Protein AF-A0AAD9QL65-F1 (afdb_monomer)

Structure (mmCIF, N/CA/C/O backbone):
data_AF-A0AAD9QL65-F1
#
_entry.id   AF-A0AAD9QL65-F1
#
loop_
_atom_site.group_PDB
_atom_site.id
_atom_site.type_symbol
_atom_site.label_atom_id
_atom_site.label_alt_id
_atom_site.label_comp_id
_atom_site.label_asym_id
_atom_site.label_entity_id
_atom_site.label_seq_id
_atom_site.pdbx_PDB_ins_code
_atom_site.Cartn_x
_atom_site.Cartn_y
_atom_site.Cartn_z
_atom_site.occupancy
_atom_site.B_iso_or_equiv
_atom_site.auth_seq_id
_atom_site.auth_comp_id
_atom_site.auth_asym_id
_atom_site.auth_atom_id
_atom_site.pdbx_PDB_model_num
ATOM 1 N N . MET A 1 1 ? 79.120 -5.787 -21.778 1.00 36.00 1 MET A N 1
ATOM 2 C CA . MET A 1 1 ? 78.365 -5.210 -20.644 1.00 36.00 1 MET A CA 1
ATOM 3 C C . MET A 1 1 ? 77.688 -3.944 -21.152 1.00 36.00 1 MET A C 1
ATOM 5 O O . MET A 1 1 ? 78.369 -2.944 -21.312 1.00 36.00 1 MET A O 1
ATOM 9 N N . GLY A 1 2 ? 76.411 -4.002 -21.540 1.00 39.84 2 GLY A N 1
ATOM 10 C CA . GLY A 1 2 ? 75.714 -2.816 -22.055 1.00 39.84 2 GLY A CA 1
ATOM 11 C C . GLY A 1 2 ? 74.539 -3.130 -22.977 1.00 39.84 2 GLY A C 1
ATOM 12 O O . GLY A 1 2 ? 74.662 -2.973 -24.182 1.00 39.84 2 GLY A O 1
ATOM 13 N N . THR A 1 3 ? 73.405 -3.542 -22.409 1.00 33.03 3 THR A N 1
ATOM 14 C CA . THR A 1 3 ? 72.101 -3.585 -23.095 1.00 33.03 3 THR A CA 1
ATOM 15 C C . THR A 1 3 ? 70.990 -3.432 -22.056 1.00 33.03 3 THR A C 1
ATOM 17 O O . THR A 1 3 ? 70.598 -4.417 -21.444 1.00 33.03 3 THR A O 1
ATOM 20 N N . HIS A 1 4 ? 70.508 -2.210 -21.814 1.00 36.25 4 HIS A N 1
ATOM 21 C CA . HIS A 1 4 ? 69.204 -1.951 -21.179 1.00 36.25 4 HIS A CA 1
ATOM 22 C C . HIS A 1 4 ? 68.812 -0.472 -21.355 1.00 36.25 4 HIS A C 1
ATOM 24 O O . HIS A 1 4 ? 68.866 0.323 -20.427 1.00 36.25 4 HIS A O 1
ATOM 30 N N . PHE A 1 5 ? 68.400 -0.093 -22.564 1.00 38.38 5 PHE A N 1
ATOM 31 C CA . PHE A 1 5 ? 67.608 1.118 -22.804 1.00 38.38 5 PHE A CA 1
ATOM 32 C C . PHE A 1 5 ? 66.644 0.811 -23.952 1.00 38.38 5 PHE A C 1
ATOM 34 O O . PHE A 1 5 ? 67.044 0.763 -25.108 1.00 38.38 5 PHE A O 1
ATOM 41 N N . GLY A 1 6 ? 65.385 0.509 -23.626 1.00 38.78 6 GLY A N 1
ATOM 42 C CA . GLY A 1 6 ? 64.371 0.183 -24.639 1.00 38.78 6 GLY A CA 1
ATOM 43 C C . GLY A 1 6 ? 62.953 -0.039 -24.108 1.00 38.78 6 GLY A C 1
ATOM 44 O O . GLY A 1 6 ? 61.994 0.212 -24.825 1.00 38.78 6 GLY A O 1
ATOM 45 N N . PHE A 1 7 ? 62.776 -0.418 -22.838 1.00 38.62 7 PHE A N 1
ATOM 46 C CA . PHE A 1 7 ? 61.448 -0.809 -22.334 1.00 38.62 7 PHE A CA 1
ATOM 47 C C . PHE A 1 7 ? 60.609 0.305 -21.681 1.00 38.62 7 PHE A C 1
ATOM 49 O O . PHE A 1 7 ? 59.416 0.111 -21.474 1.00 38.62 7 PHE A O 1
ATOM 56 N N . LYS A 1 8 ? 61.172 1.488 -21.392 1.00 40.28 8 LYS A N 1
ATOM 57 C CA . LYS A 1 8 ? 60.416 2.572 -20.726 1.00 40.28 8 LYS A CA 1
ATOM 58 C C . LYS A 1 8 ? 59.609 3.463 -21.680 1.00 40.28 8 LYS A C 1
ATOM 60 O O . LYS A 1 8 ? 58.555 3.953 -21.289 1.00 40.28 8 LYS A O 1
ATOM 65 N N . ASN A 1 9 ? 60.038 3.612 -22.934 1.00 38.16 9 ASN A N 1
ATOM 66 C CA . ASN A 1 9 ? 59.371 4.516 -23.881 1.00 38.16 9 ASN A CA 1
ATOM 67 C C . ASN A 1 9 ? 58.144 3.885 -24.552 1.00 38.16 9 ASN A C 1
ATOM 69 O O . ASN A 1 9 ? 57.215 4.600 -24.904 1.00 38.16 9 ASN A O 1
ATOM 73 N N . VAL A 1 10 ? 58.091 2.554 -24.671 1.00 50.00 10 VAL A N 1
ATOM 74 C CA . VAL A 1 10 ? 56.942 1.855 -25.276 1.00 50.00 10 VAL A CA 1
ATOM 75 C C . VAL A 1 10 ? 55.738 1.855 -24.332 1.00 50.00 10 VAL A C 1
ATOM 77 O O . VAL A 1 10 ? 54.615 2.064 -24.772 1.00 50.00 10 VAL A O 1
ATOM 80 N N . SER A 1 11 ? 55.964 1.700 -23.023 1.00 46.50 11 SER A N 1
ATOM 81 C CA . SER A 1 11 ? 54.888 1.734 -22.024 1.00 46.50 11 SER A CA 1
ATOM 82 C C . SER A 1 11 ? 54.281 3.130 -21.864 1.00 46.50 11 SER A C 1
ATOM 84 O O . SER A 1 11 ? 53.067 3.255 -21.746 1.00 46.50 11 SER A O 1
ATOM 86 N N . MET A 1 12 ? 55.108 4.179 -21.914 1.00 43.94 12 MET A N 1
ATOM 87 C CA . MET A 1 12 ? 54.632 5.563 -21.848 1.00 43.94 12 MET A CA 1
ATOM 88 C C . MET A 1 12 ? 53.912 5.977 -23.143 1.00 43.94 12 MET A C 1
ATOM 90 O O . MET A 1 12 ? 52.870 6.618 -23.071 1.00 43.94 12 MET A O 1
ATOM 94 N N . ALA A 1 13 ? 54.394 5.526 -24.308 1.00 46.41 13 ALA A N 1
ATOM 95 C CA . ALA A 1 13 ? 53.731 5.765 -25.591 1.00 46.41 13 ALA A CA 1
ATOM 96 C C . ALA A 1 13 ? 52.400 5.006 -25.736 1.00 46.41 13 ALA A C 1
ATOM 98 O O . ALA A 1 13 ? 51.484 5.528 -26.360 1.00 46.41 13 ALA A O 1
ATOM 99 N N . LEU A 1 14 ? 52.265 3.807 -25.151 1.00 50.28 14 LEU A N 1
ATOM 100 C CA . LEU A 1 14 ? 50.986 3.085 -25.069 1.00 50.28 14 LEU A CA 1
ATOM 101 C C . LEU A 1 14 ? 49.997 3.800 -24.141 1.00 50.28 14 LEU A C 1
ATOM 103 O O . LEU A 1 14 ? 48.843 3.981 -24.509 1.00 50.28 14 LEU A O 1
ATOM 107 N N . PHE A 1 15 ? 50.469 4.298 -22.994 1.00 46.88 15 PHE A N 1
ATOM 108 C CA . PHE A 1 15 ? 49.634 5.048 -22.056 1.00 46.88 15 PHE A CA 1
ATOM 109 C C . PHE A 1 15 ? 49.163 6.394 -22.633 1.00 46.88 15 PHE A C 1
ATOM 111 O O . PHE A 1 15 ? 48.027 6.802 -22.406 1.00 46.88 15 PHE A O 1
ATOM 118 N N . GLU A 1 16 ? 50.001 7.085 -23.413 1.00 49.22 16 GLU A N 1
ATOM 119 C CA . GLU A 1 16 ? 49.584 8.281 -24.157 1.00 49.22 16 GLU A CA 1
ATOM 120 C C . GLU A 1 16 ? 48.651 7.952 -25.326 1.00 49.22 16 GLU A C 1
ATOM 122 O O . GLU A 1 16 ? 47.723 8.718 -25.569 1.00 49.22 16 GLU A O 1
ATOM 127 N N . ARG A 1 17 ? 48.825 6.813 -26.012 1.00 50.78 17 ARG A N 1
ATOM 128 C CA . ARG A 1 17 ? 47.905 6.378 -27.076 1.00 50.78 17 ARG A CA 1
ATOM 129 C C . ARG A 1 17 ? 46.505 6.082 -26.542 1.00 50.78 17 ARG A C 1
ATOM 131 O O . ARG A 1 17 ? 45.551 6.598 -27.111 1.00 50.78 17 ARG A O 1
ATOM 138 N N . ASP A 1 18 ? 46.392 5.373 -25.419 1.00 48.47 18 ASP A N 1
ATOM 139 C CA . ASP A 1 18 ? 45.108 5.107 -24.748 1.00 48.47 18 ASP A CA 1
ATOM 140 C C . ASP A 1 18 ? 44.454 6.409 -24.247 1.00 48.47 18 ASP A C 1
ATOM 142 O O . ASP A 1 18 ? 43.234 6.604 -24.304 1.00 48.47 18 ASP A O 1
ATOM 146 N N . LYS A 1 19 ? 45.272 7.369 -23.800 1.00 46.19 19 LYS A N 1
ATOM 147 C CA . LYS A 1 19 ? 44.800 8.696 -23.387 1.00 46.19 19 LYS A CA 1
ATOM 148 C C . LYS A 1 19 ? 44.350 9.556 -24.576 1.00 46.19 19 LYS A C 1
ATOM 150 O O . LYS A 1 19 ? 43.428 10.348 -24.439 1.00 46.19 19 LYS A O 1
ATOM 155 N N . ILE A 1 20 ? 44.963 9.395 -25.747 1.00 49.53 20 ILE A N 1
ATOM 156 C CA . ILE A 1 20 ? 44.587 10.105 -26.977 1.00 49.53 20 ILE A CA 1
ATOM 157 C C . ILE A 1 20 ? 43.361 9.449 -27.640 1.00 49.53 20 ILE A C 1
ATOM 159 O O . ILE A 1 20 ? 42.484 10.171 -28.110 1.00 49.53 20 ILE A O 1
ATOM 163 N N . GLU A 1 21 ? 43.223 8.119 -27.610 1.00 46.97 21 GLU A N 1
ATOM 164 C CA . GLU A 1 21 ? 42.016 7.411 -28.072 1.00 46.97 21 GLU A CA 1
ATOM 165 C C . GLU A 1 21 ? 40.790 7.708 -27.191 1.00 46.97 21 GLU A C 1
ATOM 167 O O . GLU A 1 21 ? 39.694 7.917 -27.717 1.00 46.97 21 GLU A O 1
ATOM 172 N N . SER A 1 22 ? 40.969 7.843 -25.871 1.00 42.41 22 SER A N 1
ATOM 173 C CA . SER A 1 22 ? 39.889 8.258 -24.956 1.00 42.41 22 SER A CA 1
ATOM 174 C C . SER A 1 22 ? 39.458 9.722 -25.126 1.00 42.41 22 SER A C 1
ATOM 176 O O . SER A 1 22 ? 38.293 10.047 -24.897 1.00 42.41 22 SER A O 1
ATOM 178 N N . ILE A 1 23 ? 40.350 10.602 -25.597 1.00 45.38 23 ILE A N 1
ATOM 179 C CA . ILE A 1 23 ? 40.021 11.993 -25.960 1.00 45.38 23 ILE A CA 1
ATOM 180 C C . ILE A 1 23 ? 39.370 12.072 -27.353 1.00 45.38 23 ILE A C 1
ATOM 182 O O . ILE A 1 23 ? 38.506 12.919 -27.581 1.00 45.38 23 ILE A O 1
ATOM 186 N N . ALA A 1 24 ? 39.742 11.186 -28.283 1.00 46.88 24 ALA A N 1
ATOM 187 C CA . ALA A 1 24 ? 39.224 11.174 -29.652 1.00 46.88 24 ALA A CA 1
ATOM 188 C C . ALA A 1 24 ? 37.799 10.602 -29.771 1.00 46.88 24 ALA A C 1
ATOM 190 O O . ALA A 1 24 ? 37.113 10.895 -30.751 1.00 46.88 24 ALA A O 1
ATOM 191 N N . ASN A 1 25 ? 37.330 9.818 -28.789 1.00 42.62 25 ASN A N 1
ATOM 192 C CA . ASN A 1 25 ? 36.006 9.192 -28.837 1.00 42.62 25 ASN A CA 1
ATOM 193 C C . ASN A 1 25 ? 35.239 9.257 -27.491 1.00 42.62 25 ASN A C 1
ATOM 195 O O . ASN A 1 25 ? 34.921 8.226 -26.891 1.00 42.62 25 ASN A O 1
ATOM 199 N N . PRO A 1 26 ? 34.857 10.460 -27.013 1.00 40.47 26 PRO A N 1
ATOM 200 C CA . PRO A 1 26 ? 34.220 10.659 -25.702 1.00 40.47 26 PRO A CA 1
ATOM 201 C C . PRO A 1 26 ? 32.816 10.036 -25.568 1.00 40.47 26 PRO A C 1
ATOM 203 O O . PRO A 1 26 ? 32.236 10.044 -24.485 1.00 40.47 26 PRO A O 1
ATOM 206 N N . ARG A 1 27 ? 32.241 9.495 -26.653 1.00 37.41 27 ARG A N 1
ATOM 207 C CA . ARG A 1 27 ? 30.931 8.822 -26.628 1.00 37.41 27 ARG A CA 1
ATOM 208 C C . ARG A 1 27 ? 30.984 7.378 -26.123 1.00 37.41 27 ARG A C 1
ATOM 210 O O . ARG A 1 27 ? 29.980 6.934 -25.581 1.00 37.41 27 ARG A O 1
ATOM 217 N N . ASN A 1 28 ? 32.116 6.680 -26.253 1.00 37.84 28 ASN A N 1
ATOM 218 C CA . ASN A 1 28 ? 32.214 5.263 -25.870 1.00 37.84 28 ASN A CA 1
ATOM 219 C C . ASN A 1 28 ? 32.686 5.037 -24.426 1.00 37.84 28 ASN A C 1
ATOM 221 O O . ASN A 1 28 ? 32.409 3.981 -23.874 1.00 37.84 28 ASN A O 1
ATOM 225 N N . MET A 1 29 ? 33.349 6.014 -23.799 1.00 36.84 29 MET A N 1
ATOM 226 C CA . MET A 1 29 ? 33.824 5.888 -22.412 1.00 36.84 29 MET A CA 1
ATOM 227 C C . MET A 1 29 ? 32.677 6.042 -21.393 1.00 36.84 29 MET A C 1
ATOM 229 O O . MET A 1 29 ? 32.623 5.330 -20.398 1.00 36.84 29 MET A O 1
ATOM 233 N N . ASN A 1 30 ? 31.718 6.937 -21.666 1.00 46.16 30 ASN A N 1
ATOM 234 C CA . ASN A 1 30 ? 30.633 7.258 -20.730 1.00 46.16 30 ASN A CA 1
ATOM 235 C C . ASN A 1 30 ? 29.528 6.188 -20.666 1.00 46.16 30 ASN A C 1
ATOM 237 O O . ASN A 1 30 ? 28.825 6.107 -19.664 1.00 46.16 30 ASN A O 1
ATOM 241 N N . SER A 1 31 ? 29.320 5.390 -21.718 1.00 47.84 31 SER A N 1
ATOM 242 C CA . SER A 1 31 ? 28.279 4.351 -21.718 1.00 47.84 31 SER A CA 1
ATOM 243 C C . SER A 1 31 ? 28.735 3.072 -21.017 1.00 47.84 31 SER A C 1
ATOM 245 O O . SER A 1 31 ? 27.937 2.457 -20.312 1.00 47.84 31 SER A O 1
ATOM 247 N N . SER A 1 32 ? 30.009 2.687 -21.166 1.00 51.38 32 SER A N 1
ATOM 248 C CA . SER A 1 32 ? 30.548 1.479 -20.539 1.00 51.38 32 SER A CA 1
ATOM 249 C C . SER A 1 32 ? 30.708 1.616 -19.023 1.00 51.38 32 SER A C 1
ATOM 251 O O . SER A 1 32 ? 30.386 0.660 -18.319 1.00 51.38 32 SER A O 1
ATOM 253 N N . ASP A 1 33 ? 31.150 2.784 -18.534 1.00 58.53 33 ASP A N 1
ATOM 254 C CA . ASP A 1 33 ? 31.379 3.052 -17.100 1.00 58.53 33 ASP A CA 1
ATOM 255 C C . ASP A 1 33 ? 30.067 3.201 -16.306 1.00 58.53 33 ASP A C 1
ATOM 257 O O . ASP A 1 33 ? 29.942 2.704 -15.189 1.00 58.53 33 ASP A O 1
ATOM 261 N N . ASN A 1 34 ? 29.033 3.806 -16.900 1.00 62.47 34 ASN A N 1
ATOM 262 C CA . ASN A 1 34 ? 27.736 3.954 -16.229 1.00 62.47 34 ASN A CA 1
ATOM 263 C C . ASN A 1 34 ? 27.022 2.597 -16.034 1.00 62.47 34 ASN A C 1
ATOM 265 O O . ASN A 1 34 ? 26.367 2.361 -15.014 1.00 62.47 34 ASN A O 1
ATOM 269 N N . GLY A 1 35 ? 27.157 1.676 -16.995 1.00 66.25 35 GLY A N 1
ATOM 270 C CA . GLY A 1 35 ? 26.559 0.340 -16.908 1.00 66.25 35 GLY A CA 1
ATOM 271 C C . GLY A 1 35 ? 27.240 -0.567 -15.873 1.00 66.25 35 GLY A C 1
ATOM 272 O O . GLY A 1 35 ? 26.579 -1.364 -15.194 1.00 66.25 35 GLY A O 1
ATOM 273 N N . THR A 1 36 ? 28.558 -0.449 -15.695 1.00 75.31 36 THR A N 1
ATOM 274 C CA . THR A 1 36 ? 29.275 -1.177 -14.637 1.00 75.31 36 THR A CA 1
ATOM 275 C C . THR A 1 36 ? 28.903 -0.629 -13.257 1.00 75.31 36 THR A C 1
ATOM 277 O O . THR A 1 36 ? 28.606 -1.421 -12.359 1.00 75.31 36 THR A O 1
ATOM 280 N N . GLU A 1 37 ? 28.795 0.694 -13.097 1.00 79.81 37 GLU A N 1
ATOM 281 C CA . GLU A 1 37 ? 28.380 1.338 -11.842 1.00 79.81 37 GLU A CA 1
ATOM 282 C C . GLU A 1 37 ? 26.969 0.913 -11.394 1.00 79.81 37 GLU A C 1
ATOM 284 O O . GLU A 1 37 ? 26.767 0.531 -10.233 1.00 79.81 37 GLU A O 1
ATOM 289 N N . SER A 1 38 ? 25.990 0.897 -12.309 1.00 80.69 38 SER A N 1
ATOM 290 C CA . SER A 1 38 ? 24.616 0.464 -12.001 1.00 80.69 38 SER A CA 1
ATOM 291 C C . SER A 1 38 ? 24.556 -1.001 -11.554 1.00 80.69 38 SER A C 1
ATOM 293 O O . SER A 1 38 ? 23.859 -1.338 -10.591 1.00 80.69 38 SER A O 1
ATOM 295 N N . THR A 1 39 ? 25.354 -1.865 -12.184 1.00 87.06 39 THR A 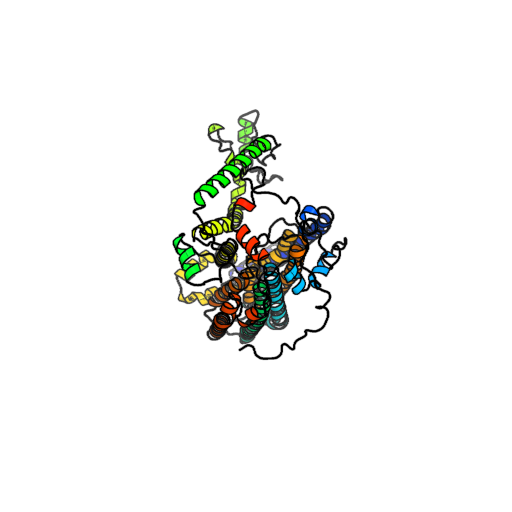N 1
ATOM 296 C CA . THR A 1 39 ? 25.456 -3.289 -11.835 1.00 87.06 39 THR A CA 1
ATOM 297 C C . THR A 1 39 ? 26.073 -3.483 -10.450 1.00 87.06 39 THR A C 1
ATOM 299 O O . THR A 1 39 ? 25.529 -4.222 -9.626 1.00 87.06 39 THR A O 1
ATOM 302 N N . HIS A 1 40 ? 27.173 -2.786 -10.152 1.00 85.75 40 HIS A N 1
ATOM 303 C CA . HIS A 1 40 ? 27.812 -2.833 -8.835 1.00 85.75 40 HIS A CA 1
ATOM 304 C C . HIS A 1 40 ? 26.899 -2.300 -7.727 1.00 85.75 40 HIS A C 1
ATOM 306 O O . HIS A 1 40 ? 26.832 -2.900 -6.651 1.00 85.75 40 HIS A O 1
ATOM 312 N N . THR A 1 41 ? 26.155 -1.226 -7.996 1.00 85.25 41 THR A N 1
ATOM 313 C CA . THR A 1 41 ? 25.171 -0.657 -7.064 1.00 85.25 41 THR A CA 1
ATOM 314 C C . THR A 1 41 ? 24.072 -1.663 -6.742 1.00 85.25 41 THR A C 1
ATOM 316 O O . THR A 1 41 ? 23.756 -1.894 -5.573 1.00 85.25 41 THR A O 1
ATOM 319 N N . PHE A 1 42 ? 23.529 -2.312 -7.773 1.00 88.19 42 PHE A N 1
ATOM 320 C CA . PHE A 1 42 ? 22.494 -3.328 -7.623 1.00 88.19 42 PHE A CA 1
ATOM 321 C C . PHE A 1 42 ? 22.981 -4.536 -6.809 1.00 88.19 42 PHE A C 1
ATOM 323 O O . PHE A 1 42 ? 22.340 -4.906 -5.824 1.00 88.19 42 PHE A O 1
ATOM 330 N N . ILE A 1 43 ? 24.134 -5.117 -7.163 1.00 90.44 43 ILE A N 1
ATOM 331 C CA . ILE A 1 43 ? 24.695 -6.286 -6.462 1.00 90.44 43 ILE A CA 1
ATOM 332 C C . ILE A 1 43 ? 25.012 -5.943 -5.003 1.00 90.44 43 ILE A C 1
ATOM 334 O O . ILE A 1 43 ? 24.654 -6.701 -4.100 1.00 90.44 43 ILE A O 1
ATOM 338 N N . SER A 1 44 ? 25.640 -4.790 -4.755 1.00 89.12 44 SER A N 1
ATOM 339 C CA . SER A 1 44 ? 25.972 -4.352 -3.394 1.00 89.12 44 SER A CA 1
ATOM 340 C C . SER A 1 44 ? 24.708 -4.168 -2.557 1.00 89.12 44 SER A C 1
ATOM 342 O O . SER A 1 44 ? 24.631 -4.661 -1.432 1.00 89.12 44 SER A O 1
ATOM 344 N N . SER A 1 45 ? 23.680 -3.530 -3.126 1.00 89.12 45 SER A N 1
ATOM 345 C CA . SER A 1 45 ? 22.388 -3.362 -2.461 1.00 89.12 45 SER A CA 1
ATOM 346 C C . SER A 1 45 ? 21.728 -4.713 -2.159 1.00 89.12 45 SER A C 1
ATOM 348 O O . SER A 1 45 ? 21.203 -4.898 -1.063 1.00 89.12 45 SER A O 1
ATOM 350 N N . LEU A 1 46 ? 21.796 -5.687 -3.073 1.00 91.50 46 LEU A N 1
ATOM 351 C CA . LEU A 1 46 ? 21.214 -7.018 -2.875 1.00 91.50 46 LEU A CA 1
ATOM 352 C C . LEU A 1 46 ? 21.877 -7.755 -1.710 1.00 91.50 46 LEU A C 1
ATOM 354 O O . LEU A 1 46 ? 21.182 -8.250 -0.824 1.00 91.50 46 LEU A O 1
ATOM 358 N N . VAL A 1 47 ? 23.211 -7.788 -1.681 1.00 95.38 47 VAL A N 1
ATOM 359 C CA . VAL A 1 47 ? 23.976 -8.466 -0.624 1.00 95.38 47 VAL A CA 1
ATOM 360 C C . VAL A 1 47 ? 23.726 -7.817 0.739 1.00 95.38 47 VAL A C 1
ATOM 362 O O . VAL A 1 47 ? 23.472 -8.520 1.721 1.00 95.38 47 VAL A O 1
ATOM 365 N N . ILE A 1 48 ? 23.746 -6.483 0.812 1.00 92.81 48 ILE A N 1
ATOM 366 C CA . ILE A 1 48 ? 23.513 -5.745 2.061 1.00 92.81 48 ILE A CA 1
ATOM 367 C C . ILE A 1 48 ? 22.074 -5.956 2.555 1.00 92.81 48 ILE A C 1
ATOM 369 O O . ILE A 1 48 ? 21.867 -6.286 3.721 1.00 92.81 48 ILE A O 1
ATOM 373 N N . ASN A 1 49 ? 21.073 -5.825 1.680 1.00 93.19 49 ASN A N 1
ATOM 374 C CA . ASN A 1 49 ? 19.668 -5.955 2.073 1.00 93.19 49 ASN A CA 1
ATOM 375 C C . ASN A 1 49 ? 19.320 -7.384 2.506 1.00 93.19 49 ASN A C 1
ATOM 377 O O . ASN A 1 49 ? 18.610 -7.570 3.495 1.00 93.19 49 ASN A O 1
ATOM 381 N N . LEU A 1 50 ? 19.831 -8.391 1.790 1.00 94.44 50 LEU A N 1
ATOM 382 C CA . LEU A 1 50 ? 19.585 -9.797 2.105 1.00 94.44 50 LEU A CA 1
ATOM 383 C C . LEU A 1 50 ? 20.265 -10.209 3.416 1.00 94.44 50 LEU A C 1
ATOM 385 O O . LEU A 1 50 ? 19.633 -10.853 4.253 1.00 94.44 50 LEU A O 1
ATOM 389 N N . SER A 1 51 ? 21.527 -9.814 3.623 1.00 95.50 51 SER A N 1
ATOM 390 C CA . SER A 1 51 ? 22.246 -10.113 4.869 1.00 95.50 51 SER A CA 1
ATOM 391 C C . SER A 1 51 ? 21.584 -9.456 6.082 1.00 95.50 51 SER A C 1
ATOM 393 O O . SER A 1 51 ? 21.369 -10.121 7.098 1.00 95.50 51 SER A O 1
ATOM 395 N N . LEU A 1 52 ? 21.175 -8.188 5.960 1.00 94.31 52 LEU A N 1
ATOM 396 C CA . LEU A 1 52 ? 20.472 -7.475 7.024 1.00 94.31 52 LEU A CA 1
ATOM 397 C C . LEU A 1 52 ? 19.100 -8.094 7.329 1.00 94.31 52 LEU A C 1
ATOM 399 O O . LEU A 1 52 ? 18.754 -8.279 8.494 1.00 94.31 52 LEU A O 1
ATOM 403 N N . SER A 1 53 ? 18.335 -8.463 6.298 1.00 94.25 53 SER A N 1
ATOM 404 C CA . SER A 1 53 ? 17.038 -9.126 6.467 1.00 94.25 53 SER A CA 1
ATOM 405 C C . SER A 1 53 ? 17.168 -10.486 7.148 1.00 94.25 53 SER A C 1
ATOM 407 O O . SER A 1 53 ? 16.407 -10.773 8.069 1.00 94.25 53 SER A O 1
ATOM 409 N N . LEU A 1 54 ? 18.168 -11.296 6.784 1.00 94.44 54 LEU A N 1
ATOM 410 C CA . LEU A 1 54 ? 18.407 -12.582 7.441 1.00 94.44 54 LEU A CA 1
ATOM 411 C C . LEU A 1 54 ? 18.739 -12.397 8.930 1.00 94.44 54 LEU A C 1
ATOM 413 O O . LEU A 1 54 ? 18.205 -13.113 9.779 1.00 94.44 54 LEU A O 1
ATOM 417 N N . LEU A 1 55 ? 19.567 -11.404 9.264 1.00 95.38 55 LEU A N 1
ATOM 418 C CA . LEU A 1 55 ? 19.886 -11.060 10.652 1.00 95.38 55 LEU A CA 1
ATOM 419 C C . LEU A 1 55 ? 18.638 -10.611 11.429 1.00 95.38 55 LEU A C 1
ATOM 421 O O . LEU A 1 55 ? 18.419 -11.037 12.560 1.00 95.38 55 LEU A O 1
ATOM 425 N N . MET A 1 56 ? 17.783 -9.790 10.825 1.00 94.44 56 MET A N 1
ATOM 426 C CA . MET A 1 56 ? 16.561 -9.305 11.470 1.00 94.44 56 MET A CA 1
ATOM 427 C C . MET A 1 56 ? 15.500 -10.400 11.636 1.00 94.44 56 MET A C 1
ATOM 429 O O . MET A 1 56 ? 14.889 -10.497 12.697 1.00 94.44 56 MET A O 1
ATOM 433 N N . ILE A 1 57 ? 15.299 -11.258 10.632 1.00 92.06 57 ILE A N 1
ATOM 434 C CA . ILE A 1 57 ? 14.352 -12.381 10.706 1.00 92.06 57 ILE A CA 1
ATOM 435 C C . ILE A 1 57 ? 14.825 -13.411 11.735 1.00 92.06 57 ILE A C 1
ATOM 437 O O . ILE A 1 57 ? 14.017 -13.910 12.516 1.00 92.06 57 ILE A O 1
ATOM 441 N N . THR A 1 58 ? 16.127 -13.704 11.794 1.00 91.94 58 THR A N 1
ATOM 442 C CA . THR A 1 58 ? 16.672 -14.599 12.828 1.00 91.94 58 THR A CA 1
ATOM 443 C C . THR A 1 58 ? 16.507 -14.004 14.225 1.00 91.94 58 THR A C 1
ATOM 445 O O . THR A 1 58 ? 16.061 -14.708 15.133 1.00 91.94 58 THR A O 1
ATOM 448 N N . LEU A 1 59 ? 16.762 -12.701 14.393 1.00 93.00 59 LEU A N 1
ATOM 449 C CA . LEU A 1 59 ? 16.488 -11.987 15.639 1.00 93.00 59 LEU A CA 1
ATOM 450 C C . LEU A 1 59 ? 15.001 -12.064 16.019 1.00 93.00 59 LEU A C 1
ATOM 452 O O . LEU A 1 59 ? 14.681 -12.399 17.159 1.00 93.00 59 LEU A O 1
ATOM 456 N N . PHE A 1 60 ? 14.091 -11.832 15.072 1.00 91.94 60 PHE A N 1
ATOM 457 C CA . PHE A 1 60 ? 12.648 -11.959 15.283 1.00 91.94 60 PHE A CA 1
ATOM 458 C C . PHE A 1 60 ? 12.267 -13.376 15.727 1.00 91.94 60 PHE A C 1
ATOM 460 O O . PHE A 1 60 ? 11.575 -13.534 16.732 1.00 91.94 60 PHE A O 1
ATOM 467 N N . SER A 1 61 ? 12.769 -14.414 15.052 1.00 88.94 61 SER A N 1
ATOM 468 C CA . SER A 1 61 ? 12.492 -15.807 15.416 1.00 88.94 61 SER A CA 1
ATOM 469 C C . SER A 1 61 ? 12.993 -16.172 16.822 1.00 88.94 61 SER A C 1
ATOM 471 O O . SER A 1 61 ? 12.388 -17.026 17.469 1.00 88.94 61 SER A O 1
ATOM 473 N N . ILE A 1 62 ? 14.043 -15.511 17.329 1.00 89.69 62 ILE A N 1
ATOM 474 C CA . ILE A 1 62 ? 14.543 -15.679 18.706 1.00 89.69 62 ILE A CA 1
ATOM 475 C C . ILE A 1 62 ? 13.706 -14.876 19.718 1.00 89.69 62 ILE A C 1
ATOM 477 O O . ILE A 1 62 ? 13.401 -15.376 20.805 1.00 89.69 62 ILE A O 1
ATOM 481 N N . LEU A 1 63 ? 13.339 -13.632 19.392 1.00 89.94 63 LEU A N 1
ATOM 482 C CA . LEU A 1 63 ? 12.620 -12.726 20.296 1.00 89.94 63 LEU A CA 1
ATOM 483 C C . LEU A 1 63 ? 11.135 -13.074 20.432 1.00 89.94 63 LEU A C 1
ATOM 485 O O . LEU A 1 63 ? 10.592 -12.998 21.534 1.00 89.94 63 LEU A O 1
ATOM 489 N N . ARG A 1 64 ? 10.489 -13.498 19.344 1.00 86.81 64 ARG A N 1
ATOM 490 C CA . ARG A 1 64 ? 9.064 -13.842 19.277 1.00 86.81 64 ARG A CA 1
ATOM 491 C C . ARG A 1 64 ? 8.602 -14.787 20.401 1.00 86.81 64 ARG A C 1
ATOM 493 O O . ARG A 1 64 ? 7.641 -14.437 21.087 1.00 86.81 64 ARG A O 1
ATOM 500 N N . PRO A 1 65 ? 9.237 -15.955 20.650 1.00 83.06 65 PRO A N 1
ATOM 501 C CA . PRO A 1 65 ? 8.815 -16.845 21.734 1.00 83.06 65 PRO A CA 1
ATOM 502 C C . PRO A 1 65 ? 9.132 -16.300 23.136 1.00 83.06 65 PRO A C 1
ATOM 504 O O . PRO A 1 65 ? 8.448 -16.677 24.088 1.00 83.06 65 PRO A O 1
ATOM 507 N N . ARG A 1 66 ? 10.140 -15.424 23.275 1.00 87.25 66 ARG A N 1
ATOM 508 C CA . ARG A 1 66 ? 10.580 -14.852 24.562 1.00 87.25 66 ARG A CA 1
ATOM 509 C C . ARG A 1 66 ? 9.723 -13.665 25.005 1.00 87.25 66 ARG A C 1
ATOM 511 O O . ARG A 1 66 ? 9.445 -13.522 26.189 1.00 87.25 66 ARG A O 1
ATOM 518 N N . LEU A 1 67 ? 9.282 -12.828 24.066 1.00 87.56 67 LEU A N 1
ATOM 519 C CA . LEU A 1 67 ? 8.586 -11.563 24.322 1.00 87.56 67 LEU A CA 1
ATOM 520 C C . LEU A 1 67 ? 7.125 -11.607 23.842 1.00 87.56 67 LEU A C 1
ATOM 522 O O . LEU A 1 67 ? 6.686 -10.769 23.051 1.00 87.56 67 LEU A O 1
ATOM 526 N N . LYS A 1 68 ? 6.339 -12.571 24.342 1.00 81.00 68 LYS A N 1
ATOM 527 C CA . LYS A 1 68 ? 4.929 -12.763 23.938 1.00 81.00 68 LYS A CA 1
ATOM 528 C C . LYS A 1 68 ? 4.055 -11.521 24.144 1.00 81.00 68 LYS A C 1
ATOM 530 O O . LYS A 1 68 ? 3.175 -11.264 23.335 1.00 81.00 68 LYS A O 1
ATOM 535 N N . ARG A 1 69 ? 4.337 -10.707 25.169 1.00 83.00 69 ARG A N 1
ATOM 536 C CA . ARG A 1 69 ? 3.614 -9.447 25.423 1.00 83.00 69 ARG A CA 1
ATOM 537 C C . ARG A 1 69 ? 3.728 -8.448 24.263 1.00 83.00 69 ARG A C 1
ATOM 539 O O . ARG A 1 69 ? 2.800 -7.684 24.036 1.00 83.00 69 ARG A O 1
ATOM 546 N N . ILE A 1 70 ? 4.844 -8.459 23.530 1.00 85.75 70 ILE A N 1
ATOM 547 C CA . ILE A 1 70 ? 5.091 -7.550 22.400 1.00 85.75 70 ILE A CA 1
ATOM 548 C C . ILE A 1 70 ? 4.652 -8.189 21.077 1.00 85.75 70 ILE A C 1
ATOM 550 O O . ILE A 1 70 ? 4.048 -7.515 20.247 1.00 85.75 70 ILE A O 1
ATOM 554 N N . TYR A 1 71 ? 4.933 -9.479 20.876 1.00 86.31 71 TYR A N 1
ATOM 555 C CA . TYR A 1 71 ? 4.728 -10.156 19.585 1.00 86.31 71 TYR A CA 1
ATOM 556 C C . TYR A 1 71 ? 3.433 -10.971 19.471 1.00 86.31 71 TYR A C 1
ATOM 558 O O . TYR A 1 71 ? 3.139 -11.483 18.393 1.00 86.31 71 TYR A O 1
ATOM 566 N N . ALA A 1 72 ? 2.677 -11.112 20.560 1.00 83.19 72 ALA A N 1
ATOM 567 C CA . ALA A 1 72 ? 1.381 -11.787 20.593 1.00 83.19 72 ALA A CA 1
ATOM 568 C C . ALA A 1 72 ? 0.375 -11.132 21.579 1.00 83.19 72 ALA A C 1
ATOM 570 O O . ALA A 1 72 ? -0.305 -11.854 22.313 1.00 83.19 72 ALA A O 1
ATOM 571 N N . PRO A 1 73 ? 0.253 -9.784 21.646 1.00 83.75 73 PRO A N 1
ATOM 572 C CA . PRO A 1 73 ? -0.653 -9.122 22.588 1.00 83.75 73 PRO A CA 1
ATOM 573 C C . PRO A 1 73 ? -2.116 -9.492 22.337 1.00 83.75 73 PRO A C 1
ATOM 575 O O . PRO A 1 73 ? -2.857 -9.710 23.289 1.00 83.75 73 PRO A O 1
ATOM 578 N N . ARG A 1 74 ? -2.522 -9.627 21.067 1.00 80.44 74 ARG A N 1
ATOM 579 C CA . ARG A 1 74 ? -3.890 -9.993 20.691 1.00 80.44 74 ARG A CA 1
ATOM 580 C C . ARG A 1 74 ? -4.260 -11.391 21.180 1.00 80.44 74 ARG A C 1
ATOM 582 O O . ARG A 1 74 ? -5.366 -11.591 21.659 1.00 80.44 74 ARG A O 1
ATOM 589 N N . GLN A 1 75 ? -3.324 -12.336 21.098 1.00 73.94 75 GLN A N 1
ATOM 590 C CA . GLN A 1 75 ? -3.540 -13.709 21.566 1.00 73.94 75 GLN A CA 1
ATOM 591 C C . GLN A 1 75 ? -3.692 -13.788 23.085 1.00 73.94 75 GLN A C 1
ATOM 593 O O . GLN A 1 75 ? -4.426 -14.636 23.575 1.00 73.94 75 GLN A O 1
ATOM 598 N N . ILE A 1 76 ? -2.995 -12.914 23.817 1.00 73.62 76 ILE A N 1
ATOM 599 C CA . ILE A 1 76 ? -3.104 -12.824 25.277 1.00 73.62 76 ILE A CA 1
ATOM 600 C C . ILE A 1 76 ? -4.417 -12.146 25.670 1.00 73.62 76 ILE A C 1
ATOM 602 O O . ILE A 1 76 ? -5.082 -12.607 26.582 1.00 73.62 76 ILE A O 1
ATOM 606 N N . LEU A 1 77 ? -4.782 -11.055 24.991 1.00 71.50 77 LEU A N 1
ATOM 607 C CA . LEU A 1 77 ? -5.963 -10.262 25.334 1.00 71.50 77 LEU A CA 1
ATOM 608 C C . LEU A 1 77 ? -7.273 -10.966 25.013 1.00 71.50 77 LEU A C 1
ATOM 610 O O . LEU A 1 77 ? -8.232 -10.792 25.752 1.00 71.50 77 LEU A O 1
ATOM 614 N N . LEU A 1 78 ? -7.333 -11.700 23.899 1.00 66.19 78 LEU A N 1
ATOM 615 C CA . LEU A 1 78 ? -8.596 -12.287 23.483 1.00 66.19 78 LEU A CA 1
ATOM 616 C C . LEU A 1 78 ? -8.886 -13.654 24.091 1.00 66.19 78 LEU A C 1
ATOM 618 O O . LEU A 1 78 ? -10.047 -14.001 23.999 1.00 66.19 78 LEU A O 1
ATOM 622 N N . GLU A 1 79 ? -7.924 -14.411 24.652 1.00 55.00 79 GLU A N 1
ATOM 623 C CA . GLU A 1 79 ? -8.037 -15.803 25.191 1.00 55.00 79 GLU A CA 1
ATOM 624 C C . GLU A 1 79 ? -8.944 -16.809 24.422 1.00 55.00 79 GLU A C 1
ATOM 626 O O . GLU A 1 79 ? -9.052 -17.979 24.786 1.00 55.00 79 GLU A O 1
ATOM 631 N N . MET A 1 80 ? -9.529 -16.411 23.294 1.00 44.69 80 MET A N 1
ATOM 632 C CA . MET A 1 80 ? -10.621 -17.076 22.613 1.00 44.69 80 MET A CA 1
ATOM 633 C C . MET A 1 80 ? -10.070 -17.881 21.447 1.00 44.69 80 MET A C 1
ATOM 635 O O . MET A 1 80 ? -9.480 -17.346 20.508 1.00 44.69 80 MET A O 1
ATOM 639 N N . ILE A 1 81 ? -10.266 -19.193 21.574 1.00 43.72 81 ILE A N 1
ATOM 640 C CA . ILE A 1 81 ? -10.544 -20.205 20.548 1.00 43.72 81 ILE A CA 1
ATOM 641 C C . ILE A 1 81 ? -10.278 -19.731 19.109 1.00 43.72 81 ILE A C 1
ATOM 643 O O . ILE A 1 81 ? -11.191 -19.545 18.311 1.00 43.72 81 ILE A O 1
ATOM 647 N N . PHE A 1 82 ? -9.006 -19.588 18.740 1.00 45.41 82 PHE A N 1
ATOM 648 C CA . PHE A 1 82 ? -8.620 -19.702 17.340 1.00 45.41 82 PHE A CA 1
ATOM 649 C C . PHE A 1 82 ? -8.355 -21.192 17.070 1.00 45.41 82 PHE A C 1
ATOM 651 O O . PHE A 1 82 ? -7.418 -21.745 17.655 1.00 45.41 82 PHE A O 1
ATOM 658 N N . PRO A 1 83 ? -9.145 -21.883 16.227 1.00 43.75 83 PRO A N 1
ATOM 659 C CA . PRO A 1 83 ? -8.885 -23.281 15.895 1.00 43.75 83 PRO A CA 1
ATOM 660 C C . PRO A 1 83 ? -7.704 -23.491 14.926 1.00 43.75 83 PRO A C 1
ATOM 662 O O . PRO A 1 83 ? -7.374 -24.641 14.646 1.00 43.75 83 PRO A O 1
ATOM 665 N N . LEU A 1 84 ? -6.984 -22.452 14.464 1.00 46.81 84 LEU A N 1
ATOM 666 C CA . LEU A 1 84 ? -5.598 -22.667 14.004 1.00 46.81 84 LEU A CA 1
ATOM 667 C C . LEU A 1 84 ? -4.684 -22.602 15.226 1.00 46.81 84 LEU A C 1
ATOM 669 O O . LEU A 1 84 ? -4.376 -21.527 15.738 1.00 46.81 84 LEU A O 1
ATOM 673 N N . GLY A 1 85 ? -4.299 -23.790 15.689 1.00 47.12 85 GLY A N 1
ATOM 674 C CA . GLY A 1 85 ? -3.624 -24.040 16.954 1.00 47.12 85 GLY A CA 1
ATOM 675 C C . GLY A 1 85 ? -2.475 -23.094 17.304 1.00 47.12 85 GLY A C 1
ATOM 676 O O . GLY A 1 85 ? -1.801 -22.535 16.439 1.00 47.12 85 GLY A O 1
ATOM 677 N N . LYS A 1 86 ? -2.251 -22.968 18.622 1.00 56.16 86 LYS A N 1
ATOM 678 C CA . LYS A 1 86 ? -1.078 -22.351 19.265 1.00 56.16 86 LYS A CA 1
ATOM 679 C C . LYS A 1 86 ? 0.117 -22.374 18.311 1.00 56.16 86 LYS A C 1
ATOM 681 O O . LYS A 1 86 ? 0.590 -23.463 17.982 1.00 56.16 86 LYS A O 1
ATOM 686 N N . LEU A 1 87 ? 0.564 -21.201 17.842 1.00 57.91 87 LEU A N 1
ATOM 687 C CA . LEU A 1 87 ? 1.595 -21.167 16.806 1.00 57.91 87 LEU A CA 1
ATOM 688 C C . LEU A 1 87 ? 2.790 -22.026 17.242 1.00 57.91 87 LEU A C 1
ATOM 690 O O . LEU A 1 87 ? 3.278 -21.835 18.363 1.00 57.91 87 LEU A O 1
ATOM 694 N N . PRO A 1 88 ? 3.289 -22.928 16.380 1.00 62.53 88 PRO A N 1
ATOM 695 C CA . PRO A 1 88 ? 4.339 -23.841 16.792 1.00 62.53 88 PRO A CA 1
ATOM 696 C C . PRO A 1 88 ? 5.594 -23.065 17.200 1.00 62.53 88 PRO A C 1
ATOM 698 O O . PRO A 1 88 ? 5.903 -21.998 16.655 1.00 62.53 88 PRO A O 1
ATOM 701 N N . HIS A 1 89 ? 6.335 -23.617 18.161 1.00 63.88 89 HIS A N 1
ATOM 702 C CA . HIS A 1 89 ? 7.557 -23.011 18.697 1.00 63.88 89 HIS A CA 1
ATOM 703 C C . HIS A 1 89 ? 8.745 -23.027 17.716 1.00 63.88 89 HIS A C 1
ATOM 705 O O . HIS A 1 89 ? 9.814 -22.521 18.047 1.00 63.88 89 HIS A O 1
ATOM 711 N N . SER A 1 90 ? 8.586 -23.592 16.516 1.00 75.44 90 SER A N 1
ATOM 712 C CA . SER A 1 90 ? 9.654 -23.676 15.516 1.00 75.44 90 SER A CA 1
ATOM 713 C C . SER A 1 90 ? 9.956 -22.316 14.867 1.00 75.44 90 SER A C 1
ATOM 715 O O . SER A 1 90 ? 9.063 -21.495 14.653 1.00 75.44 90 SER A O 1
ATOM 717 N N . PHE A 1 91 ? 11.221 -22.115 14.478 1.00 71.19 91 PHE A N 1
ATOM 718 C CA . PHE A 1 91 ? 11.770 -20.848 13.965 1.00 71.19 91 PHE A CA 1
ATOM 719 C C . PHE A 1 91 ? 10.972 -20.203 12.813 1.00 71.19 91 PHE A C 1
ATOM 721 O O . PHE A 1 91 ? 10.844 -18.978 12.782 1.00 71.19 91 PHE A O 1
ATOM 728 N N . PHE A 1 92 ? 10.405 -21.008 11.905 1.00 77.31 92 PHE A N 1
ATOM 729 C CA . PHE A 1 92 ? 9.637 -20.550 10.732 1.00 77.31 92 PHE A CA 1
ATOM 730 C C . PHE A 1 92 ? 8.191 -21.059 10.695 1.00 77.31 92 PHE A C 1
ATOM 732 O O . PHE A 1 92 ? 7.485 -20.883 9.705 1.00 77.31 92 PHE A O 1
ATOM 739 N N . ALA A 1 93 ? 7.708 -21.667 11.779 1.00 75.88 93 ALA A N 1
ATOM 740 C CA . ALA A 1 93 ? 6.363 -22.239 11.809 1.00 75.88 93 ALA A CA 1
ATOM 741 C C . ALA A 1 93 ? 5.237 -21.198 11.714 1.00 75.88 93 ALA A C 1
ATOM 743 O O . ALA A 1 93 ? 4.100 -21.555 11.434 1.00 75.88 93 ALA A O 1
ATOM 744 N N . TRP A 1 94 ? 5.541 -19.917 11.926 1.00 79.81 94 TRP A N 1
ATOM 745 C CA . TRP A 1 94 ? 4.581 -18.819 11.812 1.00 79.81 94 TRP A CA 1
ATOM 746 C C . TRP A 1 94 ? 4.163 -18.504 10.370 1.00 79.81 94 TRP A C 1
ATOM 748 O O . TRP A 1 94 ? 3.142 -17.855 10.172 1.00 79.81 94 TRP A O 1
ATOM 758 N N . ILE A 1 95 ? 4.912 -18.993 9.378 1.00 83.62 95 ILE A N 1
ATOM 759 C CA . ILE A 1 95 ? 4.627 -18.774 7.956 1.00 83.62 95 ILE A CA 1
ATOM 760 C C . ILE A 1 95 ? 3.455 -19.645 7.484 1.00 83.62 95 ILE A C 1
ATOM 762 O O . ILE A 1 95 ? 2.622 -19.192 6.707 1.00 83.62 95 ILE A O 1
ATOM 766 N N . ILE A 1 96 ? 3.364 -20.892 7.959 1.00 80.44 96 ILE A N 1
ATOM 767 C CA . ILE A 1 96 ? 2.372 -21.866 7.472 1.00 80.44 96 ILE A CA 1
ATOM 768 C C . ILE A 1 96 ? 0.928 -21.414 7.762 1.00 80.44 96 ILE A C 1
ATOM 770 O O . ILE A 1 96 ? 0.127 -21.411 6.826 1.00 80.44 96 ILE A O 1
ATOM 774 N N . PRO A 1 97 ? 0.574 -20.965 8.987 1.00 75.75 97 PRO A N 1
ATOM 775 C CA . PRO A 1 97 ? -0.772 -20.476 9.281 1.00 75.75 97 PRO A CA 1
ATOM 776 C C . PRO A 1 97 ? -1.225 -19.338 8.362 1.00 75.75 97 PRO A C 1
ATOM 778 O O . PRO A 1 97 ? -2.405 -19.257 8.039 1.00 75.75 97 PRO A O 1
ATOM 781 N N . ALA A 1 98 ? -0.295 -18.502 7.885 1.00 75.56 98 ALA A N 1
ATOM 782 C CA . ALA A 1 98 ? -0.626 -17.386 7.005 1.00 75.56 98 ALA A CA 1
ATOM 783 C C . ALA A 1 98 ? -1.183 -17.831 5.639 1.00 75.56 98 ALA A C 1
ATOM 785 O O . ALA A 1 98 ? -1.978 -17.112 5.035 1.00 75.56 98 ALA A O 1
ATOM 786 N N . PHE A 1 99 ? -0.785 -19.013 5.156 1.00 76.19 99 PHE A N 1
ATOM 787 C CA . PHE A 1 99 ? -1.289 -19.582 3.902 1.00 76.19 99 PHE A CA 1
ATOM 788 C C . PHE A 1 99 ? -2.566 -20.411 4.077 1.00 76.19 99 PHE A C 1
ATOM 790 O O . PHE A 1 99 ? -3.272 -20.631 3.098 1.00 76.19 99 PHE A O 1
ATOM 797 N N . VAL A 1 100 ? -2.856 -20.867 5.298 1.00 81.12 100 VAL A N 1
ATOM 798 C CA . VAL A 1 100 ? -4.027 -21.708 5.605 1.00 81.12 100 VAL A CA 1
ATOM 799 C C . VAL A 1 100 ? -5.247 -20.873 6.008 1.00 81.12 100 VAL A C 1
ATOM 801 O O . VAL A 1 100 ? -6.369 -21.351 5.893 1.00 81.12 100 VAL A O 1
ATOM 804 N N . ALA A 1 101 ? -5.050 -19.633 6.464 1.00 79.31 101 ALA A N 1
ATOM 805 C CA . ALA A 1 101 ? -6.135 -18.759 6.902 1.00 79.31 101 ALA A CA 1
ATOM 806 C C . ALA A 1 101 ? -7.138 -18.446 5.770 1.00 79.31 101 ALA A C 1
ATOM 808 O O . ALA A 1 101 ? -6.751 -17.948 4.705 1.00 79.31 101 ALA A O 1
ATOM 809 N N . ASN A 1 102 ? -8.427 -18.701 6.025 1.00 86.75 102 ASN A N 1
ATOM 810 C CA . ASN A 1 102 ? -9.504 -18.386 5.088 1.00 86.75 102 ASN A CA 1
ATOM 811 C C . ASN A 1 102 ? -9.940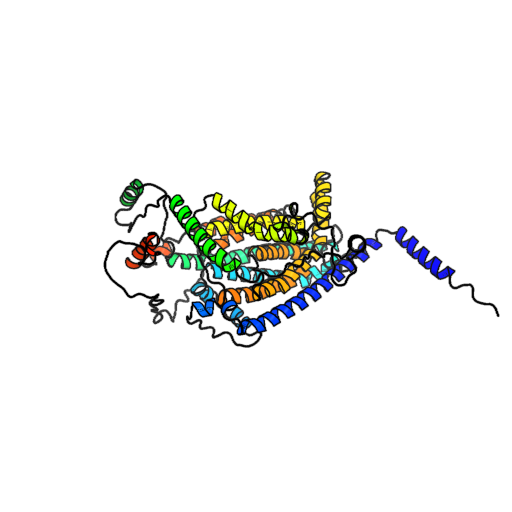 -16.923 5.205 1.00 86.75 102 ASN A C 1
ATOM 813 O O . ASN A 1 102 ? -9.798 -16.290 6.250 1.00 86.75 102 ASN A O 1
ATOM 817 N N . ASP A 1 103 ? -10.510 -16.393 4.122 1.00 90.44 103 ASP A N 1
ATOM 818 C CA . ASP A 1 103 ? -11.043 -15.027 4.101 1.00 90.44 103 ASP A CA 1
ATOM 819 C C . ASP A 1 103 ? -12.210 -14.854 5.087 1.00 90.44 103 ASP A C 1
ATOM 821 O O . ASP A 1 103 ? -12.281 -13.833 5.768 1.00 90.44 103 ASP A O 1
ATOM 825 N N . ASP A 1 104 ? -13.053 -15.875 5.251 1.00 89.81 104 ASP A N 1
ATOM 826 C CA . ASP A 1 104 ? -14.173 -15.847 6.200 1.00 89.81 104 ASP A CA 1
ATOM 827 C C . ASP A 1 104 ? -13.675 -15.777 7.653 1.00 89.81 104 ASP A C 1
ATOM 829 O O . ASP A 1 104 ? -14.170 -14.981 8.449 1.00 89.81 104 ASP A O 1
ATOM 833 N N . ASP A 1 105 ? -12.612 -16.514 7.988 1.00 85.88 105 ASP A N 1
ATOM 834 C CA . ASP A 1 105 ? -11.997 -16.451 9.319 1.00 85.88 105 ASP A CA 1
ATOM 835 C C . ASP A 1 105 ? -11.458 -15.036 9.598 1.00 85.88 105 ASP A C 1
ATOM 837 O O . ASP A 1 105 ? -11.664 -14.462 10.670 1.00 85.88 105 ASP A O 1
ATOM 841 N N . VAL A 1 106 ? -10.794 -14.424 8.612 1.00 88.50 106 VAL A N 1
ATOM 842 C CA . VAL A 1 106 ? -10.311 -13.041 8.736 1.00 88.50 106 VAL A CA 1
ATOM 843 C C . VAL A 1 106 ? -11.488 -12.073 8.904 1.00 88.50 106 VAL A C 1
ATOM 845 O O . VAL A 1 106 ? -11.409 -11.166 9.734 1.00 88.50 106 VAL A O 1
ATOM 848 N N . PHE A 1 107 ? -12.586 -12.275 8.175 1.00 89.00 107 PHE A N 1
ATOM 849 C CA . PHE A 1 107 ? -13.789 -11.453 8.273 1.00 89.00 107 PHE A CA 1
ATOM 850 C C . PHE A 1 107 ? -14.410 -11.484 9.674 1.00 89.00 107 PHE A C 1
ATOM 852 O O . PHE A 1 107 ? -14.605 -10.422 10.271 1.00 89.00 107 PHE A O 1
ATOM 859 N N . TYR A 1 108 ? -14.676 -12.676 10.216 1.00 84.00 108 TYR A N 1
ATOM 860 C CA . TYR A 1 108 ? -15.360 -12.822 11.502 1.00 84.00 108 TYR A CA 1
ATOM 861 C C . TYR A 1 108 ? -14.485 -12.391 12.683 1.00 84.00 108 TYR A C 1
ATOM 863 O O . TYR A 1 108 ? -14.971 -11.712 13.588 1.00 84.00 108 TYR A O 1
ATOM 871 N N . TYR A 1 109 ? -13.189 -12.723 12.671 1.00 80.12 109 TYR A N 1
ATOM 872 C CA . TYR A 1 109 ? -12.316 -12.462 13.818 1.00 80.12 109 TYR A CA 1
ATOM 873 C C . TYR A 1 109 ? -11.582 -11.124 13.742 1.00 80.12 109 TYR A C 1
ATOM 875 O O . TYR A 1 109 ? -11.439 -10.443 14.756 1.00 80.12 109 TYR A O 1
ATOM 883 N N . ALA A 1 110 ? -11.059 -10.730 12.579 1.00 83.06 110 ALA A N 1
ATOM 884 C CA . ALA A 1 110 ? -10.302 -9.483 12.424 1.00 83.06 110 ALA A CA 1
ATOM 885 C C . ALA A 1 110 ? -11.156 -8.306 11.934 1.00 83.06 110 ALA A C 1
ATOM 887 O O . ALA A 1 110 ? -10.757 -7.155 12.119 1.00 83.06 110 ALA A O 1
ATOM 888 N N . GLY A 1 111 ? -12.335 -8.581 11.377 1.00 86.62 111 GLY A N 1
ATOM 889 C CA . GLY A 1 111 ? -13.260 -7.579 10.866 1.00 86.62 111 GLY A CA 1
ATOM 890 C C . GLY A 1 111 ? -13.033 -7.242 9.392 1.00 86.62 111 GLY A C 1
ATOM 891 O O . GLY A 1 111 ? -12.017 -7.579 8.779 1.00 86.62 111 GLY A O 1
ATOM 892 N N . ILE A 1 112 ? -13.997 -6.517 8.818 1.00 87.81 112 ILE A N 1
ATOM 893 C CA . ILE A 1 112 ? -14.016 -6.174 7.390 1.00 87.81 112 ILE A CA 1
ATOM 894 C C . ILE A 1 112 ? -12.803 -5.346 6.945 1.00 87.81 112 ILE A C 1
ATOM 896 O O . ILE A 1 112 ? -12.333 -5.511 5.825 1.00 87.81 112 ILE A O 1
ATOM 900 N N . ASP A 1 113 ? -12.263 -4.475 7.798 1.00 89.44 113 ASP A N 1
ATOM 901 C CA . ASP A 1 113 ? -11.135 -3.618 7.417 1.00 89.44 113 ASP A CA 1
ATOM 902 C C . ASP A 1 113 ? -9.846 -4.426 7.232 1.00 89.44 113 ASP A C 1
ATOM 904 O O . ASP A 1 113 ? -9.116 -4.225 6.259 1.00 89.44 113 ASP A O 1
ATOM 908 N N . ALA A 1 114 ? -9.608 -5.396 8.120 1.00 89.62 114 ALA A N 1
ATOM 909 C CA . ALA A 1 114 ? -8.511 -6.346 7.994 1.00 89.62 114 ALA A CA 1
ATOM 910 C C . ALA A 1 114 ? -8.698 -7.246 6.765 1.00 89.62 114 ALA A C 1
ATOM 912 O O . ALA A 1 114 ? -7.750 -7.452 6.008 1.00 89.62 114 ALA A O 1
ATOM 913 N N . LEU A 1 115 ? -9.925 -7.720 6.517 1.00 92.12 115 LEU A N 1
ATOM 914 C CA . LEU A 1 115 ? -10.247 -8.488 5.315 1.00 92.12 115 LEU A CA 1
ATOM 915 C C . LEU A 1 115 ? -9.933 -7.692 4.044 1.00 92.12 115 LEU A C 1
ATOM 917 O O . LEU A 1 115 ? -9.217 -8.177 3.174 1.00 92.12 115 LEU A O 1
ATOM 921 N N . VAL A 1 116 ? -10.439 -6.462 3.934 1.00 92.44 116 VAL A N 1
ATOM 922 C CA . VAL A 1 116 ? -10.209 -5.586 2.777 1.00 92.44 116 VAL A CA 1
ATOM 923 C C . VAL A 1 116 ? -8.715 -5.381 2.538 1.00 92.44 116 VAL A C 1
ATOM 925 O O . VAL A 1 116 ? -8.258 -5.459 1.397 1.00 92.44 116 VAL A O 1
ATOM 928 N N . TYR A 1 117 ? -7.946 -5.178 3.606 1.00 91.12 117 TYR A N 1
ATOM 929 C CA . TYR A 1 117 ? -6.497 -5.058 3.529 1.00 91.12 117 TYR A CA 1
ATOM 930 C C . TYR A 1 117 ? -5.823 -6.340 3.005 1.00 91.12 117 TYR A C 1
ATOM 932 O O . TYR A 1 117 ? -5.021 -6.289 2.069 1.00 91.12 117 TYR A O 1
ATOM 940 N N . MET A 1 118 ? -6.185 -7.508 3.542 1.00 91.88 118 MET A N 1
ATOM 941 C CA . MET A 1 118 ? -5.632 -8.790 3.089 1.00 91.88 118 MET A CA 1
ATOM 942 C C . MET A 1 118 ? -6.023 -9.119 1.646 1.00 91.88 118 MET A C 1
ATOM 944 O O . MET A 1 118 ? -5.199 -9.624 0.880 1.00 91.88 118 MET A O 1
ATOM 948 N N . ARG A 1 119 ? -7.252 -8.788 1.236 1.00 92.94 119 ARG A N 1
ATOM 949 C CA . ARG A 1 119 ? -7.724 -8.973 -0.143 1.00 92.94 119 ARG A CA 1
ATOM 950 C C . ARG A 1 119 ? -7.029 -8.018 -1.113 1.00 92.94 119 ARG A C 1
ATOM 952 O O . ARG A 1 119 ? -6.672 -8.442 -2.209 1.00 92.94 119 ARG A O 1
ATOM 959 N N . PHE A 1 120 ? -6.722 -6.788 -0.693 1.00 92.44 120 PHE A N 1
ATOM 960 C CA . PHE A 1 120 ? -5.845 -5.890 -1.450 1.00 92.44 120 PHE A CA 1
ATOM 961 C C . PHE A 1 120 ? -4.462 -6.511 -1.689 1.00 92.44 120 PHE A C 1
ATOM 963 O O . PHE A 1 120 ? -4.008 -6.555 -2.831 1.00 92.44 120 PHE A O 1
ATOM 970 N N . LEU A 1 121 ? -3.818 -7.077 -0.661 1.00 92.75 121 LEU A N 1
ATOM 971 C CA . LEU A 1 121 ? -2.535 -7.767 -0.839 1.00 92.75 121 LEU A CA 1
ATOM 972 C C . LEU A 1 121 ? -2.655 -8.996 -1.760 1.0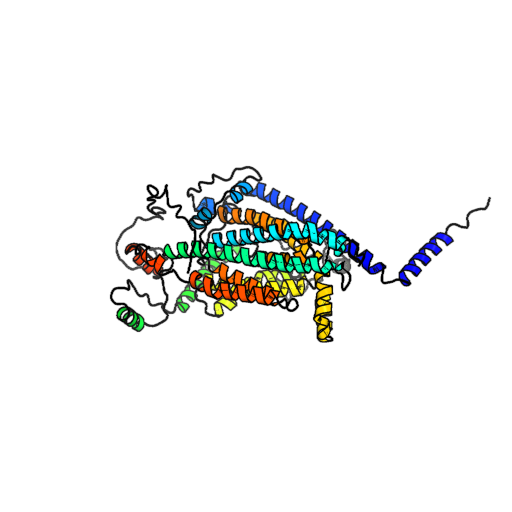0 92.75 121 LEU A C 1
ATOM 974 O O . LEU A 1 121 ? -1.808 -9.176 -2.636 1.00 92.75 121 LEU A O 1
ATOM 978 N N . LYS A 1 122 ? -3.725 -9.799 -1.642 1.00 93.25 122 LYS A N 1
ATOM 979 C CA . LYS A 1 122 ? -4.007 -10.917 -2.567 1.00 93.25 122 LYS A CA 1
ATOM 980 C C . LYS A 1 122 ? -4.174 -10.443 -4.013 1.00 93.25 122 LYS A C 1
ATOM 982 O O . LYS A 1 122 ? -3.653 -11.090 -4.920 1.00 93.25 122 LYS A O 1
ATOM 987 N N . LEU A 1 123 ? -4.857 -9.321 -4.248 1.00 93.75 123 LEU A N 1
ATOM 988 C CA . LEU A 1 123 ? -4.961 -8.715 -5.578 1.00 93.75 123 LEU A CA 1
ATOM 989 C C . LEU A 1 123 ? -3.580 -8.322 -6.113 1.00 93.75 123 LEU A C 1
ATOM 991 O O . LEU A 1 123 ? -3.247 -8.667 -7.246 1.00 93.75 123 LEU A O 1
ATOM 995 N N . CYS A 1 124 ? -2.757 -7.651 -5.306 1.00 93.31 124 CYS A N 1
ATOM 996 C CA . CYS A 1 124 ? -1.401 -7.273 -5.702 1.00 93.31 124 CYS A CA 1
ATOM 997 C C . CYS A 1 124 ? -0.541 -8.497 -6.052 1.00 93.31 124 CYS A C 1
ATOM 999 O O . CYS A 1 124 ? 0.190 -8.463 -7.042 1.00 93.31 124 CYS A O 1
ATOM 1001 N N . ILE A 1 125 ? -0.668 -9.599 -5.302 1.00 94.38 125 ILE A N 1
ATOM 1002 C CA . ILE A 1 125 ? -0.034 -10.887 -5.625 1.00 94.38 125 ILE A CA 1
ATOM 1003 C C . ILE A 1 125 ? -0.516 -11.395 -6.987 1.00 94.38 125 ILE A C 1
ATOM 1005 O O . ILE A 1 125 ? 0.318 -11.689 -7.840 1.00 94.38 125 ILE A O 1
ATOM 1009 N N . LYS A 1 126 ? -1.836 -11.459 -7.226 1.00 94.94 126 LYS A N 1
ATOM 1010 C CA . LYS A 1 126 ? -2.411 -11.915 -8.508 1.00 94.94 126 LYS A CA 1
ATOM 1011 C C . LYS A 1 126 ? -1.890 -11.088 -9.687 1.00 94.94 126 LYS A C 1
ATOM 1013 O O . LYS A 1 126 ? -1.469 -11.663 -10.686 1.00 94.94 126 LYS A O 1
ATOM 1018 N N . ILE A 1 127 ? -1.866 -9.759 -9.555 1.00 92.56 127 ILE A N 1
ATOM 1019 C CA . ILE A 1 127 ? -1.326 -8.850 -10.579 1.00 92.56 127 ILE A CA 1
ATOM 1020 C C . ILE A 1 127 ? 0.164 -9.130 -10.811 1.00 92.56 127 ILE A C 1
ATOM 1022 O O . ILE A 1 127 ? 0.595 -9.280 -11.952 1.00 92.56 127 ILE A O 1
ATOM 1026 N N . SER A 1 128 ? 0.950 -9.247 -9.740 1.00 93.50 128 SER A N 1
ATOM 1027 C CA . SER A 1 128 ? 2.405 -9.430 -9.822 1.00 93.50 128 SER A CA 1
ATOM 1028 C C . SER A 1 128 ? 2.793 -10.771 -10.451 1.00 93.50 128 SER A C 1
ATOM 1030 O O . SER A 1 128 ? 3.669 -10.820 -11.313 1.00 93.50 128 SER A O 1
ATOM 1032 N N . PHE A 1 129 ? 2.112 -11.857 -10.074 1.00 94.44 129 PHE A N 1
ATOM 1033 C CA . PHE A 1 129 ? 2.317 -13.178 -10.674 1.00 94.44 129 PHE A CA 1
ATOM 1034 C C . PHE A 1 129 ? 1.934 -13.223 -12.151 1.00 94.44 129 PHE A C 1
ATOM 1036 O O . PHE A 1 129 ? 2.490 -14.022 -12.897 1.00 94.44 129 PHE A O 1
ATOM 1043 N N . LEU A 1 130 ? 1.008 -12.367 -12.578 1.00 93.06 130 LEU A N 1
ATOM 1044 C CA . LEU A 1 130 ? 0.565 -12.309 -13.960 1.00 93.06 130 LEU A CA 1
ATOM 1045 C C . LEU A 1 130 ? 1.534 -11.540 -14.869 1.00 93.06 130 LEU A C 1
ATOM 1047 O O . LEU A 1 130 ? 1.801 -11.974 -15.988 1.00 93.06 130 LEU A O 1
ATOM 1051 N N . ILE A 1 131 ? 2.091 -10.423 -14.392 1.00 91.25 131 ILE A N 1
ATOM 1052 C CA . ILE A 1 131 ? 3.066 -9.623 -15.159 1.00 91.25 131 ILE A CA 1
ATOM 1053 C C . ILE A 1 131 ? 4.465 -10.263 -15.189 1.00 91.25 131 ILE A C 1
ATOM 1055 O O . ILE A 1 131 ? 5.226 -10.061 -16.134 1.00 91.25 131 ILE A O 1
ATOM 1059 N N . PHE A 1 132 ? 4.815 -11.052 -14.170 1.00 94.38 132 PHE A N 1
ATOM 1060 C CA . PHE A 1 132 ? 6.124 -11.695 -14.030 1.00 94.38 132 PHE A CA 1
ATOM 1061 C C . PHE A 1 132 ? 6.549 -12.580 -15.223 1.00 94.38 132 PHE A C 1
ATOM 1063 O O . PHE A 1 132 ? 7.625 -12.333 -15.777 1.00 94.38 132 PHE A O 1
ATOM 1070 N N . PRO A 1 133 ? 5.760 -13.580 -15.670 1.00 95.06 133 PRO A N 1
ATOM 1071 C CA . PRO A 1 133 ? 6.205 -14.517 -16.699 1.00 95.06 133 PRO A CA 1
ATOM 1072 C C . PRO A 1 133 ? 6.433 -13.838 -18.050 1.00 95.06 133 PRO A C 1
ATOM 1074 O O . PRO A 1 133 ? 7.443 -14.105 -18.693 1.00 95.06 133 PRO A O 1
ATOM 1077 N N . TYR A 1 134 ? 5.554 -12.925 -18.471 1.00 93.81 134 TYR A N 1
ATOM 1078 C CA . TYR A 1 134 ? 5.729 -12.210 -19.738 1.00 93.81 134 TYR A CA 1
ATOM 1079 C C . TYR A 1 134 ? 6.931 -11.252 -19.684 1.00 93.81 134 TYR A C 1
ATOM 1081 O O . TYR A 1 134 ? 7.714 -11.178 -20.634 1.00 93.81 134 TYR A O 1
ATOM 1089 N N . GLY A 1 135 ? 7.133 -10.570 -18.550 1.00 92.00 135 GLY A N 1
ATOM 1090 C CA . GLY A 1 135 ? 8.296 -9.711 -18.339 1.00 92.00 135 GLY A CA 1
ATOM 1091 C C . GLY A 1 135 ? 9.622 -10.464 -18.486 1.00 92.00 135 GLY A C 1
ATOM 1092 O O . GLY A 1 135 ? 10.501 -10.024 -19.225 1.00 92.00 135 GLY A O 1
ATOM 1093 N N . ILE A 1 136 ? 9.755 -11.618 -17.829 1.00 94.50 136 ILE A N 1
ATOM 1094 C CA . ILE A 1 136 ? 10.998 -12.403 -17.836 1.00 94.50 136 ILE A CA 1
ATOM 1095 C C . ILE A 1 136 ? 11.177 -13.227 -19.115 1.00 94.50 136 ILE A C 1
ATOM 1097 O O . ILE A 1 136 ? 12.293 -13.315 -19.615 1.00 94.50 136 ILE A O 1
ATOM 1101 N N . ALA A 1 137 ? 10.118 -13.828 -19.658 1.00 94.56 137 ALA A N 1
ATOM 1102 C CA . ALA A 1 137 ? 10.237 -14.725 -20.808 1.00 94.56 137 ALA A CA 1
ATOM 1103 C C . ALA A 1 137 ? 10.295 -13.986 -22.154 1.00 94.56 137 ALA A C 1
ATOM 1105 O O . ALA A 1 137 ? 10.947 -14.467 -23.076 1.00 94.56 137 ALA A O 1
ATOM 1106 N N . VAL A 1 138 ? 9.620 -12.836 -22.281 1.00 94.12 138 VAL A N 1
ATOM 1107 C CA . VAL A 1 138 ? 9.483 -12.120 -23.562 1.00 94.12 138 VAL A CA 1
ATOM 1108 C C . VAL A 1 138 ? 10.271 -10.815 -23.560 1.00 94.12 138 VAL A C 1
ATOM 1110 O O . VAL A 1 138 ? 11.142 -10.625 -24.407 1.00 94.12 138 VAL A O 1
ATOM 1113 N N . LEU A 1 139 ? 9.990 -9.913 -22.615 1.00 93.25 139 LEU A N 1
ATOM 1114 C CA . LEU A 1 139 ? 10.572 -8.566 -22.639 1.00 93.25 139 LEU A CA 1
ATOM 1115 C C . LEU A 1 139 ? 12.061 -8.561 -22.271 1.00 93.25 139 LEU A C 1
ATOM 1117 O O . LEU A 1 139 ? 12.839 -7.839 -22.890 1.00 93.25 139 LEU A O 1
ATOM 1121 N N . LEU A 1 140 ? 12.475 -9.375 -21.296 1.00 92.25 140 LEU A N 1
ATOM 1122 C CA . LEU A 1 140 ? 13.865 -9.402 -20.838 1.00 92.25 140 LEU A CA 1
ATOM 1123 C C . LEU A 1 140 ? 14.839 -9.875 -21.940 1.00 92.25 140 LEU A C 1
ATOM 1125 O O . LEU A 1 140 ? 15.785 -9.136 -22.219 1.00 92.25 140 LEU A O 1
ATOM 1129 N N . PRO A 1 141 ? 14.626 -11.015 -22.640 1.00 93.19 141 PRO A N 1
ATOM 1130 C CA . PRO A 1 141 ? 15.499 -11.409 -23.747 1.00 93.19 141 PRO A CA 1
ATOM 1131 C C . PRO A 1 141 ? 15.467 -10.396 -24.893 1.00 93.19 141 PRO A C 1
ATOM 1133 O O . PRO A 1 141 ? 16.507 -10.075 -25.464 1.00 93.19 141 PRO A O 1
ATOM 1136 N N . LEU A 1 142 ? 14.291 -9.847 -25.208 1.00 92.56 142 LEU A N 1
ATOM 1137 C CA . LEU A 1 142 ? 14.129 -8.859 -26.272 1.00 92.56 142 LEU A CA 1
ATOM 1138 C C . LEU A 1 142 ? 14.940 -7.578 -26.008 1.00 92.56 142 LEU A C 1
ATOM 1140 O O . LEU A 1 142 ? 15.567 -7.058 -26.935 1.00 92.56 142 LEU A O 1
ATOM 1144 N N . ASN A 1 143 ? 14.993 -7.124 -24.753 1.00 91.44 143 ASN A N 1
ATOM 1145 C CA . ASN A 1 143 ? 15.842 -6.010 -24.333 1.00 91.44 143 ASN A CA 1
ATOM 1146 C C . ASN A 1 143 ? 17.331 -6.366 -24.416 1.00 91.44 143 ASN A C 1
ATOM 1148 O O . ASN A 1 143 ? 18.108 -5.577 -24.949 1.00 91.44 143 ASN A O 1
ATOM 1152 N N . CYS A 1 144 ? 17.735 -7.564 -23.972 1.00 90.12 144 CYS A N 1
ATOM 1153 C CA . CYS A 1 144 ? 19.136 -8.005 -23.998 1.00 90.12 144 CYS A CA 1
ATOM 1154 C C . CYS A 1 144 ? 19.773 -7.939 -25.391 1.00 90.12 144 CYS A C 1
ATOM 1156 O O . CYS A 1 144 ? 20.9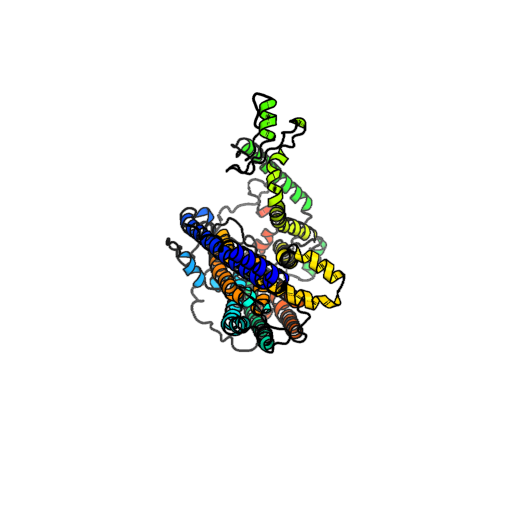43 -7.578 -25.513 1.00 90.12 144 CYS A O 1
ATOM 1158 N N . TYR A 1 145 ? 19.017 -8.295 -26.433 1.00 88.81 145 TYR A N 1
ATOM 1159 C CA . TYR A 1 145 ? 19.493 -8.291 -27.820 1.00 88.81 145 TYR A CA 1
ATOM 1160 C C . TYR A 1 145 ? 19.326 -6.934 -28.522 1.00 88.81 145 TYR A C 1
ATOM 1162 O O . TYR A 1 145 ? 19.450 -6.868 -29.747 1.00 88.81 145 TYR A O 1
ATOM 1170 N N . GLY A 1 146 ? 19.014 -5.866 -27.775 1.00 85.12 146 GLY A N 1
ATOM 1171 C CA . GLY A 1 146 ? 18.859 -4.486 -28.242 1.00 85.12 146 GLY A CA 1
ATOM 1172 C C . GLY A 1 146 ? 20.035 -3.948 -29.066 1.00 85.12 146 GLY A C 1
ATOM 1173 O O . GLY A 1 146 ? 21.153 -4.445 -28.992 1.00 85.12 146 GLY A O 1
ATOM 1174 N N . THR A 1 147 ? 19.764 -2.940 -29.895 1.00 82.19 147 THR A N 1
ATOM 1175 C CA . THR A 1 147 ? 20.734 -2.372 -30.850 1.00 82.19 147 THR A CA 1
ATOM 1176 C C . THR A 1 147 ? 21.574 -1.231 -30.271 1.00 82.19 147 THR A C 1
ATOM 1178 O O . THR A 1 147 ? 22.432 -0.717 -30.979 1.00 82.19 147 THR A O 1
ATOM 1181 N N . ALA A 1 148 ? 21.296 -0.780 -29.042 1.00 79.06 148 ALA A N 1
ATOM 1182 C CA . ALA A 1 148 ? 22.012 0.336 -28.416 1.00 79.06 148 ALA A CA 1
ATOM 1183 C C . ALA A 1 148 ? 23.316 -0.081 -27.706 1.00 79.06 148 ALA A C 1
ATOM 1185 O O . ALA A 1 148 ? 24.052 0.794 -27.260 1.00 79.06 148 ALA A O 1
ATOM 1186 N N . ASP A 1 149 ? 23.587 -1.391 -27.621 1.00 79.31 149 ASP A N 1
ATOM 1187 C CA . ASP A 1 149 ? 24.796 -2.007 -27.048 1.00 79.31 149 ASP A CA 1
ATOM 1188 C C . ASP A 1 149 ? 25.200 -1.444 -25.671 1.00 79.31 149 ASP A C 1
ATOM 1190 O O . ASP A 1 149 ? 26.367 -1.182 -25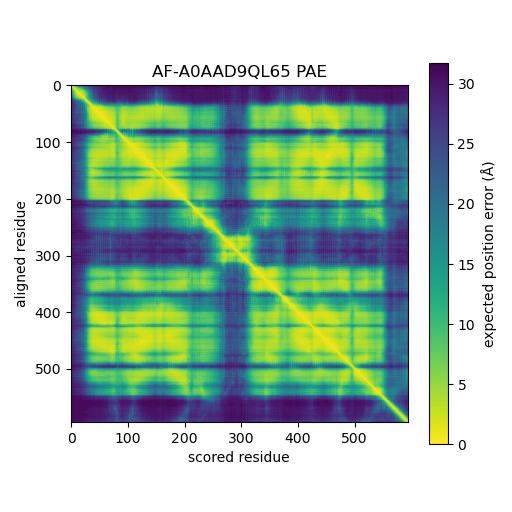.381 1.00 79.31 149 ASP A O 1
ATOM 1194 N N . LEU A 1 150 ? 24.202 -1.224 -24.809 1.00 82.31 150 LEU A N 1
ATOM 1195 C CA . LEU A 1 150 ? 24.427 -0.783 -23.434 1.00 82.31 150 LEU A CA 1
ATOM 1196 C C . LEU A 1 150 ? 25.011 -1.924 -22.588 1.00 82.31 150 LEU A C 1
ATOM 1198 O O . LEU A 1 150 ? 24.694 -3.101 -22.791 1.00 82.31 150 LEU A O 1
ATOM 1202 N N . SER A 1 151 ? 25.843 -1.577 -21.604 1.00 82.94 151 SER A N 1
ATOM 1203 C CA . SER A 1 151 ? 26.426 -2.521 -20.649 1.00 82.94 151 SER A CA 1
ATOM 1204 C C . SER A 1 151 ? 25.632 -2.573 -19.337 1.00 82.94 151 SER A C 1
ATOM 1206 O O . SER A 1 151 ? 24.850 -1.680 -19.009 1.00 82.94 151 SER A O 1
ATOM 1208 N N . GLY A 1 152 ? 25.826 -3.648 -18.568 1.00 83.25 152 GLY A N 1
ATOM 1209 C CA . GLY A 1 152 ? 25.280 -3.765 -17.216 1.00 83.25 152 GLY A CA 1
ATOM 1210 C C . GLY A 1 152 ? 23.758 -3.893 -17.129 1.00 83.25 152 GLY A C 1
ATOM 1211 O O . GLY A 1 152 ? 23.131 -4.545 -17.965 1.00 83.25 152 GLY A O 1
ATOM 1212 N N . LEU A 1 153 ? 23.168 -3.300 -16.085 1.00 83.75 153 LEU A N 1
ATOM 1213 C CA . LEU A 1 153 ? 21.733 -3.408 -15.794 1.00 83.75 153 LEU A CA 1
ATOM 1214 C C . LEU A 1 153 ? 20.867 -2.666 -16.825 1.00 83.75 153 LEU A C 1
ATOM 1216 O O . LEU A 1 153 ? 19.767 -3.120 -17.145 1.00 83.75 153 LEU A O 1
ATOM 1220 N N . ASP A 1 154 ? 21.389 -1.586 -17.408 1.00 82.50 154 ASP A N 1
ATOM 1221 C CA . ASP A 1 154 ? 20.678 -0.776 -18.403 1.00 82.50 154 ASP A CA 1
ATOM 1222 C C . ASP A 1 154 ? 20.381 -1.565 -19.688 1.00 82.50 154 ASP A C 1
ATOM 1224 O O . ASP A 1 154 ? 19.337 -1.355 -20.314 1.00 82.50 154 ASP A O 1
ATOM 1228 N N . LYS A 1 155 ? 21.221 -2.562 -20.014 1.00 87.31 155 LYS A N 1
ATOM 1229 C CA . LYS A 1 155 ? 21.020 -3.521 -21.116 1.00 87.31 155 LYS A CA 1
ATOM 1230 C C . LYS A 1 155 ? 19.691 -4.278 -21.028 1.00 87.31 155 LYS A C 1
ATOM 1232 O O . LYS A 1 155 ? 19.141 -4.695 -22.046 1.00 87.31 155 LYS A O 1
ATOM 1237 N N . LEU A 1 156 ? 19.184 -4.485 -19.813 1.00 88.56 156 LEU A N 1
ATOM 1238 C CA . LEU A 1 156 ? 17.972 -5.263 -19.542 1.00 88.56 156 LEU A CA 1
ATOM 1239 C C . LEU A 1 156 ? 16.690 -4.426 -19.629 1.00 88.56 156 LEU A C 1
ATOM 1241 O O . LEU A 1 156 ? 15.587 -4.959 -19.466 1.00 88.56 156 LEU A O 1
ATOM 1245 N N . SER A 1 157 ? 16.813 -3.124 -19.875 1.00 88.75 157 SER A N 1
ATOM 1246 C CA . SER A 1 157 ? 15.690 -2.197 -19.945 1.00 88.75 157 SER A CA 1
ATOM 1247 C C . SER A 1 157 ? 15.396 -1.755 -21.381 1.00 88.75 157 SER A C 1
ATOM 1249 O O . SER A 1 157 ? 16.182 -1.974 -22.304 1.00 88.75 157 SER A O 1
ATOM 1251 N N . ILE A 1 158 ? 14.257 -1.086 -21.562 1.00 87.00 158 ILE A N 1
ATOM 1252 C CA . ILE A 1 158 ? 13.834 -0.517 -22.846 1.00 87.00 158 ILE A CA 1
ATOM 1253 C C . ILE A 1 158 ? 14.843 0.502 -23.409 1.00 87.00 158 ILE A C 1
ATOM 1255 O O . ILE A 1 158 ? 14.820 0.771 -24.608 1.00 87.00 158 ILE A O 1
ATOM 1259 N N . SER A 1 159 ? 15.754 1.047 -22.584 1.00 84.06 159 SER A N 1
ATOM 1260 C CA . SER A 1 159 ? 16.807 1.964 -23.045 1.00 84.06 159 SER A CA 1
ATOM 1261 C C . SER A 1 159 ? 17.773 1.313 -24.037 1.00 84.06 159 SER A C 1
ATOM 1263 O O . SER A 1 159 ? 18.379 2.020 -24.839 1.00 84.06 159 SER A O 1
ATOM 1265 N N . ASN A 1 160 ? 17.881 -0.022 -24.034 1.00 87.94 160 ASN A N 1
ATOM 1266 C CA . ASN A 1 160 ? 18.742 -0.746 -24.964 1.00 87.94 160 ASN A CA 1
ATOM 1267 C C . ASN A 1 160 ? 18.134 -0.888 -26.381 1.00 87.94 160 ASN A C 1
ATOM 1269 O O . ASN A 1 160 ? 18.791 -1.365 -27.314 1.00 87.94 160 ASN A O 1
ATOM 1273 N N . LEU A 1 161 ? 16.869 -0.494 -26.574 1.00 86.88 161 LEU A N 1
ATOM 1274 C CA . LEU A 1 161 ? 16.194 -0.541 -27.871 1.00 86.88 161 LEU A CA 1
ATOM 1275 C C . LEU A 1 161 ? 16.408 0.763 -28.652 1.00 86.88 161 LEU A C 1
ATOM 1277 O O . LEU A 1 161 ? 16.143 1.859 -28.162 1.00 86.88 161 LEU A O 1
ATOM 1281 N N . GLY A 1 162 ? 16.850 0.645 -29.908 1.00 78.88 162 GLY A N 1
ATOM 1282 C CA . GLY A 1 162 ? 17.014 1.793 -30.800 1.00 78.88 162 GLY A CA 1
ATOM 1283 C C . GLY A 1 162 ? 15.690 2.487 -31.143 1.00 78.88 162 GLY A C 1
ATOM 1284 O O . GLY A 1 162 ? 14.621 1.870 -31.193 1.00 78.88 162 GLY A O 1
ATOM 1285 N N . GLN A 1 163 ? 15.765 3.787 -31.436 1.00 75.38 163 GLN A N 1
ATOM 1286 C CA . GLN A 1 163 ? 14.615 4.577 -31.874 1.00 75.38 163 GLN A CA 1
ATOM 1287 C C . GLN A 1 163 ? 14.024 3.975 -33.167 1.00 75.38 163 GLN A C 1
ATOM 1289 O O . GLN A 1 163 ? 14.754 3.755 -34.129 1.00 75.38 163 GLN A O 1
ATOM 1294 N N . ARG A 1 164 ? 12.703 3.720 -33.190 1.00 76.06 164 ARG A N 1
ATOM 1295 C CA . ARG A 1 164 ? 11.954 3.031 -34.274 1.00 76.06 164 ARG A CA 1
ATOM 1296 C C . ARG A 1 164 ? 12.204 1.521 -34.428 1.00 76.06 164 ARG A C 1
ATOM 1298 O O . ARG A 1 164 ? 11.884 0.963 -35.472 1.00 76.06 164 ARG A O 1
ATOM 1305 N N . SER A 1 165 ? 12.725 0.838 -33.410 1.00 84.31 165 SER A N 1
ATOM 1306 C CA . SER A 1 165 ? 12.824 -0.626 -33.444 1.00 84.31 165 SER A CA 1
ATOM 1307 C C . SER A 1 165 ? 11.441 -1.295 -33.461 1.00 84.31 165 SER A C 1
ATOM 1309 O O . SER A 1 165 ? 10.584 -0.974 -32.638 1.00 84.31 165 SER A O 1
ATOM 1311 N N . GLU A 1 166 ? 11.248 -2.292 -34.329 1.00 86.69 166 GLU A N 1
ATOM 1312 C CA . GLU A 1 166 ? 10.038 -3.135 -34.358 1.00 86.69 166 GLU A CA 1
ATOM 1313 C C . GLU A 1 166 ? 9.818 -3.888 -33.036 1.00 86.69 166 GLU A C 1
ATOM 1315 O O . GLU A 1 166 ? 8.699 -4.248 -32.682 1.00 86.69 166 GLU A O 1
ATOM 1320 N N . ARG A 1 167 ? 10.877 -4.059 -32.242 1.00 87.31 167 ARG A N 1
ATOM 1321 C CA . ARG A 1 167 ? 10.835 -4.734 -30.941 1.00 87.31 167 ARG A CA 1
ATOM 1322 C C . ARG A 1 167 ? 10.017 -3.974 -29.892 1.00 87.31 167 ARG A C 1
ATOM 1324 O O . ARG A 1 167 ? 9.521 -4.582 -28.947 1.00 87.31 167 ARG A O 1
ATOM 1331 N N . LEU A 1 168 ? 9.798 -2.669 -30.085 1.00 87.06 168 LEU A N 1
ATOM 1332 C CA . LEU A 1 168 ? 8.936 -1.855 -29.220 1.00 87.06 168 LEU A CA 1
ATOM 1333 C C . LEU A 1 168 ? 7.470 -2.324 -29.242 1.00 87.06 168 LEU A C 1
ATOM 1335 O O . LEU A 1 168 ? 6.750 -2.108 -28.266 1.00 87.06 168 LEU A O 1
ATOM 1339 N N . TRP A 1 169 ? 7.037 -3.029 -30.297 1.00 88.94 169 TRP A N 1
ATOM 1340 C CA . TRP A 1 169 ? 5.698 -3.622 -30.358 1.00 88.94 169 TRP A CA 1
ATOM 1341 C C . TRP A 1 169 ? 5.451 -4.636 -29.237 1.00 88.94 169 TRP A C 1
ATOM 1343 O O . TRP A 1 169 ? 4.341 -4.690 -28.715 1.00 88.94 169 TRP A O 1
ATOM 1353 N N . ALA A 1 170 ? 6.471 -5.378 -28.793 1.00 90.75 170 ALA A N 1
ATOM 1354 C CA . ALA A 1 170 ? 6.321 -6.326 -27.688 1.00 90.75 170 ALA A CA 1
ATOM 1355 C C . ALA A 1 170 ? 5.996 -5.627 -26.355 1.00 90.75 170 ALA A C 1
ATOM 1357 O O . ALA A 1 170 ? 5.183 -6.131 -25.579 1.00 90.75 170 ALA A O 1
ATOM 1358 N N . HIS A 1 171 ? 6.579 -4.448 -26.108 1.00 89.62 171 HIS A N 1
ATOM 1359 C CA . HIS A 1 171 ? 6.277 -3.616 -24.936 1.00 89.62 171 HIS A CA 1
ATOM 1360 C C . HIS A 1 171 ? 4.884 -2.993 -25.031 1.00 89.62 171 HIS A C 1
ATOM 1362 O O . HIS A 1 171 ? 4.160 -2.936 -24.038 1.00 89.62 171 HIS A O 1
ATOM 1368 N N . LEU A 1 172 ? 4.490 -2.567 -26.235 1.00 87.12 172 LEU A N 1
ATOM 1369 C CA . LEU A 1 172 ? 3.155 -2.040 -26.493 1.00 87.12 172 LEU A CA 1
ATOM 1370 C C . LEU A 1 172 ? 2.078 -3.103 -26.229 1.00 87.12 172 LEU A C 1
ATOM 1372 O O . LEU A 1 172 ? 1.122 -2.833 -25.506 1.00 87.12 172 LEU A O 1
ATOM 1376 N N . VAL A 1 173 ? 2.256 -4.319 -26.755 1.00 89.81 173 VAL A N 1
ATOM 1377 C CA . VAL A 1 173 ? 1.353 -5.454 -26.502 1.00 89.81 173 VAL A CA 1
ATOM 1378 C C . VAL A 1 173 ? 1.297 -5.780 -25.009 1.00 89.81 173 VAL A C 1
ATOM 1380 O O . VAL A 1 173 ? 0.204 -5.960 -24.475 1.00 89.81 173 VAL A O 1
ATOM 1383 N N . ALA A 1 174 ? 2.440 -5.771 -24.313 1.00 89.25 174 ALA A N 1
ATOM 1384 C CA . ALA A 1 174 ? 2.494 -5.970 -22.863 1.00 89.25 174 ALA A CA 1
ATOM 1385 C C . ALA A 1 174 ? 1.614 -4.963 -22.116 1.00 89.25 174 ALA A C 1
ATOM 1387 O O . ALA A 1 174 ? 0.791 -5.353 -21.294 1.00 89.25 174 ALA A O 1
ATOM 1388 N N . ALA A 1 175 ? 1.751 -3.672 -22.437 1.00 87.06 175 ALA A N 1
ATOM 1389 C CA . ALA A 1 175 ? 0.989 -2.611 -21.791 1.00 87.06 175 ALA A CA 1
ATOM 1390 C C . ALA A 1 175 ? -0.527 -2.811 -21.967 1.00 87.06 175 ALA A C 1
ATOM 1392 O O . ALA A 1 175 ? -1.284 -2.648 -21.008 1.00 87.06 175 ALA A O 1
ATOM 1393 N N . TRP A 1 176 ? -0.973 -3.232 -23.155 1.00 86.62 176 TRP A N 1
ATOM 1394 C CA . TRP A 1 176 ? -2.382 -3.534 -23.417 1.00 86.62 176 TRP A CA 1
ATOM 1395 C C . TRP A 1 176 ? -2.879 -4.754 -22.644 1.00 86.62 176 TRP A C 1
ATOM 1397 O O . TRP A 1 176 ? -3.881 -4.669 -21.933 1.00 86.62 176 TRP A O 1
ATOM 1407 N N . VAL A 1 177 ? -2.164 -5.874 -22.756 1.00 89.75 177 VAL A N 1
ATOM 1408 C CA . VAL A 1 177 ? -2.538 -7.143 -22.121 1.00 89.75 177 VAL A CA 1
ATOM 1409 C C . VAL A 1 177 ? -2.567 -6.996 -20.600 1.00 89.75 177 VAL A C 1
ATOM 1411 O O . VAL A 1 177 ? -3.556 -7.366 -19.971 1.00 89.75 177 VAL A O 1
ATOM 1414 N N . TYR A 1 178 ? -1.537 -6.387 -20.005 1.00 89.31 178 TYR A N 1
ATOM 1415 C CA . TYR A 1 178 ? -1.491 -6.135 -18.565 1.00 89.31 178 TYR A CA 1
ATOM 1416 C C . TYR A 1 178 ? -2.659 -5.265 -18.110 1.00 89.31 178 TYR A C 1
ATOM 1418 O O . TYR A 1 178 ? -3.330 -5.616 -17.145 1.00 89.31 178 TYR A O 1
ATOM 1426 N N . THR A 1 179 ? -2.949 -4.168 -18.812 1.00 87.56 179 THR A N 1
ATOM 1427 C CA . THR A 1 179 ? -4.042 -3.263 -18.428 1.00 87.56 179 THR A CA 1
ATOM 1428 C C . THR A 1 179 ? -5.400 -3.959 -18.461 1.00 87.56 179 THR A C 1
ATOM 1430 O O . THR A 1 179 ? -6.145 -3.869 -17.489 1.00 87.56 179 THR A O 1
ATOM 1433 N N . LEU A 1 180 ? -5.715 -4.693 -19.534 1.00 88.25 180 LEU A N 1
ATOM 1434 C CA . LEU A 1 180 ? -6.994 -5.403 -19.650 1.00 88.25 180 LEU A CA 1
ATOM 1435 C C . LEU A 1 180 ? -7.163 -6.453 -18.550 1.00 88.25 180 LEU A C 1
ATOM 1437 O O . LEU A 1 180 ? -8.227 -6.550 -17.937 1.00 88.25 180 LEU A O 1
ATOM 1441 N N . ILE A 1 181 ? -6.102 -7.204 -18.259 1.00 90.31 181 ILE A N 1
ATOM 1442 C CA . ILE A 1 181 ? -6.147 -8.228 -17.220 1.00 90.31 181 ILE A CA 1
ATOM 1443 C C . ILE A 1 181 ? -6.244 -7.604 -15.824 1.00 90.31 181 ILE A C 1
ATOM 1445 O O . ILE A 1 181 ? -7.009 -8.092 -14.994 1.00 90.31 181 ILE A O 1
ATOM 1449 N N . ILE A 1 182 ? -5.532 -6.507 -15.556 1.00 89.69 182 ILE A N 1
ATOM 1450 C CA . ILE A 1 182 ? -5.645 -5.775 -14.288 1.00 89.69 182 ILE A CA 1
ATOM 1451 C C . ILE A 1 182 ? -7.074 -5.252 -14.103 1.00 89.69 182 ILE A C 1
ATOM 1453 O O . ILE A 1 182 ? -7.642 -5.436 -13.028 1.00 89.69 182 ILE A O 1
ATOM 1457 N N . CYS A 1 183 ? -7.689 -4.667 -15.137 1.00 89.75 183 CYS A N 1
ATOM 1458 C CA . CYS A 1 183 ? -9.094 -4.250 -15.095 1.00 89.75 183 CYS A CA 1
ATOM 1459 C C . CYS A 1 183 ? -10.031 -5.428 -14.787 1.00 89.75 183 CYS A C 1
ATOM 1461 O O . CYS A 1 183 ? -10.910 -5.308 -13.935 1.00 89.75 183 CYS A O 1
ATOM 1463 N N . TYR A 1 184 ? -9.817 -6.588 -15.413 1.00 92.25 184 TYR A N 1
ATOM 1464 C CA . TYR A 1 184 ? -10.605 -7.790 -15.137 1.00 92.25 184 TYR A CA 1
ATOM 1465 C C . TYR A 1 184 ? -10.436 -8.295 -13.693 1.00 92.25 184 TYR A C 1
ATOM 1467 O O . TYR A 1 184 ? -11.425 -8.569 -13.012 1.00 92.25 184 TYR A O 1
ATOM 1475 N N . LEU A 1 185 ? -9.203 -8.365 -13.183 1.00 93.31 185 LEU A N 1
ATOM 1476 C CA . LEU A 1 185 ? -8.936 -8.752 -11.794 1.00 93.31 185 LEU A CA 1
ATOM 1477 C C . LEU A 1 185 ? -9.561 -7.762 -10.803 1.00 93.31 185 LEU A C 1
ATOM 1479 O O . LEU A 1 185 ? -10.166 -8.186 -9.821 1.00 93.31 185 LEU A O 1
ATOM 1483 N N . LEU A 1 186 ? -9.476 -6.457 -11.078 1.00 91.69 186 LEU A N 1
ATOM 1484 C CA . LEU A 1 186 ? -10.125 -5.420 -10.275 1.00 91.69 186 LEU A CA 1
ATOM 1485 C C . LEU A 1 186 ? -11.647 -5.586 -10.254 1.00 91.69 186 LEU A C 1
ATOM 1487 O O . LEU A 1 186 ? -12.250 -5.451 -9.193 1.00 91.69 186 LEU A O 1
ATOM 1491 N N . TYR A 1 187 ? -12.265 -5.902 -11.394 1.00 93.06 187 TYR A N 1
ATOM 1492 C CA . TYR A 1 187 ? -13.701 -6.177 -11.475 1.00 93.06 187 TYR A CA 1
ATOM 1493 C C . TYR A 1 187 ? -14.109 -7.365 -10.596 1.00 93.06 187 TYR A C 1
ATOM 1495 O O . TYR A 1 187 ? -15.055 -7.256 -9.814 1.00 93.06 187 TYR A O 1
ATOM 1503 N N . LEU A 1 188 ? -13.370 -8.478 -10.669 1.00 93.69 188 LEU A N 1
ATOM 1504 C CA . LEU A 1 188 ? -13.630 -9.647 -9.824 1.00 93.69 188 LEU A CA 1
ATOM 1505 C C . LEU A 1 188 ? -13.504 -9.311 -8.335 1.00 93.69 188 LEU A C 1
ATOM 1507 O O . LEU A 1 188 ? -14.361 -9.693 -7.539 1.00 93.69 188 LEU A O 1
ATOM 1511 N N . GLU A 1 189 ? -12.468 -8.563 -7.955 1.00 93.56 189 GLU A N 1
ATOM 1512 C CA . GLU A 1 189 ? -12.277 -8.158 -6.563 1.00 93.56 189 GLU A CA 1
ATOM 1513 C C . GLU A 1 189 ? -13.381 -7.226 -6.062 1.00 93.56 189 GLU A C 1
ATOM 1515 O O . GLU A 1 189 ? -13.825 -7.379 -4.924 1.00 93.56 189 GLU A O 1
ATOM 1520 N N . TRP A 1 190 ? -13.880 -6.323 -6.914 1.00 92.69 190 TRP A N 1
ATOM 1521 C CA . TRP A 1 190 ? -15.028 -5.470 -6.606 1.00 92.69 190 TRP A CA 1
ATOM 1522 C C . TRP A 1 190 ? -16.299 -6.273 -6.329 1.00 92.69 190 TRP A C 1
ATOM 1524 O O . TRP A 1 190 ? -16.984 -5.980 -5.349 1.00 92.69 190 TRP A O 1
ATOM 1534 N N . LYS A 1 191 ? -16.596 -7.308 -7.127 1.00 92.69 191 LYS A N 1
ATOM 1535 C CA . LYS A 1 191 ? -17.755 -8.185 -6.875 1.00 92.69 191 LYS A CA 1
ATOM 1536 C C . LYS A 1 191 ? -17.668 -8.847 -5.502 1.00 92.69 191 LYS A C 1
ATOM 1538 O O . LYS A 1 191 ? -18.628 -8.810 -4.739 1.00 92.69 191 LYS A O 1
ATOM 1543 N N . ILE A 1 192 ? -16.508 -9.412 -5.173 1.00 93.12 192 ILE A N 1
ATOM 1544 C CA . ILE A 1 192 ? -16.328 -10.113 -3.898 1.00 93.12 192 ILE A CA 1
ATOM 1545 C C . ILE A 1 192 ? -16.302 -9.117 -2.725 1.00 93.12 192 ILE A C 1
ATOM 1547 O O . ILE A 1 192 ? -16.839 -9.402 -1.660 1.00 93.12 192 ILE A O 1
ATOM 1551 N N . TYR A 1 193 ? -15.727 -7.923 -2.907 1.00 94.00 193 TYR A N 1
ATOM 1552 C CA . TYR A 1 193 ? -15.770 -6.860 -1.899 1.00 94.00 193 TYR A CA 1
ATOM 1553 C C . TYR A 1 193 ? -17.209 -6.456 -1.565 1.00 94.00 193 TYR A C 1
ATOM 1555 O O . TYR A 1 193 ? -17.544 -6.355 -0.387 1.00 94.00 193 TYR A O 1
ATOM 1563 N N . ILE A 1 194 ? -18.065 -6.267 -2.578 1.00 91.50 194 ILE A N 1
ATOM 1564 C CA . ILE A 1 194 ? -19.476 -5.939 -2.351 1.00 91.50 194 ILE A CA 1
ATOM 1565 C C . ILE A 1 194 ? -20.178 -7.031 -1.554 1.00 91.50 194 ILE A C 1
ATOM 1567 O O . ILE A 1 194 ? -20.919 -6.697 -0.639 1.00 91.50 194 ILE A O 1
ATOM 1571 N N . MET A 1 195 ? -19.929 -8.305 -1.854 1.00 91.31 195 MET A N 1
ATOM 1572 C CA . MET A 1 195 ? -20.541 -9.425 -1.134 1.00 91.31 195 MET A CA 1
ATOM 1573 C C . MET A 1 195 ? -20.263 -9.345 0.377 1.00 91.31 195 MET A C 1
ATOM 1575 O O . MET A 1 195 ? -21.201 -9.242 1.164 1.00 91.31 195 MET A O 1
ATOM 1579 N N . TYR A 1 196 ? -18.989 -9.267 0.780 1.00 92.06 196 TYR A N 1
ATOM 1580 C CA . TYR A 1 196 ? -18.621 -9.123 2.197 1.00 92.06 196 TYR A CA 1
ATOM 1581 C C . TYR A 1 196 ? -19.095 -7.799 2.808 1.00 92.06 196 TYR A C 1
ATOM 1583 O O . TYR A 1 196 ? -19.394 -7.720 3.998 1.00 92.06 196 TYR A O 1
ATOM 1591 N N . ARG A 1 197 ? -19.161 -6.730 2.009 1.00 90.88 197 ARG A N 1
ATOM 1592 C CA . ARG A 1 197 ? -19.650 -5.425 2.461 1.00 90.88 197 ARG A CA 1
ATOM 1593 C C . ARG A 1 197 ? -21.150 -5.450 2.748 1.00 90.88 197 ARG A C 1
ATOM 1595 O O . ARG A 1 197 ? -21.560 -4.874 3.750 1.00 90.88 197 ARG A O 1
ATOM 1602 N N . GLN A 1 198 ? -21.943 -6.106 1.904 1.00 88.69 198 GLN A N 1
ATOM 1603 C CA . GLN A 1 198 ? -23.379 -6.287 2.113 1.00 88.69 198 GLN A CA 1
ATOM 1604 C C . GLN A 1 198 ? -23.642 -7.171 3.336 1.00 88.69 198 GLN A C 1
ATOM 1606 O O . GLN A 1 198 ? -24.472 -6.798 4.155 1.00 88.69 198 GLN A O 1
ATOM 1611 N N . GLU A 1 199 ? -22.874 -8.248 3.531 1.00 86.81 199 GLU A N 1
ATOM 1612 C CA . GLU A 1 199 ? -22.951 -9.080 4.745 1.00 86.81 199 GLU A CA 1
ATOM 1613 C C . GLU A 1 199 ? -22.577 -8.296 6.016 1.00 86.81 199 GLU A C 1
ATOM 1615 O O . GLU A 1 199 ? -23.241 -8.368 7.048 1.00 86.81 199 GLU A O 1
ATOM 1620 N N . TYR A 1 200 ? -21.528 -7.473 5.951 1.00 86.81 200 TYR A N 1
ATOM 1621 C CA . TYR A 1 200 ? -21.170 -6.600 7.067 1.00 86.81 200 TYR A CA 1
ATOM 1622 C C . TYR A 1 200 ? -22.281 -5.593 7.395 1.00 86.81 200 TYR A C 1
ATOM 1624 O O . TYR A 1 200 ? -22.535 -5.322 8.569 1.00 86.81 200 TYR A O 1
ATOM 1632 N N . LEU A 1 201 ? -22.923 -5.022 6.370 1.00 83.00 201 LEU A N 1
ATOM 1633 C CA . LEU A 1 201 ? -24.027 -4.080 6.538 1.00 83.00 201 LEU A CA 1
ATOM 1634 C C . LEU A 1 201 ? -25.286 -4.764 7.083 1.00 83.00 201 LEU A C 1
ATOM 1636 O O . LEU A 1 201 ? -25.928 -4.194 7.961 1.00 83.00 201 LEU A O 1
ATOM 1640 N N . SER A 1 202 ? -25.601 -5.985 6.637 1.00 80.69 202 SER A N 1
ATOM 1641 C CA . SER A 1 202 ? -26.755 -6.746 7.130 1.00 80.69 202 SER A CA 1
ATOM 1642 C C . SER A 1 202 ? -26.615 -7.139 8.599 1.00 80.69 202 SER A C 1
ATOM 1644 O O . SER A 1 202 ? -27.607 -7.224 9.308 1.00 80.69 202 SER A O 1
ATOM 1646 N N . ASN A 1 203 ? -25.384 -7.302 9.093 1.00 74.44 203 ASN A N 1
ATOM 1647 C CA . ASN A 1 203 ? -25.116 -7.581 10.509 1.00 74.44 203 ASN A CA 1
ATOM 1648 C C . ASN A 1 203 ? -25.363 -6.369 11.439 1.00 74.44 203 ASN A C 1
ATOM 1650 O O . ASN A 1 203 ? -25.081 -6.437 12.635 1.00 74.44 203 ASN A O 1
ATOM 1654 N N . GLY A 1 204 ? -25.868 -5.247 10.915 1.00 58.91 204 GLY A N 1
ATOM 1655 C CA . GLY A 1 204 ? -26.622 -4.266 11.696 1.00 58.91 204 GLY A CA 1
ATOM 1656 C C . GLY A 1 204 ? -25.834 -3.353 12.635 1.00 58.91 204 GLY A C 1
ATOM 1657 O O . GLY A 1 204 ? -26.423 -2.665 13.469 1.00 58.91 204 GLY A O 1
ATOM 1658 N N . LYS A 1 205 ? -24.506 -3.280 12.499 1.00 55.75 205 LYS A N 1
ATOM 1659 C CA . LYS A 1 205 ? -23.668 -2.405 13.343 1.00 55.75 205 LYS A CA 1
ATOM 1660 C C . LYS A 1 205 ? -23.823 -0.903 13.042 1.00 55.75 205 LYS A C 1
ATOM 1662 O O . LYS A 1 205 ? -23.364 -0.095 13.839 1.00 55.75 205 LYS A O 1
ATOM 1667 N N . ASN A 1 206 ? -24.488 -0.536 11.939 1.00 51.34 206 ASN A N 1
ATOM 1668 C CA . ASN A 1 206 ? -24.596 0.838 11.430 1.00 51.34 206 ASN A CA 1
ATOM 1669 C C . ASN A 1 206 ? -26.054 1.271 11.151 1.00 51.34 206 ASN A C 1
ATOM 1671 O O . ASN A 1 206 ? -26.333 1.828 10.095 1.00 51.34 206 ASN A O 1
ATOM 1675 N N . HIS A 1 207 ? -26.991 1.039 12.073 1.00 47.41 207 HIS A N 1
ATOM 1676 C CA . HIS A 1 207 ? -28.364 1.579 11.970 1.00 47.41 207 HIS A CA 1
ATOM 1677 C C . HIS A 1 207 ? -28.493 3.035 12.460 1.00 47.41 207 HIS A C 1
ATOM 1679 O O . HIS A 1 207 ? -29.585 3.520 12.729 1.00 47.41 207 HIS A O 1
ATOM 1685 N N . GLN A 1 208 ? -27.373 3.732 12.643 1.00 52.62 208 GLN A N 1
ATOM 1686 C CA . GLN A 1 208 ? -27.330 5.001 13.362 1.00 52.62 208 GLN A CA 1
ATOM 1687 C C . GLN A 1 208 ? -27.098 6.146 12.382 1.00 52.62 208 GLN A C 1
ATOM 1689 O O . GLN A 1 208 ? -26.098 6.167 11.662 1.00 52.62 208 GLN A O 1
ATOM 1694 N N . TYR A 1 209 ? -28.008 7.116 12.392 1.00 51.53 209 TYR A N 1
ATOM 1695 C CA . TYR A 1 209 ? -27.891 8.354 11.634 1.00 51.53 209 TYR A CA 1
ATOM 1696 C C . TYR A 1 209 ? -27.772 9.516 12.616 1.00 51.53 209 TYR A C 1
ATOM 1698 O O . TYR A 1 209 ? -28.630 9.706 13.474 1.00 51.53 209 TYR A O 1
ATOM 1706 N N . ALA A 1 210 ? -26.684 10.279 12.512 1.00 43.25 210 ALA A N 1
ATOM 1707 C CA . ALA A 1 210 ? -26.497 11.488 13.301 1.00 43.25 210 ALA A CA 1
ATOM 1708 C C . ALA A 1 210 ? -27.034 12.683 12.509 1.00 43.25 210 ALA A C 1
ATOM 1710 O O . ALA A 1 210 ? -26.516 13.010 11.440 1.00 43.25 210 ALA A O 1
ATOM 1711 N N . PHE A 1 211 ? -28.061 13.335 13.043 1.00 47.94 211 PHE A N 1
ATOM 1712 C CA . PHE A 1 211 ? -28.596 14.581 12.505 1.00 47.94 211 PHE A CA 1
ATOM 1713 C C . PHE A 1 211 ? -28.074 15.759 13.337 1.00 47.94 211 PHE A C 1
ATOM 1715 O O . PHE A 1 211 ? -27.949 15.661 14.556 1.00 47.94 211 PHE A O 1
ATOM 1722 N N . GLN A 1 212 ? -27.763 16.880 12.687 1.00 43.50 212 GLN A N 1
ATOM 1723 C CA . GLN A 1 212 ? -27.333 18.110 13.356 1.00 43.50 212 GLN A CA 1
ATOM 1724 C C . GLN A 1 212 ? -28.481 19.129 13.374 1.00 43.50 212 GLN A C 1
ATOM 1726 O O . GLN A 1 212 ? -28.674 19.795 12.362 1.00 43.50 212 GLN A O 1
ATOM 1731 N N . ASN A 1 213 ? -29.224 19.240 14.488 1.00 44.78 213 ASN A N 1
ATOM 1732 C CA . ASN A 1 213 ? -29.749 20.493 15.075 1.00 44.78 213 ASN A CA 1
ATOM 1733 C C . ASN A 1 213 ? -30.741 20.271 16.240 1.00 44.78 213 ASN A C 1
ATOM 1735 O O . ASN A 1 213 ? -31.210 19.166 16.460 1.00 44.78 213 ASN A O 1
ATOM 1739 N N . GLU A 1 214 ? -31.012 21.371 16.956 1.00 57.28 214 GLU A N 1
ATOM 1740 C CA . GLU A 1 214 ? -32.015 21.693 17.999 1.00 57.28 214 GLU A CA 1
ATOM 1741 C C . GLU A 1 214 ? -33.137 20.699 18.395 1.00 57.28 214 GLU A C 1
ATOM 1743 O O . GLU A 1 214 ? -33.653 19.924 17.599 1.00 57.28 214 GLU A O 1
ATOM 1748 N N . GLN A 1 215 ? -33.643 20.854 19.630 1.00 58.09 215 GLN A N 1
ATOM 1749 C CA . GLN A 1 215 ? -34.804 20.142 20.203 1.00 58.09 215 GLN A CA 1
ATOM 1750 C C . GLN A 1 215 ? -36.067 20.125 19.320 1.00 58.09 215 GLN A C 1
ATOM 1752 O O . GLN A 1 215 ? -36.806 19.143 19.354 1.00 58.09 215 GLN A O 1
ATOM 1757 N N . SER A 1 216 ? -36.283 21.148 18.486 1.00 60.47 216 SER A N 1
ATOM 1758 C CA . SER A 1 216 ? -37.369 21.207 17.491 1.00 60.47 216 SER A CA 1
ATOM 1759 C C . SER A 1 216 ? -37.295 20.080 16.446 1.00 60.47 216 SER A C 1
ATOM 1761 O O . SER A 1 216 ? -38.298 19.715 15.836 1.00 60.47 216 SER A O 1
ATOM 1763 N N . MET A 1 217 ? -36.103 19.517 16.230 1.00 66.00 217 MET A N 1
ATOM 1764 C CA . MET A 1 217 ? -35.861 18.436 15.281 1.00 66.00 217 MET A CA 1
ATOM 1765 C C . MET A 1 217 ? -36.314 17.079 15.822 1.00 66.00 217 MET A C 1
ATOM 1767 O O . MET A 1 217 ? -36.728 16.239 15.033 1.00 66.00 217 MET A O 1
ATOM 1771 N N . LYS A 1 218 ? -36.293 16.871 17.148 1.00 70.56 218 LYS A N 1
ATOM 1772 C CA . LYS A 1 218 ? -36.817 15.643 17.764 1.00 70.56 218 LYS A CA 1
ATOM 1773 C C . LYS A 1 218 ? -38.311 15.509 17.487 1.00 70.56 218 LYS A C 1
ATOM 1775 O O . LYS A 1 218 ? -38.715 14.520 16.889 1.00 70.56 218 LYS A O 1
ATOM 1780 N N . SER A 1 219 ? -39.083 16.552 17.799 1.00 72.31 219 SER A N 1
ATOM 1781 C CA . SER A 1 219 ? -40.515 16.597 17.481 1.00 72.31 219 SER A CA 1
ATOM 1782 C C . SER A 1 219 ? -40.772 16.477 15.979 1.00 72.31 219 SER A C 1
ATOM 1784 O O . SER A 1 219 ? -41.642 15.727 15.567 1.00 72.31 219 SER A O 1
ATOM 1786 N N . TYR A 1 220 ? -39.971 17.143 15.140 1.00 79.19 220 TYR A N 1
ATOM 1787 C CA . TYR A 1 220 ? -40.122 17.064 13.684 1.00 79.19 220 TYR A CA 1
ATOM 1788 C C . TYR A 1 220 ? -39.847 15.662 13.112 1.00 79.19 220 TYR A C 1
ATOM 1790 O O . TYR A 1 220 ? -40.532 15.223 12.192 1.00 79.19 220 TYR A O 1
ATOM 1798 N N . ILE A 1 221 ? -38.841 14.956 13.635 1.00 79.12 221 ILE A N 1
ATOM 1799 C CA . ILE A 1 221 ? -38.494 13.595 13.214 1.00 79.12 221 ILE A CA 1
ATOM 1800 C C . ILE A 1 221 ? -39.551 12.601 13.717 1.00 79.12 221 ILE A C 1
ATOM 1802 O O . ILE A 1 221 ? -39.989 11.753 12.941 1.00 79.12 221 ILE A O 1
ATOM 1806 N N . GLU A 1 222 ? -40.018 12.751 14.959 1.00 81.38 222 GLU A N 1
ATOM 1807 C CA . GLU A 1 222 ? -41.138 11.977 15.517 1.00 81.38 222 GLU A CA 1
ATOM 1808 C C . GLU A 1 222 ? -42.440 12.185 14.719 1.00 81.38 222 GLU A C 1
ATOM 1810 O O . GLU A 1 222 ? -43.156 11.216 14.463 1.00 81.38 222 GLU A O 1
ATOM 1815 N N . ASP A 1 223 ? -42.702 13.409 14.243 1.00 84.50 223 ASP A N 1
ATOM 1816 C CA . ASP A 1 223 ? -43.837 13.733 13.367 1.00 84.50 223 ASP A CA 1
ATOM 1817 C C . ASP A 1 223 ? -43.690 13.126 11.955 1.00 84.50 223 ASP A C 1
ATOM 1819 O O . ASP A 1 223 ? -44.676 12.691 11.356 1.00 84.50 223 ASP A O 1
ATOM 1823 N N . LEU A 1 224 ? -42.470 13.095 11.402 1.00 84.50 224 LEU A N 1
ATOM 1824 C CA . LEU A 1 224 ? -42.173 12.512 10.084 1.00 84.50 224 LEU A CA 1
ATOM 1825 C C . LEU A 1 224 ? -42.280 10.981 10.069 1.00 84.50 224 LEU A C 1
ATOM 1827 O O . LEU A 1 224 ? -42.696 10.414 9.056 1.00 84.50 224 LEU A O 1
ATOM 1831 N N . PHE A 1 225 ? -41.892 10.317 11.162 1.00 83.75 225 PHE A N 1
ATOM 1832 C CA . PHE A 1 225 ? -41.826 8.856 11.269 1.00 83.75 225 PHE A CA 1
ATOM 1833 C C . PHE A 1 225 ? -42.529 8.346 12.543 1.00 83.75 225 PHE A C 1
ATOM 1835 O O . PHE A 1 225 ? -41.879 7.845 13.468 1.00 83.75 225 PHE A O 1
ATOM 1842 N N . PRO A 1 226 ? -43.869 8.436 12.610 1.00 82.69 226 PRO A N 1
ATOM 1843 C CA . PRO A 1 226 ? -44.615 8.077 13.810 1.00 82.69 226 PRO A CA 1
ATOM 1844 C C . PRO A 1 226 ? -44.426 6.596 14.171 1.00 82.69 226 PRO A C 1
ATOM 1846 O O . PRO A 1 226 ? -44.612 5.713 13.332 1.00 82.69 226 PRO A O 1
ATOM 1849 N N . ASN A 1 227 ? -44.093 6.326 15.439 1.00 74.81 227 ASN A N 1
ATOM 1850 C CA . ASN A 1 227 ? -43.856 4.990 16.017 1.00 74.81 227 ASN A CA 1
ATOM 1851 C C . ASN A 1 227 ? -42.709 4.173 15.383 1.00 74.81 227 ASN A C 1
ATOM 1853 O O . ASN A 1 227 ? -42.640 2.966 15.606 1.00 74.81 227 ASN A O 1
ATOM 1857 N N . GLN A 1 228 ? -41.821 4.794 14.600 1.00 75.56 228 GLN A N 1
ATOM 1858 C CA . GLN A 1 228 ? -40.660 4.117 13.994 1.00 75.56 228 GLN A CA 1
ATOM 1859 C C . GLN A 1 228 ? -39.328 4.471 14.672 1.00 75.56 228 GLN A C 1
ATOM 1861 O O . GLN A 1 228 ? -38.297 3.882 14.355 1.00 75.56 228 GLN A O 1
ATOM 1866 N N . ILE A 1 229 ? -39.331 5.446 15.583 1.00 70.06 229 ILE A N 1
ATOM 1867 C CA . ILE A 1 229 ? -38.132 5.977 16.231 1.00 70.06 229 ILE A CA 1
ATOM 1868 C C . ILE A 1 229 ? -38.113 5.536 17.689 1.00 70.06 229 ILE A C 1
ATOM 1870 O O . ILE A 1 229 ? -39.043 5.832 18.433 1.00 70.06 229 ILE A O 1
ATOM 1874 N N . GLU A 1 230 ? -37.036 4.861 18.084 1.00 66.75 230 GLU A N 1
ATOM 1875 C CA . GLU A 1 230 ? -36.824 4.426 19.468 1.00 66.75 230 GLU A CA 1
ATOM 1876 C C . GLU A 1 230 ? -36.378 5.592 20.364 1.00 66.75 230 GLU A C 1
ATOM 1878 O O . GLU A 1 230 ? -36.935 5.813 21.436 1.00 66.75 230 GLU A O 1
ATOM 1883 N N . ASP A 1 231 ? -35.373 6.360 19.926 1.00 64.44 231 ASP A N 1
ATOM 1884 C CA . ASP A 1 231 ? -34.898 7.546 20.640 1.00 64.44 231 ASP A CA 1
ATOM 1885 C C . ASP A 1 231 ? -34.195 8.532 19.693 1.00 64.44 231 ASP A C 1
ATOM 1887 O O . ASP A 1 231 ? -33.616 8.152 18.672 1.00 64.44 231 ASP A O 1
ATOM 1891 N N . VAL A 1 232 ? -34.214 9.813 20.065 1.00 66.81 232 VAL A N 1
ATOM 1892 C CA . VAL A 1 232 ? -33.487 10.897 19.394 1.00 66.81 232 VAL A CA 1
ATOM 1893 C C . VAL A 1 232 ? -32.616 11.599 20.426 1.00 66.81 232 VAL A C 1
ATOM 1895 O O . VAL A 1 232 ? -33.120 12.263 21.338 1.00 66.81 232 VAL A O 1
ATOM 1898 N N . ILE A 1 233 ? -31.301 11.483 20.243 1.00 66.44 233 ILE A N 1
ATOM 1899 C CA . ILE A 1 233 ? -30.293 12.083 21.118 1.00 66.44 233 ILE A CA 1
ATOM 1900 C C . ILE A 1 233 ? -29.809 13.388 20.489 1.00 66.44 233 ILE A C 1
ATOM 1902 O O . ILE A 1 233 ? -29.192 13.391 19.423 1.00 66.44 233 ILE A O 1
ATOM 1906 N N . VAL A 1 234 ? -30.078 14.503 21.166 1.00 66.00 234 VAL A N 1
ATOM 1907 C CA . VAL A 1 234 ? -29.592 15.826 20.759 1.00 66.00 234 VAL A CA 1
ATOM 1908 C C . VAL A 1 234 ? -28.158 15.997 21.260 1.00 66.00 234 VAL A C 1
ATOM 1910 O O . VAL A 1 234 ? -27.885 15.849 22.449 1.00 66.00 234 VAL A O 1
ATOM 1913 N N . ILE A 1 235 ? -27.233 16.289 20.344 1.00 64.00 235 ILE A N 1
ATOM 1914 C CA . ILE A 1 235 ? -25.813 16.480 20.662 1.00 64.00 235 ILE A CA 1
ATOM 1915 C C . ILE A 1 235 ? -25.587 17.938 21.081 1.00 64.00 235 ILE A C 1
ATOM 1917 O O . ILE A 1 235 ? -25.834 18.856 20.302 1.00 64.00 235 ILE A O 1
ATOM 1921 N N . GLU A 1 236 ? -25.095 18.145 22.301 1.00 65.06 236 GLU A N 1
ATOM 1922 C CA . GLU A 1 236 ? -24.704 19.464 22.817 1.00 65.06 236 GLU A CA 1
ATOM 1923 C C . GLU A 1 236 ? -23.291 19.875 22.356 1.00 65.06 236 GLU A C 1
ATOM 1925 O O . GLU A 1 236 ? -22.492 19.034 21.938 1.00 65.06 236 GLU A O 1
ATOM 1930 N N . ASP A 1 237 ? -22.940 21.165 22.465 1.00 64.25 237 ASP A N 1
ATOM 1931 C CA . ASP A 1 237 ? -21.558 21.610 22.235 1.00 64.25 237 ASP A CA 1
ATOM 1932 C C . ASP A 1 237 ? -20.621 21.064 23.327 1.00 64.25 237 ASP A C 1
ATOM 1934 O O . ASP A 1 237 ? -20.635 21.475 24.490 1.00 64.25 237 ASP A O 1
ATOM 1938 N N . LEU A 1 238 ? -19.759 20.131 22.926 1.00 66.25 238 LEU A N 1
ATOM 1939 C CA . LEU A 1 238 ? -18.813 19.445 23.802 1.00 66.25 238 LEU A CA 1
ATOM 1940 C C . LEU A 1 238 ? -17.475 20.192 23.955 1.00 66.25 238 LEU A C 1
ATOM 1942 O O . LEU A 1 238 ? -16.591 19.716 24.671 1.00 66.25 238 LEU A O 1
ATOM 1946 N N . SER A 1 239 ? -17.303 21.362 23.332 1.00 69.38 239 SER A N 1
ATOM 1947 C CA . SER A 1 239 ? -16.028 22.094 23.287 1.00 69.38 239 SER A CA 1
ATOM 1948 C C . SER A 1 239 ? -15.465 22.459 24.669 1.00 69.38 239 SER A C 1
ATOM 1950 O O . SER A 1 239 ? -14.252 22.426 24.897 1.00 69.38 239 SER A O 1
ATOM 1952 N N . ILE A 1 240 ? -16.330 22.807 25.626 1.00 71.06 240 ILE A N 1
ATOM 1953 C CA . ILE A 1 240 ? -15.936 23.131 27.008 1.00 71.06 240 ILE A CA 1
ATOM 1954 C C . ILE A 1 240 ? -15.450 21.872 27.725 1.00 71.06 240 ILE A C 1
ATOM 1956 O O . ILE A 1 240 ? -14.401 21.878 28.367 1.00 71.06 240 ILE A O 1
ATOM 1960 N N . TRP A 1 241 ? -16.190 20.778 27.580 1.00 64.19 241 TRP A N 1
ATOM 1961 C CA . TRP A 1 241 ? -15.867 19.507 28.211 1.00 64.19 241 TRP A CA 1
ATOM 1962 C C . TRP A 1 241 ? -14.571 18.905 27.694 1.00 64.19 241 TRP A C 1
ATOM 1964 O O . TRP A 1 241 ? -13.773 18.413 28.486 1.00 64.19 241 TRP A O 1
ATOM 1974 N N . GLN A 1 242 ? -14.338 18.984 26.387 1.00 63.59 242 GLN A N 1
ATOM 1975 C CA . GLN A 1 242 ? -13.103 18.499 25.793 1.00 63.59 242 GLN A CA 1
ATOM 1976 C C . GLN A 1 242 ? -11.889 19.273 26.323 1.00 63.59 242 GLN A C 1
ATOM 1978 O O . GLN A 1 242 ? -10.900 18.656 26.704 1.00 63.59 242 GLN A O 1
ATOM 1983 N N . ARG A 1 243 ? -12.000 20.602 26.481 1.00 70.88 243 ARG A N 1
ATOM 1984 C CA . ARG A 1 243 ? -10.958 21.417 27.131 1.00 70.88 243 ARG A CA 1
ATOM 1985 C C . ARG A 1 243 ? -10.712 21.019 28.586 1.00 70.88 243 ARG A C 1
ATOM 1987 O O . ARG A 1 243 ? -9.572 21.065 29.039 1.00 70.88 243 ARG A O 1
ATOM 1994 N N . LEU A 1 244 ? -11.758 20.657 29.330 1.00 70.12 244 LEU A N 1
ATOM 1995 C CA . LEU A 1 244 ? -11.621 20.210 30.719 1.00 70.12 244 LEU A CA 1
ATOM 1996 C C . LEU A 1 244 ? -10.944 18.838 30.821 1.00 70.12 244 LEU A C 1
ATOM 1998 O O . LEU A 1 244 ? -10.107 18.666 31.701 1.00 70.12 244 LEU A O 1
ATOM 2002 N N . ILE A 1 245 ? -11.253 17.904 29.917 1.00 68.81 245 ILE A N 1
ATOM 2003 C CA . ILE A 1 245 ? -10.594 16.589 29.844 1.00 68.81 245 ILE A CA 1
ATOM 2004 C C . ILE A 1 245 ? -9.129 16.754 29.443 1.00 68.81 245 ILE A C 1
ATOM 2006 O O . ILE A 1 245 ? -8.251 16.259 30.134 1.00 68.81 245 ILE A O 1
ATOM 2010 N N . GLU A 1 246 ? -8.841 17.532 28.397 1.00 69.25 246 GLU A N 1
ATOM 2011 C CA . GLU A 1 246 ? -7.460 17.817 27.987 1.00 69.25 246 GLU A CA 1
ATOM 2012 C C . GLU A 1 246 ? -6.660 18.463 29.125 1.00 69.25 246 GLU A C 1
ATOM 2014 O O . GLU A 1 246 ? -5.496 18.129 29.343 1.00 69.25 246 GLU A O 1
ATOM 2019 N N . LYS A 1 247 ? -7.295 19.354 29.898 1.00 73.31 247 LYS A N 1
ATOM 2020 C CA . LYS A 1 247 ? -6.685 19.941 31.090 1.00 73.31 247 LYS A CA 1
ATOM 2021 C C . LYS A 1 247 ? -6.455 18.897 32.186 1.00 73.31 247 LYS A C 1
ATOM 2023 O O . LYS A 1 247 ? -5.380 18.902 32.775 1.00 73.31 247 LYS A O 1
ATOM 2028 N N . HIS A 1 248 ? -7.418 18.019 32.454 1.00 77.12 248 HIS A N 1
ATOM 2029 C CA . HIS A 1 248 ? -7.277 16.929 33.421 1.00 77.12 248 HIS A CA 1
ATOM 2030 C C . HIS A 1 248 ? -6.114 15.997 33.055 1.00 77.12 248 HIS A C 1
ATOM 2032 O O . HIS A 1 248 ? -5.193 15.830 33.850 1.00 77.12 248 HIS A O 1
ATOM 2038 N N . ASP A 1 249 ? -6.091 15.499 31.820 1.00 64.62 249 ASP A N 1
ATOM 2039 C CA . ASP A 1 249 ? -5.045 14.603 31.322 1.00 64.62 249 ASP A CA 1
ATOM 2040 C C . ASP A 1 249 ? -3.670 15.294 31.340 1.00 64.62 249 ASP A C 1
ATOM 2042 O O . ASP A 1 249 ? -2.654 14.678 31.659 1.00 64.62 249 ASP A O 1
ATOM 2046 N N . SER A 1 250 ? -3.620 16.606 31.059 1.00 68.69 250 SER A N 1
ATOM 2047 C CA . SER A 1 250 ? -2.379 17.386 31.159 1.00 68.69 250 SER A CA 1
ATOM 2048 C C . SER A 1 250 ? -1.858 17.525 32.594 1.00 68.69 250 SER A C 1
ATOM 2050 O O . SER A 1 250 ? -0.644 17.579 32.786 1.00 68.69 250 SER A O 1
ATOM 2052 N N . LEU A 1 251 ? -2.749 17.549 33.593 1.00 67.56 251 LEU A N 1
ATOM 2053 C CA . LEU A 1 251 ? -2.388 17.608 35.012 1.00 67.56 251 LEU A CA 1
ATOM 2054 C C . LEU A 1 251 ? -1.902 16.242 35.524 1.00 67.56 251 LEU A C 1
ATOM 2056 O O . LEU A 1 251 ? -0.917 16.196 36.258 1.00 67.56 251 LEU A O 1
ATOM 2060 N N . GLU A 1 252 ? -2.521 15.137 35.093 1.00 62.91 252 GLU A N 1
ATOM 2061 C CA . GLU A 1 252 ? -2.028 13.777 35.379 1.00 62.91 252 GLU A CA 1
ATOM 2062 C C . GLU A 1 252 ? -0.638 13.538 34.770 1.00 62.91 252 GLU A C 1
ATOM 2064 O O . GLU A 1 252 ? 0.265 13.029 35.441 1.00 62.91 252 GLU A O 1
ATOM 2069 N N . LEU A 1 253 ? -0.429 13.982 33.524 1.00 59.16 253 LEU A N 1
ATOM 2070 C CA . LEU A 1 253 ? 0.883 13.956 32.870 1.00 59.16 253 LEU A CA 1
ATOM 2071 C C . LEU A 1 253 ? 1.919 14.799 33.625 1.00 59.16 253 LEU A C 1
ATOM 2073 O O . LEU A 1 253 ? 3.082 14.411 33.695 1.00 59.16 253 LEU A O 1
ATOM 2077 N N . GLN A 1 254 ? 1.515 15.927 34.215 1.00 59.50 254 GLN A N 1
ATOM 2078 C CA . GLN A 1 254 ? 2.386 16.762 35.049 1.00 59.50 254 GLN A CA 1
ATOM 2079 C C . GLN A 1 254 ? 2.826 16.030 36.324 1.00 59.50 254 GLN A C 1
ATOM 2081 O O . GLN A 1 254 ? 4.000 16.062 36.681 1.00 59.50 254 GLN A O 1
ATOM 2086 N N . GLN A 1 255 ? 1.909 15.296 36.956 1.00 60.03 255 GLN A N 1
ATOM 2087 C CA . GLN A 1 255 ? 2.199 14.465 38.124 1.00 60.03 255 GLN A CA 1
ATOM 2088 C C . GLN A 1 255 ? 3.151 13.302 37.794 1.00 60.03 255 GLN A C 1
ATOM 2090 O O . GLN A 1 255 ? 4.001 12.944 38.607 1.00 60.03 255 GLN A O 1
ATOM 2095 N N . GLN A 1 256 ? 3.050 12.727 36.590 1.00 55.59 256 GLN A N 1
ATOM 2096 C CA . GLN A 1 256 ? 4.002 11.728 36.088 1.00 55.59 256 GLN A CA 1
ATOM 2097 C C . GLN A 1 256 ? 5.359 12.333 35.707 1.00 55.59 256 GLN A C 1
ATOM 2099 O O . GLN A 1 256 ? 6.390 11.703 35.944 1.00 55.59 256 GLN A O 1
ATOM 2104 N N . LEU A 1 257 ? 5.384 13.558 35.173 1.00 51.41 257 LEU A N 1
ATOM 2105 C CA . LEU A 1 257 ? 6.618 14.270 34.838 1.00 51.41 257 LEU A CA 1
ATOM 2106 C C . LEU A 1 257 ? 7.480 14.518 36.088 1.00 51.41 257 LEU A C 1
ATOM 2108 O O . LEU A 1 257 ? 8.689 14.300 36.039 1.00 51.41 257 LEU A O 1
ATOM 2112 N N . ASP A 1 258 ? 6.865 14.877 37.219 1.00 58.31 258 ASP A N 1
ATOM 2113 C CA . ASP A 1 258 ? 7.556 15.040 38.510 1.00 58.31 258 ASP A CA 1
ATOM 2114 C C . ASP A 1 258 ? 8.181 13.724 39.026 1.00 58.31 258 ASP A C 1
ATOM 2116 O O . ASP A 1 258 ? 9.196 13.734 39.728 1.00 58.31 258 ASP A O 1
ATOM 2120 N N . VAL A 1 259 ? 7.623 12.570 38.642 1.00 60.25 259 VAL A N 1
ATOM 2121 C CA . VAL A 1 259 ? 8.173 11.239 38.954 1.00 60.25 259 VAL A CA 1
ATOM 2122 C C . VAL A 1 259 ? 9.311 10.862 37.997 1.00 60.25 259 VAL A C 1
ATOM 2124 O O . VAL A 1 259 ? 10.318 10.303 38.435 1.00 60.25 259 VAL A O 1
ATOM 2127 N N . ASP A 1 260 ? 9.197 11.191 36.708 1.00 54.72 260 ASP A N 1
ATOM 2128 C CA . ASP A 1 260 ? 10.214 10.888 35.691 1.00 54.72 260 ASP A CA 1
ATOM 2129 C C . ASP A 1 260 ? 11.464 11.785 35.783 1.00 54.72 260 ASP A C 1
ATOM 2131 O O . ASP A 1 260 ? 12.553 11.335 35.422 1.00 54.72 260 ASP A O 1
ATOM 2135 N N . ILE A 1 261 ? 11.359 13.002 36.338 1.00 55.22 261 ILE A N 1
ATOM 2136 C CA . ILE A 1 261 ? 12.515 13.866 36.668 1.00 55.22 261 ILE A CA 1
ATOM 2137 C C . ILE A 1 261 ? 13.494 13.169 37.638 1.00 55.22 261 ILE A C 1
ATOM 2139 O O . ILE A 1 261 ? 14.685 13.471 37.635 1.00 55.22 261 ILE A O 1
ATOM 2143 N N . ASN A 1 262 ? 13.028 12.192 38.425 1.00 55.47 262 ASN A N 1
ATOM 2144 C CA . ASN A 1 262 ? 13.853 11.432 39.369 1.00 55.47 262 ASN A CA 1
ATOM 2145 C C . ASN A 1 262 ? 14.480 10.149 38.780 1.00 55.47 262 ASN A C 1
ATOM 2147 O O . ASN A 1 262 ? 15.106 9.384 39.517 1.00 55.47 262 ASN A O 1
ATOM 2151 N N . ARG A 1 263 ? 14.324 9.874 37.476 1.00 55.56 263 ARG A N 1
ATOM 2152 C CA . ARG A 1 263 ? 14.957 8.720 36.809 1.00 55.56 263 ARG A CA 1
ATOM 2153 C C . ARG A 1 263 ? 16.313 9.089 36.203 1.00 55.56 263 ARG A C 1
ATOM 2155 O O . ARG A 1 263 ? 16.496 10.181 35.679 1.00 55.56 263 ARG A O 1
ATOM 2162 N N . GLU A 1 264 ? 17.260 8.148 36.219 1.00 48.66 264 GLU A N 1
ATOM 2163 C CA . GLU A 1 264 ? 18.571 8.318 35.577 1.00 48.66 264 GLU A CA 1
ATOM 2164 C C . GLU A 1 264 ? 18.418 8.585 34.068 1.00 48.66 264 GLU A C 1
ATOM 2166 O O . GLU A 1 264 ? 17.928 7.747 33.307 1.00 48.66 264 GLU A O 1
ATOM 2171 N N . HIS A 1 265 ? 18.832 9.772 33.623 1.00 59.94 265 HIS A N 1
ATOM 2172 C CA . HIS A 1 265 ? 18.809 10.156 32.213 1.00 59.94 265 HIS A CA 1
ATOM 2173 C C . HIS A 1 265 ? 19.966 9.508 31.434 1.00 59.94 265 HIS A C 1
ATOM 2175 O O . HIS A 1 265 ? 21.093 9.427 31.923 1.00 59.94 265 HIS A O 1
ATOM 2181 N N . LEU A 1 266 ? 19.712 9.098 30.183 1.00 54.56 266 LEU A N 1
ATOM 2182 C CA . LEU A 1 266 ? 20.767 8.604 29.292 1.00 54.56 266 LEU A CA 1
ATOM 2183 C C . LEU A 1 266 ? 21.798 9.711 28.992 1.00 54.56 266 LEU A C 1
ATOM 2185 O O . LEU A 1 266 ? 21.403 10.833 28.658 1.00 54.56 266 LEU A O 1
ATOM 2189 N N . PRO A 1 267 ? 23.110 9.411 29.041 1.00 63.62 267 PRO A N 1
ATOM 2190 C CA . PRO A 1 267 ? 24.138 10.385 28.706 1.00 63.62 267 PRO A CA 1
ATOM 2191 C C . PRO A 1 267 ? 24.060 10.744 27.218 1.00 63.62 267 PRO A C 1
ATOM 2193 O O . PRO A 1 267 ? 24.045 9.874 26.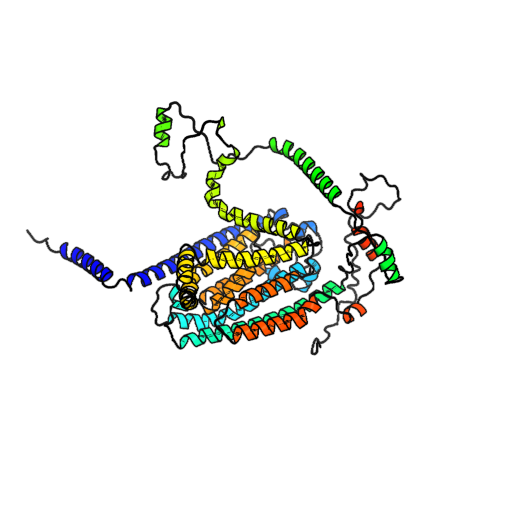345 1.00 63.62 267 PRO A O 1
ATOM 2196 N N . LEU A 1 268 ? 24.023 12.042 26.919 1.00 64.56 268 LEU A N 1
ATOM 2197 C CA . LEU A 1 268 ? 24.124 12.527 25.545 1.00 64.56 268 LEU A CA 1
ATOM 2198 C C . LEU A 1 268 ? 25.529 12.219 24.989 1.00 64.56 268 LEU A C 1
ATOM 2200 O O . LEU A 1 268 ? 26.512 12.353 25.721 1.00 64.56 268 LEU A O 1
ATOM 2204 N N . PRO A 1 269 ? 25.673 11.878 23.694 1.00 60.53 269 PRO A N 1
ATOM 2205 C CA . PRO A 1 269 ? 26.966 11.614 23.052 1.00 60.53 269 PRO A CA 1
ATOM 2206 C C . PRO A 1 269 ? 27.741 12.912 22.740 1.00 60.53 269 PRO A C 1
ATOM 2208 O O . PRO A 1 269 ? 28.357 13.055 21.687 1.00 60.53 269 PRO A O 1
ATOM 2211 N N . CYS A 1 270 ? 27.680 13.894 23.636 1.00 70.88 270 CYS A N 1
ATOM 2212 C CA . CYS A 1 270 ? 28.397 15.159 23.562 1.00 70.88 270 CYS A CA 1
ATOM 2213 C C . CYS A 1 270 ? 28.918 15.510 24.956 1.00 70.88 270 CYS A C 1
ATOM 2215 O O . CYS A 1 270 ? 28.211 15.338 25.948 1.00 70.88 270 CYS A O 1
ATOM 2217 N N . ALA A 1 271 ? 30.145 16.018 25.035 1.00 76.44 271 ALA A N 1
ATOM 2218 C CA . ALA A 1 271 ? 30.777 16.350 26.304 1.00 76.44 271 ALA A CA 1
ATOM 2219 C C . ALA A 1 271 ? 31.534 17.673 26.207 1.00 76.44 271 ALA A C 1
ATOM 2221 O O . ALA A 1 271 ? 32.146 17.981 25.183 1.00 76.44 271 ALA A O 1
ATOM 2222 N N . PHE A 1 272 ? 31.530 18.428 27.304 1.00 82.50 272 PHE A N 1
ATOM 2223 C CA . PHE A 1 272 ? 32.441 19.549 27.487 1.00 82.50 272 PHE A CA 1
ATOM 2224 C C . PHE A 1 272 ? 33.755 19.028 28.060 1.00 82.50 272 PHE A C 1
ATOM 2226 O O . PHE A 1 272 ? 33.778 18.408 29.122 1.00 82.50 272 PHE A O 1
ATOM 2233 N N . VAL A 1 273 ? 34.853 19.284 27.354 1.00 80.12 273 VAL A N 1
ATOM 2234 C CA . VAL A 1 273 ? 36.197 18.907 27.799 1.00 80.12 273 VAL A CA 1
ATOM 2235 C C . VAL A 1 273 ? 36.910 20.159 28.290 1.00 80.12 273 VAL A C 1
ATOM 2237 O O . VAL A 1 273 ? 37.120 21.102 27.529 1.00 80.12 273 VAL A O 1
ATOM 2240 N N . ILE A 1 274 ? 37.281 20.170 29.569 1.00 83.12 274 ILE A N 1
ATOM 2241 C CA . ILE A 1 274 ? 37.995 21.284 30.198 1.00 83.12 274 ILE A CA 1
ATOM 2242 C C . ILE A 1 274 ? 39.483 20.934 30.257 1.00 83.12 274 ILE A C 1
ATOM 2244 O O . ILE A 1 274 ? 39.882 19.939 30.863 1.00 83.12 274 ILE A O 1
ATOM 2248 N N . PHE A 1 275 ? 40.319 21.758 29.627 1.00 86.00 275 PHE A N 1
ATOM 2249 C CA . PHE A 1 275 ? 41.770 21.574 29.615 1.00 86.00 275 PHE A CA 1
ATOM 2250 C C . PHE A 1 275 ? 42.436 22.318 30.776 1.00 86.00 275 PHE A C 1
ATOM 2252 O O . PHE A 1 275 ? 42.003 23.396 31.171 1.00 86.00 275 PHE A O 1
ATOM 2259 N N . ARG A 1 276 ? 43.559 21.781 31.277 1.00 85.94 276 ARG A N 1
ATOM 2260 C CA . ARG A 1 276 ? 44.349 22.402 32.362 1.00 85.94 276 ARG A CA 1
ATOM 2261 C C . ARG A 1 276 ? 44.973 23.751 31.983 1.00 85.94 276 ARG A C 1
ATOM 2263 O O . ARG A 1 276 ? 45.375 24.499 32.866 1.00 85.94 276 ARG A O 1
ATOM 2270 N N . SER A 1 277 ? 45.105 24.051 30.690 1.00 87.06 277 SER A N 1
ATOM 2271 C CA . SER A 1 277 ? 45.612 25.338 30.211 1.00 87.06 277 SER A CA 1
ATOM 2272 C C . SER A 1 277 ? 44.968 25.742 28.889 1.00 87.06 277 SER A C 1
ATOM 2274 O O . SER A 1 277 ? 44.612 24.889 28.072 1.00 87.06 277 SER A O 1
ATOM 2276 N N . LEU A 1 278 ? 44.906 27.054 28.643 1.00 84.81 278 LEU A N 1
ATOM 2277 C CA . LEU A 1 278 ? 44.416 27.613 27.382 1.00 84.81 278 LEU A CA 1
ATOM 2278 C C . LEU A 1 278 ? 45.229 27.113 26.180 1.00 84.81 278 LEU A C 1
ATOM 2280 O O . LEU A 1 278 ? 44.664 26.832 25.131 1.00 84.81 278 LEU A O 1
ATOM 2284 N N . ARG A 1 279 ? 46.545 26.928 26.356 1.00 84.62 279 ARG A N 1
ATOM 2285 C CA . ARG A 1 279 ? 47.436 26.409 25.308 1.00 84.62 279 ARG A CA 1
ATOM 2286 C C . ARG A 1 279 ? 47.053 24.998 24.863 1.00 84.62 279 ARG A C 1
ATOM 2288 O O . ARG A 1 279 ? 47.161 24.693 23.688 1.00 84.62 279 ARG A O 1
ATOM 2295 N N . MET A 1 280 ? 46.610 24.146 25.788 1.00 86.69 280 MET A N 1
ATOM 2296 C CA . MET A 1 280 ? 46.164 22.786 25.461 1.00 86.69 280 MET A CA 1
ATOM 2297 C C . MET A 1 280 ? 44.785 22.776 24.795 1.00 86.69 280 MET A C 1
ATOM 2299 O O . MET A 1 280 ? 44.535 21.951 23.922 1.00 86.69 280 MET A O 1
ATOM 2303 N N . ALA A 1 281 ? 43.898 23.694 25.187 1.00 82.00 281 ALA A N 1
ATOM 2304 C CA . ALA A 1 281 ? 42.589 23.830 24.556 1.00 82.00 281 ALA A CA 1
ATOM 2305 C C . ALA A 1 281 ? 42.713 24.289 23.095 1.00 82.00 281 ALA A C 1
ATOM 2307 O O . ALA A 1 281 ? 42.083 23.715 22.208 1.00 82.00 281 ALA A O 1
ATOM 2308 N N . THR A 1 282 ? 43.562 25.288 22.826 1.00 82.94 282 THR A N 1
ATOM 2309 C CA . THR A 1 282 ? 43.753 25.814 21.469 1.00 82.94 282 THR A CA 1
ATOM 2310 C C . THR A 1 282 ? 44.448 24.816 20.550 1.00 82.94 282 THR A C 1
ATOM 2312 O O . THR A 1 282 ? 44.053 24.701 19.391 1.00 82.94 282 THR A O 1
ATOM 2315 N N . THR A 1 283 ? 45.422 24.046 21.046 1.00 85.62 283 THR A N 1
ATOM 2316 C CA . THR A 1 283 ? 46.042 22.975 20.251 1.00 85.62 283 THR A CA 1
ATOM 2317 C C . THR A 1 283 ? 45.051 21.856 19.954 1.00 85.62 283 THR A C 1
ATOM 2319 O O . THR A 1 283 ? 44.965 21.423 18.809 1.00 85.62 283 THR A O 1
ATOM 2322 N N . ALA A 1 284 ? 44.245 21.433 20.933 1.00 82.75 284 ALA A N 1
ATOM 2323 C CA . ALA A 1 284 ? 43.218 20.418 20.719 1.00 82.75 284 ALA A CA 1
ATOM 2324 C C . ALA A 1 284 ? 42.157 20.856 19.693 1.00 82.75 284 ALA A C 1
ATOM 2326 O O . ALA A 1 284 ? 41.710 20.035 18.901 1.00 82.75 284 ALA A O 1
ATOM 2327 N N . MET A 1 285 ? 41.785 22.139 19.649 1.00 80.94 285 MET A N 1
ATOM 2328 C CA . MET A 1 285 ? 40.839 22.665 18.652 1.00 80.94 285 MET A CA 1
ATOM 2329 C C . MET A 1 285 ? 41.382 22.676 17.216 1.00 80.94 285 MET A C 1
ATOM 2331 O O . MET A 1 285 ? 40.600 22.611 16.273 1.00 80.94 285 MET A O 1
ATOM 2335 N N . GLN A 1 286 ? 42.697 22.803 17.038 1.00 83.00 286 GLN A N 1
ATOM 2336 C CA . GLN A 1 286 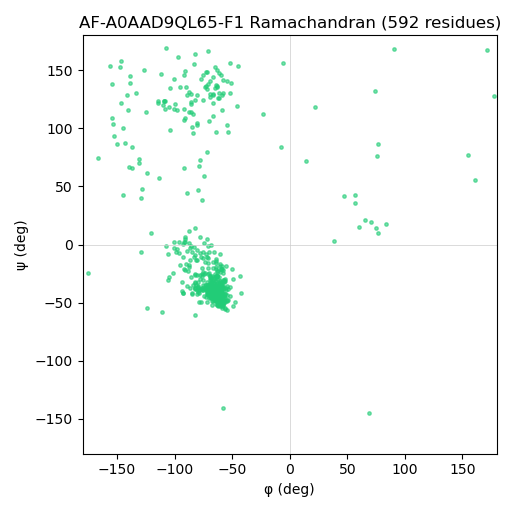? 43.321 22.921 15.714 1.00 83.00 286 GLN A CA 1
ATOM 2337 C C . GLN A 1 286 ? 43.633 21.564 15.068 1.00 83.00 286 GLN A C 1
ATOM 2339 O O . GLN A 1 286 ? 43.927 21.499 13.874 1.00 83.00 286 GLN A O 1
ATOM 2344 N N . VAL A 1 287 ? 43.569 20.476 15.837 1.00 81.88 287 VAL A N 1
ATOM 2345 C CA . VAL A 1 287 ? 43.756 19.115 15.328 1.00 81.88 287 VAL A CA 1
ATOM 2346 C C . VAL A 1 287 ? 42.527 18.690 14.524 1.00 81.88 287 VAL A C 1
ATOM 2348 O O . VAL A 1 287 ? 41.390 18.886 14.944 1.00 81.88 287 VAL A O 1
ATOM 2351 N N . ASN A 1 288 ? 42.745 18.073 13.362 1.00 78.06 288 ASN A N 1
ATOM 2352 C CA . ASN A 1 288 ? 41.659 17.489 12.584 1.00 78.06 288 ASN A CA 1
ATOM 2353 C C . ASN A 1 288 ? 41.284 16.110 13.151 1.00 78.06 288 ASN A C 1
ATOM 2355 O O . ASN A 1 288 ? 41.971 15.117 12.914 1.00 78.06 288 ASN A O 1
ATOM 2359 N N . TRP A 1 289 ? 40.175 16.054 13.884 1.00 76.69 289 TRP A N 1
ATOM 2360 C CA . TRP A 1 289 ? 39.689 14.840 14.546 1.00 76.69 289 TRP A CA 1
ATOM 2361 C C . TRP A 1 289 ? 38.871 13.905 13.639 1.00 76.69 289 TRP A C 1
ATOM 2363 O O . TRP A 1 289 ? 38.491 12.817 14.073 1.00 76.69 289 TRP A O 1
ATOM 2373 N N . SER A 1 290 ? 38.638 14.282 12.376 1.00 68.94 290 SER A N 1
ATOM 2374 C CA . SER A 1 290 ? 37.818 13.500 11.433 1.00 68.94 290 SER A CA 1
ATOM 2375 C C . SER A 1 290 ? 38.377 12.108 11.106 1.00 68.94 290 SER A C 1
ATOM 2377 O O . SER A 1 290 ? 37.597 11.202 10.837 1.00 68.94 290 SER A O 1
ATOM 2379 N N . ASN A 1 291 ? 39.697 11.907 11.202 1.00 62.62 291 ASN A N 1
ATOM 2380 C CA . ASN A 1 291 ? 40.356 10.613 10.958 1.00 62.62 291 ASN A CA 1
ATOM 2381 C C . ASN A 1 291 ? 40.509 9.742 12.223 1.00 62.62 291 ASN A C 1
ATOM 2383 O O . ASN A 1 291 ? 41.172 8.705 12.190 1.00 62.62 291 ASN A O 1
ATOM 2387 N N . CYS A 1 292 ? 39.939 10.155 13.357 1.00 65.69 292 CYS A N 1
ATOM 2388 C CA . CYS A 1 292 ? 39.897 9.333 14.563 1.00 65.69 292 CYS A CA 1
ATOM 2389 C C . CYS A 1 292 ? 38.842 8.224 14.408 1.00 65.69 292 CYS A C 1
ATOM 2391 O O . CYS A 1 292 ? 37.779 8.466 13.840 1.00 65.69 292 CYS A O 1
ATOM 2393 N N . ALA A 1 293 ? 39.075 7.039 14.985 1.00 52.41 293 ALA A N 1
ATOM 2394 C CA . ALA A 1 293 ? 38.130 5.910 14.957 1.00 52.41 293 ALA A CA 1
ATOM 2395 C C . ALA A 1 293 ? 36.721 6.249 15.499 1.00 52.41 293 ALA A C 1
ATOM 2397 O O . ALA A 1 293 ? 35.765 5.533 15.222 1.00 52.41 293 ALA A O 1
ATOM 2398 N N . LEU A 1 294 ? 36.600 7.343 16.260 1.00 57.72 294 LEU A N 1
ATOM 2399 C CA . LEU A 1 294 ? 35.362 7.838 16.867 1.00 57.72 294 LEU A CA 1
ATOM 2400 C C . LEU A 1 294 ? 34.702 9.004 16.101 1.00 57.72 294 LEU A C 1
ATOM 2402 O O . LEU A 1 294 ? 33.640 9.453 16.520 1.00 57.72 294 LEU A O 1
ATOM 2406 N N . GLY A 1 295 ? 35.298 9.512 15.011 1.00 62.44 295 GLY A N 1
ATOM 2407 C CA . GLY A 1 295 ? 34.687 10.547 14.159 1.00 62.44 295 GLY A CA 1
ATOM 2408 C C . GLY A 1 295 ? 34.288 11.835 14.898 1.00 62.44 295 GLY A C 1
ATOM 2409 O O . GLY A 1 295 ? 33.191 12.354 14.698 1.00 62.44 295 GLY A O 1
ATOM 2410 N N . LEU A 1 296 ? 35.148 12.330 15.794 1.00 70.50 296 LEU A N 1
ATOM 2411 C CA . LEU A 1 296 ? 34.836 13.462 16.672 1.00 70.50 296 LEU A CA 1
ATOM 2412 C C . LEU A 1 296 ? 34.786 14.784 15.891 1.00 70.50 296 LEU A C 1
ATOM 2414 O O . LEU A 1 296 ? 35.696 15.101 15.126 1.00 70.50 296 LEU A O 1
ATOM 2418 N N . ASN A 1 297 ? 33.753 15.590 16.141 1.00 72.38 297 ASN A N 1
ATOM 2419 C CA . ASN A 1 297 ? 33.668 16.969 15.664 1.00 72.38 297 ASN A CA 1
ATOM 2420 C C . ASN A 1 297 ? 33.860 17.923 16.849 1.00 72.38 297 ASN A C 1
ATOM 2422 O O . ASN A 1 297 ? 33.062 17.912 17.785 1.00 72.38 297 ASN A O 1
ATOM 2426 N N . VAL A 1 298 ? 34.931 18.718 16.827 1.00 76.00 298 VAL A N 1
ATOM 2427 C CA . VAL A 1 298 ? 35.327 19.585 17.945 1.00 76.00 298 VAL A CA 1
ATOM 2428 C C . VAL A 1 298 ? 35.079 21.041 17.571 1.00 76.00 298 VAL A C 1
ATOM 2430 O O . VAL A 1 298 ? 35.611 21.539 16.583 1.00 76.00 298 VAL A O 1
ATOM 2433 N N . THR A 1 299 ? 34.289 21.739 18.383 1.00 81.00 299 THR A N 1
ATOM 2434 C CA . THR A 1 299 ? 34.002 23.173 18.234 1.00 81.00 299 THR A CA 1
ATOM 2435 C C . THR A 1 299 ? 34.312 23.912 19.536 1.00 81.00 299 THR A C 1
ATOM 2437 O O . THR A 1 299 ? 34.155 23.317 20.605 1.00 81.00 299 THR A O 1
ATOM 2440 N N . PRO A 1 300 ? 34.711 25.198 19.491 1.00 80.56 300 PRO A N 1
ATOM 2441 C CA . PRO A 1 300 ? 34.852 25.995 20.705 1.00 80.56 300 PRO A CA 1
ATOM 2442 C C . PRO A 1 300 ? 33.523 26.044 21.457 1.00 80.56 300 PRO A C 1
ATOM 2444 O O . PRO A 1 300 ? 32.481 26.335 20.866 1.00 80.56 300 PRO A O 1
ATOM 2447 N N . ALA A 1 301 ? 33.562 25.751 22.755 1.00 79.44 301 ALA A N 1
ATOM 2448 C CA . ALA A 1 301 ? 32.386 25.871 23.600 1.00 79.44 301 ALA A CA 1
ATOM 2449 C C . ALA A 1 301 ? 32.028 27.361 23.767 1.00 79.44 301 ALA A C 1
ATOM 2451 O O . ALA A 1 301 ? 32.912 28.158 24.094 1.00 79.44 301 ALA A O 1
ATOM 2452 N N . PRO A 1 302 ? 30.766 27.757 23.536 1.00 79.94 302 PRO A N 1
ATOM 2453 C CA . PRO A 1 302 ? 30.310 29.105 23.841 1.00 79.94 302 PRO A CA 1
ATOM 2454 C C . PRO A 1 302 ? 30.204 29.307 25.359 1.00 79.94 302 PRO A C 1
ATOM 2456 O O . PRO A 1 302 ? 30.223 28.355 26.141 1.00 79.94 302 PRO A O 1
ATOM 2459 N N . GLU A 1 303 ? 30.069 30.563 25.775 1.00 79.12 303 GLU A N 1
ATOM 2460 C CA . GLU A 1 303 ? 29.814 30.917 27.170 1.00 79.12 303 GLU A CA 1
ATOM 2461 C C . GLU A 1 303 ? 28.500 30.294 27.674 1.00 79.12 303 GLU A C 1
ATOM 2463 O O . GLU A 1 303 ? 27.537 30.164 26.916 1.00 79.12 303 GLU A O 1
ATOM 2468 N N . VAL A 1 304 ? 28.451 29.908 28.954 1.00 77.31 304 VAL A N 1
ATOM 2469 C CA . VAL A 1 304 ? 27.345 29.113 29.529 1.00 77.31 304 VAL A CA 1
ATOM 2470 C C . VAL A 1 304 ? 25.990 29.820 29.403 1.00 77.31 304 VAL A C 1
ATOM 2472 O O . VAL A 1 304 ? 24.981 29.173 29.141 1.00 77.31 304 VAL A O 1
ATOM 2475 N N . SER A 1 305 ? 25.963 31.148 29.530 1.00 76.44 305 SER A N 1
ATOM 2476 C CA . SER A 1 305 ? 24.761 31.979 29.361 1.00 76.44 305 SER A CA 1
ATOM 2477 C C . SER A 1 305 ? 24.242 32.017 27.918 1.00 76.44 305 SER A C 1
ATOM 2479 O O . SER A 1 305 ? 23.044 32.180 27.703 1.00 76.44 305 SER A O 1
ATOM 2481 N N . ASN A 1 306 ? 25.123 31.818 26.933 1.00 80.50 306 ASN A N 1
ATOM 2482 C CA . ASN A 1 306 ? 24.794 31.759 25.507 1.00 80.50 306 ASN A CA 1
ATOM 2483 C C . ASN A 1 306 ? 24.503 30.326 25.030 1.00 80.50 306 ASN A C 1
ATOM 2485 O O . ASN A 1 306 ? 24.265 30.091 23.841 1.00 80.50 306 ASN A O 1
ATOM 2489 N N . LEU A 1 307 ? 24.531 29.349 25.941 1.00 75.25 307 LEU A N 1
ATOM 2490 C CA . LEU A 1 307 ? 24.308 27.951 25.623 1.00 75.25 307 LEU A CA 1
ATOM 2491 C C . LEU A 1 307 ? 22.810 27.626 25.637 1.00 75.25 307 LEU A C 1
ATOM 2493 O O . LEU A 1 307 ? 22.154 27.601 26.676 1.00 75.25 307 LEU A O 1
ATOM 2497 N N . ILE A 1 308 ? 22.266 27.286 24.470 1.00 76.81 308 ILE A N 1
ATOM 2498 C CA . ILE A 1 308 ? 20.922 26.712 24.380 1.00 76.81 308 ILE A CA 1
ATOM 2499 C C . ILE A 1 308 ? 21.047 25.209 24.637 1.00 76.81 308 ILE A C 1
ATOM 2501 O O . ILE A 1 308 ? 21.348 24.445 23.721 1.00 76.81 308 ILE A O 1
ATOM 2505 N N . TRP A 1 309 ? 20.813 24.775 25.876 1.00 72.88 309 TRP A N 1
ATOM 2506 C CA . TRP A 1 309 ? 20.936 23.371 26.301 1.00 72.88 309 TRP A CA 1
ATOM 2507 C C . TRP A 1 309 ? 20.124 22.400 25.432 1.00 72.88 309 TRP A C 1
ATOM 2509 O O . TRP A 1 309 ? 20.616 21.341 25.049 1.00 72.88 309 TRP A O 1
ATOM 2519 N N . ALA A 1 310 ? 18.927 22.811 25.002 1.00 63.97 310 ALA A N 1
ATOM 2520 C CA . ALA A 1 310 ? 18.080 22.044 24.084 1.00 63.97 310 ALA A CA 1
ATOM 2521 C C . ALA A 1 310 ? 18.698 21.844 22.683 1.00 63.97 310 ALA A C 1
ATOM 2523 O O . ALA A 1 310 ? 18.232 21.006 21.910 1.00 63.97 310 ALA A O 1
ATOM 2524 N N . ASN A 1 311 ? 19.729 22.622 22.328 1.00 65.88 311 ASN A N 1
ATOM 2525 C CA . ASN A 1 311 ? 20.379 22.581 21.023 1.00 65.88 311 ASN A CA 1
ATOM 2526 C C . ASN A 1 311 ? 21.646 21.713 20.986 1.00 65.88 311 ASN A C 1
ATOM 2528 O O . ASN A 1 311 ? 22.170 21.475 19.899 1.00 65.88 311 ASN A O 1
ATOM 2532 N N . LEU A 1 312 ? 22.121 21.210 22.131 1.00 66.44 312 LEU A N 1
ATOM 2533 C CA . LEU A 1 312 ? 23.389 20.477 22.225 1.00 66.44 312 LEU A CA 1
ATOM 2534 C C . LEU A 1 312 ? 23.374 19.156 21.431 1.00 66.44 312 LEU A C 1
ATOM 2536 O O . LEU A 1 312 ? 24.376 18.772 20.837 1.00 66.44 312 LEU A O 1
ATOM 2540 N N . SER A 1 313 ? 22.207 18.515 21.322 1.00 62.78 313 SER A N 1
ATOM 2541 C CA . SER A 1 313 ? 21.988 17.322 20.491 1.00 62.78 313 SER A CA 1
ATOM 2542 C C . SER A 1 313 ? 21.736 17.639 19.010 1.00 62.78 313 SER A C 1
ATOM 2544 O O . SER A 1 313 ? 21.714 16.734 18.172 1.00 62.78 313 SER A O 1
ATOM 2546 N N . LYS A 1 314 ? 21.549 18.919 18.642 1.00 58.03 314 LYS A N 1
ATOM 2547 C CA . LYS A 1 314 ? 21.002 19.285 17.329 1.00 58.03 314 LYS A CA 1
ATOM 2548 C C . LYS A 1 314 ? 21.969 19.195 16.153 1.00 58.03 314 LYS A C 1
ATOM 2550 O O . LYS A 1 314 ? 21.518 19.232 15.009 1.00 58.03 314 LYS A O 1
ATOM 2555 N N . GLY A 1 315 ? 23.265 19.004 16.405 1.00 54.59 315 GLY A N 1
ATOM 2556 C CA . GLY A 1 315 ? 24.252 18.717 15.357 1.00 54.59 315 GLY A CA 1
ATOM 2557 C C . GLY A 1 315 ? 23.920 17.455 14.548 1.00 54.59 315 GLY A C 1
ATOM 2558 O O . GLY A 1 315 ? 24.178 17.422 13.348 1.00 54.59 315 GLY A O 1
ATOM 2559 N N . LEU A 1 316 ? 23.259 16.474 15.176 1.00 55.12 316 LEU A N 1
ATOM 2560 C CA . LEU A 1 316 ? 22.782 15.241 14.541 1.00 55.12 316 LEU A CA 1
ATOM 2561 C C . LEU A 1 316 ? 21.501 15.445 13.718 1.00 55.12 316 LEU A C 1
ATOM 2563 O O . LEU A 1 316 ? 21.292 14.726 12.742 1.00 55.12 316 LEU A O 1
ATOM 2567 N N . TRP A 1 317 ? 20.661 16.441 14.041 1.00 52.94 317 TRP A N 1
ATOM 2568 C CA . TRP A 1 317 ? 19.390 16.619 13.330 1.00 52.94 317 TRP A CA 1
ATOM 2569 C C . TRP A 1 317 ? 19.574 16.939 11.859 1.00 52.94 317 TRP A C 1
ATOM 2571 O O . TRP A 1 317 ? 18.709 16.554 11.098 1.00 52.94 317 TRP A O 1
ATOM 2581 N N . LYS A 1 318 ? 20.681 17.553 11.416 1.00 49.62 318 LYS A N 1
ATOM 2582 C CA . LYS A 1 318 ? 20.850 17.931 9.998 1.00 49.62 318 LYS A CA 1
ATOM 2583 C C . LYS A 1 318 ? 20.719 16.742 9.030 1.00 49.62 318 LYS A C 1
ATOM 2585 O O . LYS A 1 318 ? 20.193 16.934 7.938 1.00 49.62 318 LYS A O 1
ATOM 2590 N N . SER A 1 319 ? 21.103 15.532 9.449 1.00 52.34 319 SER A N 1
ATOM 2591 C CA . SER A 1 319 ? 20.910 14.292 8.674 1.00 52.34 319 SER A CA 1
ATOM 2592 C C . SER A 1 319 ? 19.556 13.618 8.934 1.00 52.34 319 SER A C 1
ATOM 2594 O O . SER A 1 319 ? 19.054 12.881 8.092 1.00 52.34 319 SER A O 1
ATOM 2596 N N . VAL A 1 320 ? 18.938 13.890 10.086 1.00 60.47 320 VAL A N 1
ATOM 2597 C CA . VAL A 1 320 ? 17.647 13.321 10.505 1.00 60.47 320 VAL A CA 1
ATOM 2598 C C . VAL A 1 320 ? 16.470 14.199 10.044 1.00 60.47 320 VAL A C 1
ATOM 2600 O O . VAL A 1 320 ? 15.352 13.707 9.965 1.00 60.47 320 VAL A O 1
ATOM 2603 N N . THR A 1 321 ? 16.692 15.464 9.659 1.00 67.31 321 THR A N 1
ATOM 2604 C CA . THR A 1 321 ? 15.653 16.461 9.333 1.00 67.31 321 THR A CA 1
ATOM 2605 C C . THR A 1 321 ? 14.649 15.939 8.314 1.00 67.31 321 THR A C 1
ATOM 2607 O O . THR A 1 321 ? 13.446 16.104 8.500 1.00 67.31 321 THR A O 1
ATOM 2610 N N . LEU A 1 322 ? 15.128 15.283 7.252 1.00 67.88 322 LEU A N 1
ATOM 2611 C CA . LEU A 1 322 ? 14.251 14.749 6.213 1.00 67.88 322 LEU A CA 1
ATOM 2612 C C . LEU A 1 322 ? 13.395 13.591 6.743 1.00 67.88 322 LEU A C 1
ATOM 2614 O O . LEU A 1 322 ? 12.199 13.535 6.473 1.00 67.88 322 LEU A O 1
ATOM 2618 N N . TRP A 1 323 ? 13.982 12.698 7.542 1.00 68.31 323 TRP A N 1
ATOM 2619 C CA . TRP A 1 323 ? 13.246 11.602 8.171 1.00 68.31 323 TRP A CA 1
ATOM 2620 C C . TRP A 1 323 ? 12.225 12.114 9.197 1.00 68.31 323 TRP A C 1
ATOM 2622 O O . TRP A 1 323 ? 11.073 11.691 9.158 1.00 68.31 323 TRP A O 1
ATOM 2632 N N . VAL A 1 324 ? 12.599 13.090 10.038 1.00 76.19 324 VAL A N 1
ATOM 2633 C CA . VAL A 1 324 ? 11.678 13.761 10.974 1.00 76.19 324 VAL A CA 1
ATOM 2634 C C . VAL A 1 324 ? 10.512 14.388 10.223 1.00 76.19 324 VAL A C 1
ATOM 2636 O O . VAL A 1 324 ? 9.366 14.237 10.633 1.00 76.19 324 VAL A O 1
ATOM 2639 N N . PHE A 1 325 ? 10.783 15.061 9.105 1.00 80.50 325 PHE A N 1
ATOM 2640 C CA . PHE A 1 325 ? 9.737 15.663 8.289 1.00 80.50 325 PHE A CA 1
ATOM 2641 C C . PHE A 1 325 ? 8.719 14.618 7.809 1.00 80.50 325 PHE A C 1
ATOM 2643 O O . PHE A 1 325 ? 7.520 14.805 8.010 1.00 80.50 325 PHE A O 1
ATOM 2650 N N . PHE A 1 326 ? 9.172 13.486 7.257 1.00 76.25 326 PHE A N 1
ATOM 2651 C CA . PHE A 1 326 ? 8.265 12.411 6.837 1.00 76.25 326 PHE A CA 1
ATOM 2652 C C . PHE A 1 326 ? 7.556 11.718 8.010 1.00 76.25 326 PHE A C 1
ATOM 2654 O O . PHE A 1 326 ? 6.417 11.291 7.842 1.00 76.25 326 PHE A O 1
ATOM 2661 N N . ALA A 1 327 ? 8.179 11.632 9.188 1.00 76.12 327 ALA A N 1
ATOM 2662 C CA . ALA A 1 327 ? 7.554 11.080 10.391 1.00 76.12 327 ALA A CA 1
ATOM 2663 C C . ALA A 1 327 ? 6.451 11.998 10.953 1.00 76.12 327 ALA A C 1
ATOM 2665 O O . ALA A 1 327 ? 5.423 11.522 11.428 1.00 76.12 327 ALA A O 1
ATOM 2666 N N . ILE A 1 328 ? 6.639 13.317 10.864 1.00 84.31 328 ILE A N 1
ATOM 2667 C CA . ILE A 1 328 ? 5.678 14.323 11.341 1.00 84.31 328 ILE A CA 1
ATOM 2668 C C . ILE A 1 328 ? 4.565 14.579 10.313 1.00 84.31 328 ILE A C 1
ATOM 2670 O O . ILE A 1 328 ? 3.458 14.978 10.675 1.00 84.31 328 ILE A O 1
ATOM 2674 N N . LEU A 1 329 ? 4.813 14.332 9.028 1.00 86.12 329 LEU A N 1
ATOM 2675 C CA . LEU A 1 329 ? 3.862 14.624 7.959 1.00 86.12 329 LEU A CA 1
ATOM 2676 C C . LEU A 1 329 ? 2.461 13.999 8.164 1.00 86.12 329 LEU A C 1
ATOM 2678 O O . LEU A 1 329 ? 1.486 14.744 8.032 1.00 86.12 329 LEU A O 1
ATOM 2682 N N . PRO A 1 330 ? 2.298 12.703 8.514 1.00 86.81 330 PRO A N 1
ATOM 2683 C CA . PRO A 1 330 ? 0.978 12.136 8.801 1.00 86.81 330 PRO A CA 1
ATOM 2684 C C . PRO A 1 330 ? 0.247 12.878 9.923 1.00 86.81 330 PRO A C 1
ATOM 2686 O O . PRO A 1 330 ? -0.962 13.083 9.842 1.00 86.81 330 PRO A O 1
ATOM 2689 N N . TRP A 1 331 ? 0.982 13.325 10.946 1.00 86.12 331 TRP A N 1
ATOM 2690 C CA . TRP A 1 331 ? 0.425 14.087 12.060 1.00 86.12 331 TRP A CA 1
ATOM 2691 C C . TRP A 1 331 ? -0.071 15.470 11.613 1.00 86.12 331 TRP A C 1
ATOM 2693 O O . TRP A 1 331 ? -1.200 15.840 11.941 1.00 86.12 331 TRP A O 1
ATOM 2703 N N . ILE A 1 332 ? 0.709 16.192 10.797 1.00 89.38 332 ILE A N 1
ATOM 2704 C CA . ILE A 1 332 ? 0.297 17.488 10.227 1.00 89.38 332 ILE A CA 1
ATOM 2705 C C . ILE A 1 332 ? -0.958 17.316 9.368 1.00 89.38 332 ILE A C 1
ATOM 2707 O O . ILE A 1 332 ? -1.942 18.030 9.557 1.00 89.38 332 ILE A O 1
ATOM 2711 N N . LEU A 1 333 ? -0.954 16.350 8.444 1.00 89.75 333 LEU A N 1
ATOM 2712 C CA . LEU A 1 333 ? -2.088 16.117 7.548 1.00 89.75 333 LEU A CA 1
ATOM 2713 C C . LEU A 1 333 ? -3.345 15.697 8.310 1.00 89.75 333 LEU A C 1
ATOM 2715 O O . LEU A 1 333 ? -4.443 16.117 7.942 1.00 89.75 333 LEU A O 1
ATOM 2719 N N . ARG A 1 334 ? -3.204 14.921 9.390 1.00 89.38 334 ARG A N 1
ATOM 2720 C CA . ARG A 1 334 ? -4.324 14.586 10.274 1.00 89.38 334 ARG A CA 1
ATOM 2721 C C . ARG A 1 334 ? -4.884 15.827 10.959 1.00 89.38 334 ARG A C 1
ATOM 2723 O O . ARG A 1 334 ? -6.099 15.984 10.977 1.00 89.38 334 ARG A O 1
ATOM 2730 N N . LYS A 1 335 ? -4.038 16.736 11.455 1.00 88.06 335 LYS A N 1
ATOM 2731 C CA . LYS A 1 335 ? -4.497 17.997 12.062 1.00 88.06 335 LYS A CA 1
ATOM 2732 C C . LYS A 1 335 ? -5.218 18.904 11.068 1.00 88.06 335 LYS A C 1
ATOM 2734 O O . LYS A 1 335 ? -6.287 19.404 11.395 1.00 88.06 335 LYS A O 1
ATOM 2739 N N . LEU A 1 336 ? -4.696 19.046 9.850 1.00 90.44 336 LEU A N 1
ATOM 2740 C CA . LEU A 1 336 ? -5.373 19.794 8.784 1.00 90.44 336 LEU A CA 1
ATOM 2741 C C . LEU A 1 336 ? -6.722 19.160 8.420 1.00 90.44 336 LEU A C 1
ATOM 2743 O O . LEU A 1 336 ? -7.718 19.855 8.297 1.00 90.44 336 LEU A O 1
ATOM 2747 N N . THR A 1 337 ? -6.778 17.831 8.327 1.00 91.19 337 THR A N 1
ATOM 2748 C CA . THR A 1 337 ? -8.015 17.101 8.003 1.00 91.19 337 THR A CA 1
ATOM 2749 C C . THR A 1 337 ? -9.054 17.192 9.127 1.00 91.19 337 THR A C 1
ATOM 2751 O O . THR A 1 337 ? -10.246 17.259 8.861 1.00 91.19 337 THR A O 1
ATOM 2754 N N . GLN A 1 338 ? -8.626 17.256 10.390 1.00 86.38 338 GLN A N 1
ATOM 2755 C CA . GLN A 1 338 ? -9.529 17.525 11.516 1.00 86.38 338 GLN A CA 1
ATOM 2756 C C . GLN A 1 338 ? -10.127 18.939 11.446 1.00 86.38 338 GLN A C 1
ATOM 2758 O O . GLN A 1 338 ? -11.276 19.132 11.827 1.00 86.38 338 GLN A O 1
ATOM 2763 N N . GLN A 1 339 ? -9.379 19.915 10.920 1.00 87.94 339 GLN A N 1
ATOM 2764 C CA . GLN A 1 339 ? -9.873 21.280 10.702 1.00 87.94 339 GLN A CA 1
ATOM 2765 C C . GLN A 1 339 ? -10.857 21.390 9.525 1.00 87.94 339 GLN A C 1
ATOM 2767 O O . GLN A 1 339 ? -11.576 22.379 9.445 1.00 87.94 339 GLN A O 1
ATOM 2772 N N . GLU A 1 340 ? -10.939 20.385 8.642 1.00 86.69 340 GLU A N 1
ATOM 2773 C CA . GLU A 1 340 ? -11.936 20.333 7.555 1.00 86.69 340 GLU A CA 1
ATOM 2774 C C . GLU A 1 340 ? -13.362 20.055 8.068 1.00 86.69 340 GLU A C 1
ATOM 2776 O O . GLU A 1 340 ? -14.314 20.178 7.303 1.00 86.69 340 GLU A O 1
ATOM 2781 N N . GLY A 1 341 ? -13.528 19.686 9.345 1.00 76.69 341 GLY A N 1
ATOM 2782 C CA . GLY A 1 341 ? -14.842 19.436 9.947 1.00 76.69 341 GLY A CA 1
ATOM 2783 C C . GLY A 1 341 ? -15.403 18.033 9.699 1.00 76.69 341 GLY A C 1
ATOM 2784 O O . GLY A 1 341 ? -16.599 17.812 9.867 1.00 76.69 341 GLY A O 1
ATOM 2785 N N . ILE A 1 342 ? -14.561 17.070 9.312 1.00 78.81 342 ILE A N 1
ATOM 2786 C CA . ILE A 1 342 ? -14.965 15.662 9.189 1.00 78.81 342 ILE A CA 1
ATOM 2787 C C . ILE A 1 342 ? -15.301 15.107 10.580 1.00 78.81 342 ILE A C 1
ATOM 2789 O O . ILE A 1 342 ? -14.502 15.206 11.512 1.00 78.81 342 ILE A O 1
ATOM 2793 N N . THR A 1 343 ? -16.478 14.496 10.711 1.00 72.75 343 THR A N 1
ATOM 2794 C CA . THR A 1 343 ? -17.037 14.056 11.999 1.00 72.75 343 THR A CA 1
ATOM 2795 C C . THR A 1 343 ? -16.440 12.739 12.495 1.00 72.75 343 THR A C 1
ATOM 2797 O O . THR A 1 343 ? -16.212 12.572 13.692 1.00 72.75 343 THR A O 1
ATOM 2800 N N . SER A 1 344 ? -16.156 11.798 11.590 1.00 76.50 344 SER A N 1
ATOM 2801 C CA . SER A 1 344 ? -15.674 10.462 11.948 1.00 76.50 344 SER A CA 1
ATOM 2802 C C . SER A 1 344 ? -14.149 10.342 11.914 1.00 76.50 344 SER A C 1
ATOM 2804 O O . SER A 1 344 ? -13.497 10.716 10.938 1.00 76.50 344 SER A O 1
ATOM 2806 N N . ARG A 1 345 ? -13.566 9.697 12.937 1.00 77.31 345 ARG A N 1
ATOM 2807 C CA . ARG A 1 345 ? -12.130 9.356 12.967 1.00 77.31 345 ARG A CA 1
ATOM 2808 C C . ARG A 1 345 ? -11.721 8.452 11.799 1.00 77.31 345 ARG A C 1
ATOM 2810 O O . ARG A 1 345 ? -10.656 8.660 11.223 1.00 77.31 345 ARG A O 1
ATOM 2817 N N . SER A 1 346 ? -12.568 7.489 11.425 1.00 80.94 346 SER A N 1
ATOM 2818 C CA . SER A 1 346 ? -12.292 6.597 10.292 1.00 80.94 346 SER A CA 1
ATOM 2819 C C . SER A 1 346 ? -12.246 7.359 8.968 1.00 80.94 346 SER A C 1
ATOM 2821 O O . SER A 1 346 ? -11.381 7.106 8.132 1.00 80.94 346 SER A O 1
ATOM 2823 N N . GLU A 1 347 ? -13.125 8.343 8.794 1.00 81.56 347 GLU A N 1
ATOM 2824 C CA . GLU A 1 347 ? -13.173 9.171 7.591 1.00 81.56 347 GLU A CA 1
ATOM 2825 C C . GLU A 1 347 ? -12.006 10.167 7.525 1.00 81.56 347 GLU A C 1
ATOM 2827 O O . GLU A 1 347 ? -11.407 10.337 6.458 1.00 81.56 347 GLU A O 1
ATOM 2832 N N . VAL A 1 348 ? -11.602 10.739 8.670 1.00 84.50 348 VAL A N 1
ATOM 2833 C CA . VAL A 1 348 ? -10.363 11.526 8.783 1.00 84.50 348 VAL A CA 1
ATOM 2834 C C . VAL A 1 348 ? -9.176 10.699 8.294 1.00 84.50 348 VAL A C 1
ATOM 2836 O O . VAL A 1 348 ? -8.416 11.168 7.451 1.00 84.50 348 VAL A O 1
ATOM 2839 N N . ASP A 1 349 ? -9.028 9.455 8.750 1.00 84.31 349 ASP A N 1
ATOM 2840 C CA . ASP A 1 349 ? -7.890 8.620 8.361 1.00 84.31 349 ASP A CA 1
ATOM 2841 C C . ASP A 1 349 ? -7.922 8.182 6.894 1.00 84.31 349 ASP A C 1
ATOM 2843 O O . ASP A 1 349 ? -6.879 8.177 6.240 1.00 84.31 349 ASP A O 1
ATOM 2847 N N . ILE A 1 350 ? -9.099 7.892 6.331 1.00 84.06 350 ILE A N 1
ATOM 2848 C CA . ILE A 1 350 ? -9.255 7.621 4.890 1.00 84.06 350 ILE A CA 1
ATOM 2849 C C . ILE A 1 350 ? -8.869 8.857 4.058 1.00 84.06 350 ILE A C 1
ATOM 2851 O O . ILE A 1 350 ? -8.226 8.742 3.006 1.00 84.06 350 ILE A O 1
ATOM 2855 N N . SER A 1 351 ? -9.236 10.054 4.519 1.00 86.94 351 SER A N 1
ATOM 2856 C CA . SER A 1 351 ? -8.892 11.321 3.869 1.00 86.94 351 SER A CA 1
ATOM 2857 C C . SER A 1 351 ? -7.387 11.611 3.962 1.00 86.94 351 SER A C 1
ATOM 2859 O O . SER A 1 351 ? -6.750 11.905 2.944 1.00 86.94 351 SER A O 1
ATOM 2861 N N . VAL A 1 352 ? -6.786 11.420 5.143 1.00 88.00 352 VAL A N 1
ATOM 2862 C CA . VAL A 1 352 ? -5.334 11.524 5.367 1.00 88.00 352 VAL A CA 1
ATOM 2863 C C . VAL A 1 352 ? -4.574 10.531 4.493 1.00 88.00 352 VAL A C 1
ATOM 2865 O O . VAL A 1 352 ? -3.587 10.919 3.873 1.00 88.00 352 VAL A O 1
ATOM 2868 N N . LEU A 1 353 ? -5.044 9.286 4.374 1.00 84.44 353 LEU A N 1
ATOM 2869 C CA . LEU A 1 353 ? -4.439 8.266 3.517 1.00 84.44 353 LEU A CA 1
ATOM 2870 C C . LEU A 1 353 ? -4.396 8.713 2.049 1.00 84.44 353 LEU A C 1
ATOM 2872 O O . LEU A 1 353 ? -3.360 8.581 1.400 1.00 84.44 353 LEU A O 1
ATOM 2876 N N . GLY A 1 354 ? -5.490 9.287 1.538 1.00 82.81 354 GLY A N 1
ATOM 2877 C CA . GLY A 1 354 ? -5.545 9.829 0.177 1.00 82.81 354 GLY A CA 1
ATOM 2878 C C . GLY A 1 354 ? -4.582 11.000 -0.042 1.00 82.81 354 GLY A C 1
ATOM 2879 O O . GLY A 1 354 ? -3.854 11.027 -1.033 1.00 82.81 354 GLY A O 1
ATOM 2880 N N . LYS A 1 355 ? -4.520 11.940 0.909 1.00 87.38 355 LYS A N 1
ATOM 2881 C CA . LYS A 1 355 ? -3.589 13.082 0.861 1.00 87.38 355 LYS A CA 1
ATOM 2882 C C . LYS A 1 355 ? -2.129 12.624 0.942 1.00 87.38 355 LYS A C 1
ATOM 2884 O O . LYS A 1 355 ? -1.297 13.079 0.158 1.00 87.38 355 LYS A O 1
ATOM 2889 N N . LEU A 1 356 ? -1.826 11.683 1.840 1.00 83.88 356 LEU A N 1
ATOM 2890 C CA . LEU A 1 356 ? -0.512 11.047 1.956 1.00 83.88 356 LEU A CA 1
ATOM 2891 C C . LEU A 1 356 ? -0.135 10.314 0.676 1.00 83.88 356 LEU A C 1
ATOM 2893 O O . LEU A 1 356 ? 1.021 10.362 0.280 1.00 83.88 356 LEU A O 1
ATOM 2897 N N . PHE A 1 357 ? -1.083 9.649 0.019 1.00 82.94 357 PHE A N 1
ATOM 2898 C CA . PHE A 1 357 ? -0.829 8.971 -1.242 1.00 82.94 357 PHE A CA 1
ATOM 2899 C C . PHE A 1 357 ? -0.403 9.945 -2.339 1.00 82.94 357 PHE A C 1
ATOM 2901 O O . PHE A 1 357 ? 0.670 9.763 -2.910 1.00 82.94 357 PHE A O 1
ATOM 2908 N N . ILE A 1 358 ? -1.173 11.010 -2.570 1.00 80.06 358 ILE A N 1
ATOM 2909 C CA . ILE A 1 358 ? -0.824 12.047 -3.552 1.00 80.06 358 ILE A CA 1
ATOM 2910 C C . ILE A 1 358 ? 0.542 12.649 -3.213 1.00 80.06 358 ILE A C 1
ATOM 2912 O O . ILE A 1 358 ? 1.413 12.751 -4.076 1.00 80.06 358 ILE A O 1
ATOM 2916 N N . PHE A 1 359 ? 0.771 12.972 -1.938 1.00 81.12 359 PHE A N 1
ATOM 2917 C CA . PHE A 1 359 ? 2.052 13.492 -1.477 1.00 81.12 359 PHE A CA 1
ATOM 2918 C C . PHE A 1 359 ? 3.204 12.510 -1.718 1.00 81.12 359 PHE A C 1
ATOM 2920 O O . PHE A 1 359 ? 4.276 12.927 -2.147 1.00 81.12 359 PHE A O 1
ATOM 2927 N N . MET A 1 360 ? 3.016 11.218 -1.447 1.00 77.06 360 MET A N 1
ATOM 2928 C CA . MET A 1 360 ? 4.039 10.190 -1.636 1.00 77.06 360 MET A CA 1
ATOM 2929 C C . MET A 1 360 ? 4.317 9.943 -3.112 1.00 77.06 360 MET A C 1
ATOM 2931 O O . MET A 1 360 ? 5.480 9.811 -3.470 1.00 77.06 360 MET A O 1
ATOM 2935 N N . VAL A 1 361 ? 3.294 9.911 -3.968 1.00 73.69 361 VAL A N 1
ATOM 2936 C CA . VAL A 1 361 ? 3.481 9.798 -5.418 1.00 73.69 361 VAL A CA 1
ATOM 2937 C C . VAL A 1 361 ? 4.250 11.003 -5.926 1.00 73.69 361 VAL A C 1
ATOM 2939 O O . VAL A 1 361 ? 5.291 10.814 -6.532 1.00 73.69 361 VAL A O 1
ATOM 2942 N N . ILE A 1 362 ? 3.821 12.227 -5.610 1.00 72.75 362 ILE A N 1
ATOM 2943 C CA . ILE A 1 362 ? 4.521 13.444 -6.030 1.00 72.75 362 ILE A CA 1
ATOM 2944 C C . ILE A 1 362 ? 5.951 13.437 -5.489 1.00 72.75 362 ILE A C 1
ATOM 2946 O O . ILE A 1 362 ? 6.883 13.512 -6.272 1.00 72.75 362 ILE A O 1
ATOM 2950 N N . ASN A 1 363 ? 6.173 13.281 -4.184 1.00 71.56 363 ASN A N 1
ATOM 2951 C CA . ASN A 1 363 ? 7.519 13.410 -3.626 1.00 71.56 363 ASN A CA 1
ATOM 2952 C C . ASN A 1 363 ? 8.440 12.248 -3.981 1.00 71.56 363 ASN A C 1
ATOM 2954 O O . ASN A 1 363 ? 9.589 12.481 -4.339 1.00 71.56 363 ASN A O 1
ATOM 2958 N N . LYS A 1 364 ? 7.979 10.996 -3.925 1.00 71.06 364 LYS A N 1
ATOM 2959 C CA . LYS A 1 364 ? 8.830 9.869 -4.320 1.00 71.06 364 LYS A CA 1
ATOM 2960 C C . LYS A 1 364 ? 9.036 9.868 -5.833 1.00 71.06 364 LYS A C 1
ATOM 2962 O O . LYS A 1 364 ? 10.145 9.659 -6.289 1.00 71.06 364 LYS A O 1
ATOM 2967 N N . PHE A 1 365 ? 8.035 10.186 -6.642 1.00 63.78 365 PHE A N 1
ATOM 2968 C CA . PHE A 1 365 ? 8.242 10.222 -8.087 1.00 63.78 365 PHE A CA 1
ATOM 2969 C C . PHE A 1 365 ? 9.023 11.465 -8.565 1.00 63.78 365 PHE A C 1
ATOM 2971 O O . PHE A 1 365 ? 9.762 11.352 -9.533 1.00 63.78 365 PHE A O 1
ATOM 2978 N N . LEU A 1 366 ? 8.928 12.630 -7.909 1.00 58.44 366 LEU A N 1
ATOM 2979 C CA . LEU A 1 366 ? 9.651 13.855 -8.307 1.00 58.44 366 LEU A CA 1
ATOM 2980 C C . LEU A 1 366 ? 10.994 14.065 -7.608 1.00 58.44 366 LEU A C 1
ATOM 2982 O O . LEU A 1 366 ? 11.870 14.644 -8.232 1.00 58.44 366 LEU A O 1
ATOM 2986 N N . PHE A 1 367 ? 11.182 13.650 -6.351 1.00 56.12 367 PHE A N 1
ATOM 2987 C CA . PHE A 1 367 ? 12.459 13.829 -5.635 1.00 56.12 367 PHE A CA 1
ATOM 2988 C C . PHE A 1 367 ? 13.309 12.555 -5.588 1.00 56.12 367 PHE A C 1
ATOM 2990 O O . PHE A 1 367 ? 14.525 12.644 -5.449 1.00 56.12 367 PHE A O 1
ATOM 2997 N N . LEU A 1 368 ? 12.702 11.366 -5.693 1.00 53.78 368 LEU A N 1
ATOM 2998 C CA . LEU A 1 368 ? 13.425 10.093 -5.582 1.00 53.78 368 LEU A CA 1
ATOM 2999 C C . LEU A 1 368 ? 13.857 9.552 -6.954 1.00 53.78 368 LEU A C 1
ATOM 3001 O O . LEU A 1 368 ? 14.999 9.141 -7.111 1.00 53.78 368 LEU A O 1
ATOM 3005 N N . THR A 1 369 ? 12.998 9.668 -7.974 1.00 53.91 369 THR A N 1
ATOM 3006 C CA . THR A 1 369 ? 13.369 9.486 -9.398 1.00 53.91 369 THR A CA 1
ATOM 3007 C C . THR A 1 369 ? 14.363 10.546 -9.867 1.00 53.91 369 THR A C 1
ATOM 3009 O O . THR A 1 369 ? 14.897 10.477 -10.970 1.00 53.91 369 THR A O 1
ATOM 3012 N N . ALA A 1 370 ? 14.561 11.596 -9.075 1.00 47.34 370 ALA A N 1
ATOM 3013 C CA . ALA A 1 370 ? 15.288 12.753 -9.519 1.00 47.34 370 ALA A CA 1
ATOM 3014 C C . ALA A 1 370 ? 15.990 13.431 -8.342 1.00 47.34 370 ALA A C 1
ATOM 3016 O O . ALA A 1 370 ? 15.503 14.389 -7.747 1.00 47.34 370 ALA A O 1
ATOM 3017 N N . GLY A 1 371 ? 17.199 12.945 -8.055 1.00 59.88 371 GLY A N 1
ATOM 3018 C CA . GLY A 1 371 ? 18.209 13.737 -7.358 1.00 59.88 371 GLY A CA 1
ATOM 3019 C C . GLY A 1 371 ? 18.535 15.033 -8.127 1.00 59.88 371 GLY A C 1
ATOM 3020 O O . GLY A 1 371 ? 17.680 15.666 -8.744 1.00 59.88 371 GLY A O 1
ATOM 3021 N N . SER A 1 372 ? 19.802 15.440 -8.173 1.00 50.12 372 SER A N 1
ATOM 3022 C CA . SER A 1 372 ? 20.244 16.667 -8.874 1.00 50.12 372 SER A CA 1
ATOM 3023 C C . SER A 1 372 ? 19.750 16.813 -10.334 1.00 50.12 372 SER A C 1
ATOM 3025 O O . SER A 1 372 ? 19.669 17.930 -10.845 1.00 50.12 372 SER A O 1
ATOM 3027 N N . ALA A 1 373 ? 19.355 15.717 -10.992 1.00 53.66 373 ALA A N 1
ATOM 3028 C CA . ALA A 1 373 ? 18.786 15.689 -12.337 1.00 53.66 373 ALA A CA 1
ATOM 3029 C C . ALA A 1 373 ? 17.371 16.299 -12.470 1.00 53.66 373 ALA A C 1
ATOM 3031 O O . ALA A 1 373 ? 17.068 16.814 -13.543 1.00 53.66 373 ALA A O 1
ATOM 3032 N N . ALA A 1 374 ? 16.517 16.312 -11.432 1.00 55.22 374 ALA A N 1
ATOM 3033 C CA . ALA A 1 374 ? 15.153 16.878 -11.527 1.00 55.22 374 ALA A CA 1
ATOM 3034 C C . ALA A 1 374 ? 15.178 18.376 -11.760 1.00 55.22 374 ALA A C 1
ATOM 3036 O O . ALA A 1 374 ? 14.456 18.895 -12.599 1.00 55.22 374 ALA A O 1
ATOM 3037 N N . LEU A 1 375 ? 16.011 19.076 -10.991 1.00 59.41 375 LEU A N 1
ATOM 3038 C CA . LEU A 1 375 ? 16.136 20.525 -11.086 1.00 59.41 375 LEU A CA 1
ATOM 3039 C C . LEU A 1 375 ? 16.699 20.921 -12.449 1.00 59.41 375 LEU A C 1
ATOM 3041 O O . LEU A 1 375 ? 16.291 21.932 -13.014 1.00 59.41 375 LEU A O 1
ATOM 3045 N N . THR A 1 376 ? 17.599 20.104 -12.992 1.00 63.62 376 THR A N 1
ATOM 3046 C CA . THR A 1 376 ? 18.147 20.279 -14.338 1.00 63.62 376 THR A CA 1
ATOM 3047 C C . THR A 1 376 ? 17.089 19.991 -15.403 1.00 63.62 376 THR A C 1
ATOM 3049 O O . THR A 1 376 ? 16.889 20.820 -16.283 1.00 63.62 376 THR A O 1
ATOM 3052 N N . MET A 1 377 ? 16.336 18.894 -15.280 1.00 63.75 377 MET A N 1
ATOM 3053 C CA . MET A 1 377 ? 15.235 18.550 -16.183 1.00 63.75 377 MET A CA 1
ATOM 3054 C C . MET A 1 377 ? 14.116 19.594 -16.139 1.00 63.75 377 MET A C 1
ATOM 3056 O O . MET A 1 377 ? 13.631 20.003 -17.182 1.00 63.75 377 MET A O 1
ATOM 3060 N N . LEU A 1 378 ? 13.734 20.078 -14.956 1.00 66.50 378 LEU A N 1
ATOM 3061 C CA . LEU A 1 378 ? 12.708 21.101 -14.779 1.00 66.50 378 LEU A CA 1
ATOM 3062 C C . LEU A 1 378 ? 13.134 22.416 -15.431 1.00 66.50 378 LEU A C 1
ATOM 3064 O O . LEU A 1 378 ? 12.338 23.022 -16.141 1.00 66.50 378 LEU A O 1
ATOM 3068 N N . LYS A 1 379 ? 14.393 22.835 -15.235 1.00 69.75 379 LYS A N 1
ATOM 3069 C CA . LYS A 1 379 ? 14.962 24.008 -15.916 1.00 69.75 379 LYS A CA 1
ATOM 3070 C C . LYS A 1 379 ? 14.942 23.844 -17.436 1.00 69.75 379 LYS A C 1
ATOM 3072 O O . LYS A 1 379 ? 14.678 24.820 -18.131 1.00 69.75 379 LYS A O 1
ATOM 3077 N N . GLU A 1 380 ? 15.191 22.639 -17.938 1.00 70.88 380 GLU A N 1
ATOM 3078 C CA . GLU A 1 380 ? 15.220 22.362 -19.374 1.00 70.88 380 GLU A CA 1
ATOM 3079 C C . GLU A 1 380 ? 13.816 22.254 -19.986 1.00 70.88 380 GLU A C 1
ATOM 3081 O O . GLU A 1 380 ? 13.557 22.811 -21.050 1.00 70.88 380 GLU A O 1
ATOM 3086 N N . ILE A 1 381 ? 12.866 21.654 -19.266 1.00 72.12 381 ILE A N 1
ATOM 3087 C CA . ILE A 1 381 ? 11.441 21.605 -19.616 1.00 72.12 381 ILE A CA 1
ATOM 3088 C C . ILE A 1 381 ? 10.844 23.014 -19.662 1.00 72.12 381 ILE A C 1
ATOM 3090 O O . ILE A 1 381 ? 10.080 23.321 -20.577 1.00 72.12 381 ILE A O 1
ATOM 3094 N N . LEU A 1 382 ? 11.212 23.884 -18.711 1.00 78.75 382 LEU A N 1
ATOM 3095 C CA . LEU A 1 382 ? 10.746 25.273 -18.692 1.00 78.75 382 LEU A CA 1
ATOM 3096 C C . LEU A 1 382 ? 11.217 26.051 -19.930 1.00 78.75 382 LEU A C 1
ATOM 3098 O O . LEU A 1 382 ? 10.514 26.943 -20.398 1.00 78.75 382 LEU A O 1
ATOM 3102 N N . LYS A 1 383 ? 12.402 25.718 -20.456 1.00 84.06 383 LYS A N 1
ATOM 3103 C CA . LYS A 1 383 ? 12.974 26.335 -21.661 1.00 84.06 383 LYS A CA 1
ATOM 3104 C C . LYS A 1 383 ? 12.420 25.726 -22.950 1.00 84.06 383 LYS A C 1
ATOM 3106 O O . LYS A 1 383 ? 12.175 26.454 -23.910 1.00 84.06 383 LYS A O 1
ATOM 3111 N N . HIS A 1 384 ? 12.205 24.411 -22.977 1.00 83.19 384 HIS A N 1
ATOM 3112 C CA . HIS A 1 384 ? 11.793 23.663 -24.166 1.00 83.19 384 HIS A CA 1
ATOM 3113 C C . HIS A 1 384 ? 10.596 22.738 -23.875 1.00 83.19 384 HIS A C 1
ATOM 3115 O O . HIS A 1 384 ? 10.733 21.512 -23.875 1.00 83.19 384 HIS A O 1
ATOM 3121 N N . PRO A 1 385 ? 9.375 23.288 -23.713 1.00 79.69 385 PRO A N 1
ATOM 3122 C CA . PRO A 1 385 ? 8.189 22.494 -23.375 1.00 79.69 385 PRO A CA 1
ATOM 3123 C C . PRO A 1 385 ? 7.796 21.487 -24.470 1.00 79.69 385 PRO A C 1
ATOM 3125 O O . PRO A 1 385 ? 7.132 20.491 -24.198 1.00 79.69 385 PRO A O 1
ATOM 3128 N N . ARG A 1 386 ? 8.230 21.697 -25.721 1.00 81.62 386 ARG A N 1
ATOM 3129 C CA . ARG A 1 386 ? 7.986 20.754 -26.828 1.00 81.62 386 ARG A CA 1
ATOM 3130 C C . ARG A 1 386 ? 8.799 19.462 -26.717 1.00 81.62 386 ARG A C 1
ATOM 3132 O O . ARG A 1 386 ? 8.419 18.462 -27.317 1.00 81.62 386 ARG A O 1
ATOM 3139 N N . GLU A 1 387 ? 9.886 19.464 -25.949 1.00 77.38 387 GLU A N 1
ATOM 3140 C CA . GLU A 1 387 ? 10.781 18.311 -25.807 1.00 77.38 387 GLU A CA 1
ATOM 3141 C C . GLU A 1 387 ? 10.479 17.458 -24.563 1.00 77.38 387 GLU A C 1
ATOM 3143 O O . GLU A 1 387 ? 11.132 16.439 -24.345 1.00 77.38 387 GLU A O 1
ATOM 3148 N N . ILE A 1 388 ? 9.439 17.802 -23.788 1.00 72.88 388 ILE A N 1
ATOM 3149 C CA . ILE A 1 388 ? 9.002 17.056 -22.592 1.00 72.88 388 ILE A CA 1
ATOM 3150 C C . ILE A 1 388 ? 8.887 15.540 -22.844 1.00 72.88 388 ILE A C 1
ATOM 3152 O O . ILE A 1 388 ? 9.475 14.778 -22.070 1.00 72.88 388 ILE A O 1
ATOM 3156 N N . PRO A 1 389 ? 8.217 15.055 -23.916 1.00 73.62 389 PRO A N 1
ATOM 3157 C CA . PRO A 1 389 ? 8.091 13.615 -24.146 1.00 73.62 389 PRO A CA 1
ATOM 3158 C C . PRO A 1 389 ? 9.442 12.928 -24.367 1.00 73.62 389 PRO A C 1
ATOM 3160 O O . PRO A 1 389 ? 9.636 11.791 -23.944 1.00 73.62 389 PRO A O 1
ATOM 3163 N N . ARG A 1 390 ? 10.394 13.623 -25.002 1.00 73.25 390 ARG A N 1
ATOM 3164 C CA . ARG A 1 390 ? 11.737 13.100 -25.265 1.00 73.25 390 ARG A CA 1
ATOM 3165 C C . ARG A 1 390 ? 12.555 13.009 -23.979 1.00 73.25 390 ARG A C 1
ATOM 3167 O O . ARG A 1 390 ? 13.213 11.994 -23.768 1.00 73.25 390 ARG A O 1
ATOM 3174 N N . TYR A 1 391 ? 12.488 14.021 -23.114 1.00 72.25 391 TYR A N 1
ATOM 3175 C CA . TYR A 1 391 ? 13.173 13.985 -21.819 1.00 72.25 391 TYR A CA 1
ATOM 3176 C C . TYR A 1 391 ? 12.620 12.886 -20.908 1.00 72.25 391 TYR A C 1
ATOM 3178 O O . TYR A 1 391 ? 13.402 12.116 -20.358 1.00 72.25 391 TYR A O 1
ATOM 3186 N N . LEU A 1 392 ? 11.292 12.741 -20.825 1.00 69.50 392 LEU A N 1
ATOM 3187 C CA . LEU A 1 392 ? 10.640 11.663 -20.069 1.00 69.50 392 LEU A CA 1
ATOM 3188 C C . LEU A 1 392 ? 11.046 10.273 -20.572 1.00 69.50 392 LEU A C 1
ATOM 3190 O O . LEU A 1 392 ? 11.358 9.389 -19.774 1.00 69.50 392 LEU A O 1
ATOM 3194 N N . ALA A 1 393 ? 11.079 10.086 -21.895 1.00 70.25 393 ALA A N 1
ATOM 3195 C CA . ALA A 1 393 ? 11.463 8.818 -22.509 1.00 70.25 393 ALA A CA 1
ATOM 3196 C C . ALA A 1 393 ? 12.916 8.415 -22.199 1.00 70.25 393 ALA A C 1
ATOM 3198 O O . ALA A 1 393 ? 13.213 7.226 -22.140 1.00 70.25 393 ALA A O 1
ATOM 3199 N N . GLN A 1 394 ? 13.812 9.383 -21.982 1.00 70.56 394 GLN A N 1
ATOM 3200 C CA . GLN A 1 394 ? 15.208 9.122 -21.617 1.00 70.56 394 GLN A CA 1
ATOM 3201 C C . GLN A 1 394 ? 15.398 8.956 -20.104 1.00 70.56 394 GLN A C 1
ATOM 3203 O O . GLN A 1 394 ? 16.178 8.111 -19.672 1.00 70.56 394 GLN A O 1
ATOM 3208 N N . SER A 1 395 ? 14.679 9.728 -19.284 1.00 72.38 395 SER A N 1
ATOM 3209 C CA . SER A 1 395 ? 14.872 9.727 -17.833 1.00 72.38 395 SER A CA 1
ATOM 3210 C C . SER A 1 395 ? 14.209 8.551 -17.123 1.00 72.38 395 SER A C 1
ATOM 3212 O O . SER A 1 395 ? 14.761 8.054 -16.147 1.00 72.38 395 SER A O 1
ATOM 3214 N N . LEU A 1 396 ? 13.033 8.100 -17.578 1.00 75.25 396 LEU A N 1
ATOM 3215 C CA . LEU A 1 396 ? 12.298 7.032 -16.890 1.00 75.25 396 LEU A CA 1
ATOM 3216 C C . LEU A 1 396 ? 13.061 5.698 -16.886 1.00 75.25 396 LEU A C 1
ATOM 3218 O O . LEU A 1 396 ? 13.213 5.134 -15.798 1.00 75.25 396 LEU A O 1
ATOM 3222 N N . PRO A 1 397 ? 13.599 5.201 -18.022 1.00 76.69 397 PRO A N 1
ATOM 3223 C CA . PRO A 1 397 ? 14.388 3.969 -18.028 1.00 76.69 397 PRO A CA 1
ATOM 3224 C C . PRO A 1 397 ? 15.673 4.078 -17.200 1.00 76.69 397 PRO A C 1
ATOM 3226 O O . PRO A 1 397 ? 15.989 3.148 -16.459 1.00 76.69 397 PRO A O 1
ATOM 3229 N N . GLY A 1 398 ? 16.358 5.229 -17.247 1.00 73.06 398 GLY A N 1
ATOM 3230 C CA . GLY A 1 398 ? 17.592 5.473 -16.488 1.00 73.06 398 GLY A CA 1
ATOM 3231 C C . GLY A 1 398 ? 17.418 5.452 -14.963 1.00 73.06 398 GLY A C 1
ATOM 3232 O O . GLY A 1 398 ? 18.394 5.345 -14.233 1.00 73.06 398 GLY A O 1
ATOM 3233 N N . GLN A 1 399 ? 16.179 5.512 -14.466 1.00 77.19 399 GLN A N 1
ATOM 3234 C CA . GLN A 1 399 ? 15.860 5.440 -13.034 1.00 77.19 399 GLN A CA 1
ATOM 3235 C C . GLN A 1 399 ? 15.378 4.052 -12.588 1.00 77.19 399 GLN A C 1
ATOM 3237 O O . GLN A 1 399 ? 15.045 3.844 -11.422 1.00 77.19 399 GLN A O 1
ATOM 3242 N N . SER A 1 400 ? 15.345 3.069 -13.489 1.00 81.75 400 SER A N 1
ATOM 3243 C CA . SER A 1 400 ? 14.896 1.710 -13.164 1.00 81.75 400 SER A CA 1
ATOM 3244 C C . SER A 1 400 ? 15.745 1.049 -12.071 1.00 81.75 400 SER A C 1
ATOM 3246 O O . SER A 1 400 ? 15.182 0.485 -11.133 1.00 81.75 400 SER A O 1
ATOM 3248 N N . THR A 1 401 ? 17.074 1.198 -12.122 1.00 83.75 401 THR A N 1
ATOM 3249 C CA . THR A 1 401 ? 18.018 0.716 -11.095 1.00 83.75 401 THR A CA 1
ATOM 3250 C C . THR A 1 401 ? 17.659 1.231 -9.707 1.00 83.75 401 THR A C 1
ATOM 3252 O O . THR A 1 401 ? 17.635 0.467 -8.741 1.00 83.75 401 THR A O 1
ATOM 3255 N N . PHE A 1 402 ? 17.309 2.517 -9.609 1.00 82.38 402 PHE A N 1
ATOM 3256 C CA . PHE A 1 402 ? 16.889 3.128 -8.357 1.00 82.38 402 PHE A CA 1
ATOM 3257 C C . PHE A 1 402 ? 15.636 2.434 -7.794 1.00 82.38 402 PHE A C 1
ATOM 3259 O O . PHE A 1 402 ? 15.623 2.010 -6.635 1.00 82.38 402 PHE A O 1
ATOM 3266 N N . PHE A 1 403 ? 14.593 2.272 -8.614 1.00 84.94 403 PHE A N 1
ATOM 3267 C CA . PHE A 1 403 ? 13.341 1.654 -8.176 1.00 84.94 403 PHE A CA 1
ATOM 3268 C C . PHE A 1 403 ? 13.495 0.176 -7.821 1.00 84.94 403 PHE A C 1
ATOM 3270 O O . PHE A 1 403 ? 12.884 -0.279 -6.854 1.00 84.94 403 PHE A O 1
ATOM 3277 N N . ILE A 1 404 ? 14.343 -0.560 -8.540 1.00 88.50 404 ILE A N 1
ATOM 3278 C CA . ILE A 1 404 ? 14.682 -1.947 -8.205 1.00 88.50 404 ILE A CA 1
ATOM 3279 C C . ILE A 1 404 ? 15.333 -2.002 -6.817 1.00 88.50 404 ILE A C 1
ATOM 3281 O O . ILE A 1 404 ? 14.866 -2.746 -5.954 1.00 88.50 404 ILE A O 1
ATOM 3285 N N . CYS A 1 405 ? 16.348 -1.170 -6.559 1.00 87.25 405 CYS A N 1
ATOM 3286 C CA . CYS A 1 405 ? 17.008 -1.095 -5.254 1.00 87.25 405 CYS A CA 1
ATOM 3287 C C . CYS A 1 405 ? 16.050 -0.662 -4.133 1.00 87.25 405 CYS A C 1
ATOM 3289 O O . CYS A 1 405 ? 16.092 -1.217 -3.035 1.00 87.25 405 CYS A O 1
ATOM 3291 N N . TYR A 1 406 ? 15.146 0.284 -4.408 1.00 87.62 406 TYR A N 1
ATOM 3292 C CA . TYR A 1 406 ? 14.121 0.720 -3.460 1.00 87.62 406 TYR A CA 1
ATOM 3293 C C . TYR A 1 406 ? 13.155 -0.411 -3.088 1.00 87.62 406 TYR A C 1
ATOM 3295 O O . TYR A 1 406 ? 12.931 -0.665 -1.902 1.00 87.62 406 TYR A O 1
ATOM 3303 N N . ILE A 1 407 ? 12.591 -1.106 -4.081 1.00 90.56 407 ILE A N 1
ATOM 3304 C CA . ILE A 1 407 ? 11.668 -2.224 -3.843 1.00 90.56 407 ILE A CA 1
ATOM 3305 C C . ILE A 1 407 ? 12.398 -3.350 -3.119 1.00 90.56 407 ILE A C 1
ATOM 3307 O O . ILE A 1 407 ? 11.850 -3.922 -2.181 1.00 90.56 407 ILE A O 1
ATOM 3311 N N . MET A 1 408 ? 13.648 -3.629 -3.479 1.00 90.38 408 MET A N 1
ATOM 3312 C CA . MET A 1 408 ? 14.475 -4.626 -2.808 1.00 90.38 408 MET A CA 1
ATOM 3313 C C . MET A 1 408 ? 14.696 -4.296 -1.326 1.00 90.38 408 MET A C 1
ATOM 3315 O O . MET A 1 408 ? 14.469 -5.148 -0.466 1.00 90.38 408 MET A O 1
ATOM 3319 N N . LEU A 1 409 ? 15.055 -3.049 -1.010 1.00 90.06 409 LEU A N 1
ATOM 3320 C CA . LEU A 1 409 ? 15.195 -2.570 0.367 1.00 90.06 409 LEU A CA 1
ATOM 3321 C C . LEU A 1 409 ? 13.875 -2.704 1.140 1.00 90.06 409 LEU A C 1
ATOM 3323 O O . LEU A 1 409 ? 13.856 -3.214 2.260 1.00 90.06 409 LEU A O 1
ATOM 3327 N N . ARG A 1 410 ? 12.753 -2.281 0.543 1.00 89.44 410 ARG A N 1
ATOM 3328 C CA . ARG A 1 410 ? 11.424 -2.385 1.166 1.00 89.44 410 ARG A CA 1
ATOM 3329 C C . ARG A 1 410 ? 10.977 -3.835 1.367 1.00 89.44 410 ARG A C 1
ATOM 3331 O O . ARG A 1 410 ? 10.368 -4.125 2.391 1.00 89.44 410 ARG A O 1
ATOM 3338 N N . SER A 1 411 ? 11.304 -4.728 0.438 1.00 91.31 411 SER A N 1
ATOM 3339 C CA . SER A 1 411 ? 10.939 -6.148 0.508 1.00 91.31 411 SER A CA 1
ATOM 3340 C C . SER A 1 411 ? 11.728 -6.892 1.576 1.00 91.31 411 SER A C 1
ATOM 3342 O O . SER A 1 411 ? 11.156 -7.608 2.386 1.00 91.31 411 SER A O 1
ATOM 3344 N N . PHE A 1 412 ? 13.050 -6.733 1.593 1.00 90.81 412 PHE A N 1
ATOM 3345 C CA . PHE A 1 412 ? 13.891 -7.470 2.530 1.00 90.81 412 PHE A CA 1
ATOM 3346 C C . PHE A 1 412 ? 13.914 -6.783 3.894 1.00 90.81 412 PHE A C 1
ATOM 3348 O O . PHE A 1 412 ? 13.463 -7.343 4.892 1.00 90.81 412 PHE A O 1
ATOM 3355 N N . VAL A 1 413 ? 14.388 -5.540 3.955 1.00 90.88 413 VAL A N 1
ATOM 3356 C CA . VAL A 1 413 ? 14.594 -4.833 5.225 1.00 90.88 413 VAL A CA 1
ATOM 3357 C C . VAL A 1 413 ? 13.275 -4.295 5.775 1.00 90.88 413 VAL A C 1
ATOM 3359 O O . VAL A 1 413 ? 13.016 -4.445 6.964 1.00 90.88 413 VAL A O 1
ATOM 3362 N N . GLY A 1 414 ? 12.410 -3.731 4.926 1.00 90.00 414 GLY A N 1
ATOM 3363 C CA . GLY A 1 414 ? 11.135 -3.143 5.360 1.00 90.00 414 GLY A CA 1
ATOM 3364 C C . GLY A 1 414 ? 10.234 -4.135 6.100 1.00 90.00 414 GLY A C 1
ATOM 3365 O O . GLY A 1 414 ? 9.843 -3.873 7.233 1.00 90.00 414 GLY A O 1
ATOM 3366 N N . PHE A 1 415 ? 9.975 -5.308 5.518 1.00 92.06 415 PHE A N 1
ATOM 3367 C CA . PHE A 1 415 ? 9.173 -6.343 6.182 1.00 92.06 415 PHE A CA 1
ATOM 3368 C C . PHE A 1 415 ? 9.872 -6.992 7.382 1.00 92.06 415 PHE A C 1
ATOM 3370 O O . PHE A 1 415 ? 9.208 -7.405 8.330 1.00 92.06 415 PHE A O 1
ATOM 3377 N N . SER A 1 416 ? 11.204 -7.055 7.389 1.00 92.44 416 SER A N 1
ATOM 3378 C CA . SER A 1 416 ? 11.938 -7.552 8.559 1.00 92.44 416 SER A CA 1
ATOM 3379 C C . SER A 1 416 ? 11.843 -6.581 9.747 1.00 92.44 416 SER A C 1
ATOM 3381 O O . SER A 1 416 ? 11.689 -7.012 10.888 1.00 92.44 416 SER A O 1
ATOM 3383 N N . MET A 1 417 ? 11.878 -5.270 9.482 1.00 90.25 417 MET A N 1
ATOM 3384 C CA . MET A 1 417 ? 11.666 -4.215 10.482 1.00 90.25 417 MET A CA 1
ATOM 3385 C C . MET A 1 417 ? 10.229 -4.209 11.015 1.00 90.25 417 MET A C 1
ATOM 3387 O O . MET A 1 417 ? 10.034 -4.016 12.215 1.00 90.25 417 MET A O 1
ATOM 3391 N N . GLU A 1 418 ? 9.254 -4.474 10.141 1.00 90.00 418 GLU A N 1
ATOM 3392 C CA . GLU A 1 418 ? 7.842 -4.647 10.500 1.00 90.00 418 GLU A CA 1
ATOM 3393 C C . GLU A 1 418 ? 7.658 -5.817 11.473 1.00 90.00 418 GLU A C 1
ATOM 3395 O O . GLU A 1 418 ? 7.031 -5.684 12.522 1.00 90.00 418 GLU A O 1
ATOM 3400 N N . LEU A 1 419 ? 8.259 -6.974 11.166 1.00 90.44 419 LEU A N 1
ATOM 3401 C CA . LEU A 1 419 ? 8.215 -8.149 12.041 1.00 90.44 419 LEU A CA 1
ATOM 3402 C C . LEU A 1 419 ? 8.814 -7.862 13.418 1.00 90.44 419 LEU A C 1
ATOM 3404 O O . LEU A 1 419 ? 8.248 -8.288 14.421 1.00 90.44 419 LEU A O 1
ATOM 3408 N N . LEU A 1 420 ? 9.923 -7.117 13.476 1.00 91.06 420 LEU A N 1
ATOM 3409 C CA . LEU A 1 420 ? 10.556 -6.673 14.723 1.00 91.06 420 LEU A CA 1
ATOM 3410 C C . LEU A 1 420 ? 9.812 -5.525 15.423 1.00 91.06 420 LEU A C 1
ATOM 3412 O O . LEU A 1 420 ? 10.186 -5.162 16.538 1.00 91.06 420 LEU A O 1
ATOM 3416 N N . ARG A 1 421 ? 8.770 -4.963 14.798 1.00 87.44 421 ARG A N 1
ATOM 3417 C CA . ARG A 1 421 ? 7.992 -3.819 15.294 1.00 87.44 421 ARG A CA 1
ATOM 3418 C C . ARG A 1 421 ? 8.842 -2.574 15.577 1.00 87.44 421 ARG A C 1
ATOM 3420 O O . ARG A 1 421 ? 8.592 -1.855 16.541 1.00 87.44 421 ARG A O 1
ATOM 3427 N N . ILE A 1 422 ? 9.869 -2.332 14.758 1.00 83.69 422 ILE A N 1
ATOM 3428 C CA . ILE A 1 422 ? 10.722 -1.135 14.881 1.00 83.69 422 ILE A CA 1
ATOM 3429 C C . ILE A 1 422 ? 10.094 0.046 14.134 1.00 83.69 422 ILE A C 1
ATOM 3431 O O . ILE A 1 422 ? 10.116 1.173 14.622 1.00 83.69 422 ILE A O 1
ATOM 3435 N N . VAL A 1 423 ? 9.550 -0.209 12.942 1.00 75.81 423 VAL A N 1
ATOM 3436 C CA . VAL A 1 423 ? 8.881 0.788 12.098 1.00 75.81 423 VAL A CA 1
ATOM 3437 C C . VAL A 1 423 ? 7.671 0.132 11.453 1.00 75.81 423 VAL A C 1
ATOM 3439 O O . VAL A 1 423 ? 7.836 -0.907 10.819 1.00 75.81 423 VAL A O 1
ATOM 3442 N N . ASP A 1 424 ? 6.511 0.777 11.571 1.00 71.94 424 ASP A N 1
ATOM 3443 C CA . ASP A 1 424 ? 5.281 0.352 10.905 1.00 71.94 424 ASP A CA 1
ATOM 3444 C C . ASP A 1 424 ? 5.282 0.812 9.432 1.00 71.94 424 ASP A C 1
ATOM 3446 O O . ASP A 1 424 ? 5.496 1.989 9.109 1.00 71.94 424 ASP A O 1
ATOM 3450 N N . LEU A 1 425 ? 5.032 -0.117 8.516 1.00 68.69 425 LEU A N 1
ATOM 3451 C CA . LEU A 1 425 ? 4.971 0.101 7.082 1.00 68.69 425 LEU A CA 1
ATOM 3452 C C . LEU A 1 425 ? 3.573 0.594 6.706 1.00 68.69 425 LEU A C 1
ATOM 3454 O O . LEU A 1 425 ? 2.576 -0.121 6.786 1.00 68.69 425 LEU A O 1
ATOM 3458 N N . ILE A 1 426 ? 3.497 1.845 6.265 1.00 71.31 426 ILE A N 1
ATOM 3459 C CA . ILE A 1 426 ? 2.223 2.506 5.976 1.00 71.31 426 ILE A CA 1
ATOM 3460 C C . ILE A 1 426 ? 1.577 1.872 4.734 1.00 71.31 426 ILE A C 1
ATOM 3462 O O . ILE A 1 426 ? 2.258 1.618 3.741 1.00 71.31 426 ILE A O 1
ATOM 3466 N N . PHE A 1 427 ? 0.247 1.702 4.741 1.00 78.50 427 PHE A N 1
ATOM 3467 C CA . PHE A 1 427 ? -0.555 1.230 3.597 1.00 78.50 427 PHE A CA 1
ATOM 3468 C C . PHE A 1 427 ? -0.127 1.857 2.253 1.00 78.50 427 PHE A C 1
ATOM 3470 O O . PHE A 1 427 ? -0.007 1.177 1.234 1.00 78.50 427 PHE A O 1
ATOM 3477 N N . THR A 1 428 ? 0.155 3.161 2.260 1.00 78.62 428 THR A N 1
ATOM 3478 C CA . THR A 1 428 ? 0.594 3.949 1.102 1.00 78.62 428 THR A CA 1
ATOM 3479 C C . THR A 1 428 ? 1.868 3.418 0.433 1.00 78.62 428 THR A C 1
ATOM 3481 O O . THR A 1 428 ? 2.021 3.576 -0.778 1.00 78.62 428 THR A O 1
ATOM 3484 N N . ASP A 1 429 ? 2.781 2.783 1.177 1.00 82.75 429 ASP A N 1
ATOM 3485 C CA . ASP A 1 429 ? 3.997 2.190 0.608 1.00 82.75 429 ASP A CA 1
ATOM 3486 C C . ASP A 1 429 ? 3.663 1.022 -0.334 1.00 82.75 429 ASP A C 1
ATOM 3488 O O . ASP A 1 429 ? 4.241 0.939 -1.417 1.00 82.75 429 ASP A O 1
ATOM 3492 N N . HIS A 1 430 ? 2.682 0.182 0.017 1.00 89.38 430 HIS A N 1
ATOM 3493 C CA . HIS A 1 430 ? 2.237 -0.935 -0.828 1.00 89.38 430 HIS A CA 1
ATOM 3494 C C . HIS A 1 430 ? 1.621 -0.450 -2.138 1.00 89.38 430 HIS A C 1
ATOM 3496 O O . HIS A 1 430 ? 1.927 -0.976 -3.208 1.00 89.38 430 HIS A O 1
ATOM 3502 N N . LEU A 1 431 ? 0.780 0.587 -2.061 1.00 85.56 431 LEU A N 1
ATOM 3503 C CA . LEU A 1 431 ? 0.145 1.200 -3.231 1.00 85.56 431 LEU A CA 1
ATOM 3504 C C . LEU A 1 431 ? 1.207 1.813 -4.164 1.00 85.56 431 LEU A C 1
ATOM 3506 O O . LEU A 1 431 ? 1.150 1.647 -5.381 1.00 85.56 431 LEU A O 1
ATOM 3510 N N . PHE A 1 432 ? 2.231 2.453 -3.593 1.00 84.88 432 PHE A N 1
ATOM 3511 C CA . PHE A 1 432 ? 3.356 2.986 -4.357 1.00 84.88 432 PHE A CA 1
ATOM 3512 C C . PHE A 1 432 ? 4.169 1.885 -5.055 1.00 84.88 432 PHE A C 1
ATOM 3514 O O . PHE A 1 432 ? 4.445 2.002 -6.248 1.00 84.88 432 PHE A O 1
ATOM 3521 N N . VAL A 1 433 ? 4.516 0.799 -4.351 1.00 89.00 433 VAL A N 1
ATOM 3522 C CA . VAL A 1 433 ? 5.231 -0.343 -4.949 1.00 89.00 433 VAL A CA 1
ATOM 3523 C C . VAL A 1 433 ? 4.408 -0.993 -6.059 1.00 89.00 433 VAL A C 1
ATOM 3525 O O . VAL A 1 433 ? 4.978 -1.361 -7.082 1.00 89.00 433 VAL A O 1
ATOM 3528 N N . LEU A 1 434 ? 3.080 -1.075 -5.916 1.00 88.75 434 LEU A N 1
ATOM 3529 C CA . LEU A 1 434 ? 2.203 -1.580 -6.974 1.00 88.75 434 LEU A CA 1
ATOM 3530 C C . LEU A 1 434 ? 2.288 -0.702 -8.230 1.00 88.75 434 LEU A C 1
ATOM 3532 O O . LEU A 1 434 ? 2.498 -1.220 -9.322 1.00 88.75 434 LEU A O 1
ATOM 3536 N N . ILE A 1 435 ? 2.173 0.621 -8.090 1.00 84.25 435 ILE A N 1
ATOM 3537 C CA . ILE A 1 435 ? 2.234 1.566 -9.220 1.00 84.25 435 ILE A CA 1
ATOM 3538 C C . ILE A 1 435 ? 3.594 1.518 -9.917 1.00 84.25 435 ILE A C 1
ATOM 3540 O O . ILE A 1 435 ? 3.663 1.426 -11.146 1.00 84.25 435 ILE A O 1
ATOM 3544 N N . VAL A 1 436 ? 4.682 1.552 -9.144 1.00 84.44 436 VAL A N 1
ATOM 3545 C CA . VAL A 1 436 ? 6.043 1.445 -9.684 1.00 84.44 436 VAL A CA 1
ATOM 3546 C C . VAL A 1 436 ? 6.236 0.086 -10.352 1.00 84.44 436 VAL A C 1
ATOM 3548 O O . VAL A 1 436 ? 6.713 0.030 -11.476 1.00 84.44 436 VAL A O 1
ATOM 3551 N N . GLY A 1 437 ? 5.804 -1.004 -9.719 1.00 88.25 437 GLY A N 1
ATOM 3552 C CA . GLY A 1 437 ? 5.892 -2.351 -10.275 1.00 88.25 437 GLY A CA 1
ATOM 3553 C C . GLY A 1 437 ? 5.134 -2.491 -11.593 1.00 88.25 437 GLY A C 1
ATOM 3554 O O . GLY A 1 437 ? 5.691 -3.000 -12.560 1.00 88.25 437 GLY A O 1
ATOM 3555 N N . MET A 1 438 ? 3.902 -1.980 -11.678 1.00 85.25 438 MET A N 1
ATOM 3556 C CA . MET A 1 438 ? 3.105 -2.008 -12.909 1.00 85.25 438 MET A CA 1
ATOM 3557 C C . MET A 1 438 ? 3.745 -1.166 -14.019 1.00 85.25 438 MET A C 1
ATOM 3559 O O . MET A 1 438 ? 3.920 -1.664 -15.129 1.00 85.25 438 MET A O 1
ATOM 3563 N N . SER A 1 439 ? 4.153 0.072 -13.726 1.00 83.75 439 SER A N 1
ATOM 3564 C CA . SER A 1 439 ? 4.757 0.975 -14.720 1.00 83.75 439 SER A CA 1
ATOM 3565 C C . SER A 1 439 ? 6.132 0.498 -15.202 1.00 83.75 439 SER A C 1
ATOM 3567 O O . SER A 1 439 ? 6.384 0.438 -16.407 1.00 83.75 439 SER A O 1
ATOM 3569 N N . TYR A 1 440 ? 7.009 0.089 -14.284 1.00 87.25 440 TYR A N 1
ATOM 3570 C CA . TYR A 1 440 ? 8.354 -0.377 -14.613 1.00 87.25 440 TYR A CA 1
ATOM 3571 C C . TYR A 1 440 ? 8.407 -1.831 -15.087 1.00 87.25 440 TYR A C 1
ATOM 3573 O O . TYR A 1 440 ? 9.410 -2.203 -15.684 1.00 87.25 440 TYR A O 1
ATOM 3581 N N . SER A 1 441 ? 7.355 -2.645 -14.927 1.00 90.69 441 SER A N 1
ATOM 3582 C CA . SER A 1 441 ? 7.328 -4.011 -15.487 1.00 90.69 441 SER A CA 1
ATOM 3583 C C . SER A 1 441 ? 7.509 -4.043 -17.008 1.00 90.69 441 SER A C 1
ATOM 3585 O O . SER A 1 441 ? 8.117 -4.973 -17.535 1.00 90.69 441 SER A O 1
ATOM 3587 N N . VAL A 1 442 ? 7.013 -3.015 -17.708 1.00 89.38 442 VAL A N 1
ATOM 3588 C CA . VAL A 1 442 ? 7.159 -2.868 -19.162 1.00 89.38 442 VAL A CA 1
ATOM 3589 C C . VAL A 1 442 ? 8.503 -2.227 -19.519 1.00 89.38 442 VAL A C 1
ATOM 3591 O O . VAL A 1 442 ? 9.091 -2.579 -20.536 1.00 89.38 442 VAL A O 1
ATOM 3594 N N . ILE A 1 443 ? 9.010 -1.305 -18.694 1.00 87.56 443 ILE A N 1
ATOM 3595 C CA . ILE A 1 443 ? 10.252 -0.552 -18.952 1.00 87.56 443 ILE A CA 1
ATOM 3596 C C . ILE A 1 443 ? 11.497 -1.391 -18.627 1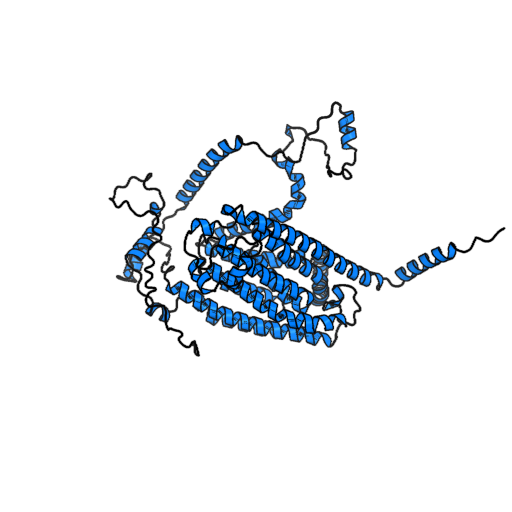.00 87.56 443 ILE A C 1
ATOM 3598 O O . ILE A 1 443 ? 12.420 -1.476 -19.433 1.00 87.56 443 ILE A O 1
ATOM 3602 N N . ALA A 1 444 ? 11.530 -2.005 -17.447 1.00 89.69 444 ALA A N 1
ATOM 3603 C CA . ALA A 1 444 ? 12.642 -2.778 -16.903 1.00 89.69 444 ALA A CA 1
ATOM 3604 C C . ALA A 1 444 ? 12.100 -4.062 -16.242 1.00 89.69 444 ALA A C 1
ATOM 3606 O O . ALA A 1 444 ? 11.899 -4.106 -15.026 1.00 89.69 444 ALA A O 1
ATOM 3607 N N . PRO A 1 445 ? 11.870 -5.133 -17.025 1.00 92.94 445 PRO A N 1
ATOM 3608 C CA . PRO A 1 445 ? 11.164 -6.332 -16.564 1.00 92.94 445 PRO A CA 1
ATOM 3609 C C . PRO A 1 445 ? 11.815 -7.060 -15.383 1.00 92.94 445 PRO A C 1
ATOM 3611 O O . PRO A 1 445 ? 11.131 -7.768 -14.644 1.00 92.94 445 PRO A O 1
ATOM 3614 N N . ILE A 1 446 ? 13.116 -6.850 -15.155 1.00 92.06 446 ILE A N 1
ATOM 3615 C CA . ILE A 1 446 ? 13.853 -7.400 -14.008 1.00 92.06 446 ILE A CA 1
ATOM 3616 C C . ILE A 1 446 ? 13.298 -6.943 -12.647 1.00 92.06 446 ILE A C 1
ATOM 3618 O O . ILE A 1 446 ? 13.567 -7.578 -11.633 1.00 92.06 446 ILE A O 1
ATOM 3622 N N . ILE A 1 447 ? 12.478 -5.886 -12.604 1.00 92.19 447 ILE A N 1
ATOM 3623 C CA . ILE A 1 447 ? 11.785 -5.451 -11.385 1.00 92.19 447 ILE A CA 1
ATOM 3624 C C . ILE A 1 447 ? 10.710 -6.452 -10.924 1.00 92.19 447 ILE A C 1
ATOM 3626 O O . ILE A 1 447 ? 10.447 -6.579 -9.729 1.00 92.19 447 ILE A O 1
ATOM 3630 N N . THR A 1 448 ? 10.098 -7.192 -11.854 1.00 93.25 448 THR A N 1
ATOM 3631 C CA . THR A 1 448 ? 8.943 -8.067 -11.590 1.00 93.25 448 THR A CA 1
ATOM 3632 C C . THR A 1 448 ? 9.176 -9.168 -10.540 1.00 93.25 448 THR A C 1
ATOM 3634 O O . THR A 1 448 ? 8.307 -9.305 -9.678 1.00 93.25 448 THR A O 1
ATOM 3637 N N . PRO A 1 449 ? 10.306 -9.913 -10.496 1.00 94.44 449 PRO A N 1
ATOM 3638 C CA . PRO A 1 449 ? 10.562 -10.881 -9.423 1.00 94.44 449 PRO A CA 1
ATOM 3639 C C . PRO A 1 449 ? 10.591 -10.238 -8.033 1.00 94.44 449 PRO A C 1
ATOM 3641 O O . PRO A 1 449 ? 10.076 -10.817 -7.078 1.00 94.44 449 PRO A O 1
ATOM 3644 N N . PHE A 1 450 ? 11.144 -9.028 -7.911 1.00 94.44 450 PHE A N 1
ATOM 3645 C CA . PHE A 1 450 ? 11.191 -8.313 -6.635 1.00 94.44 450 PHE A CA 1
ATOM 3646 C C . PHE A 1 450 ? 9.804 -7.848 -6.195 1.00 94.44 450 PHE A C 1
ATOM 3648 O O . PHE A 1 450 ? 9.497 -7.893 -5.011 1.00 94.44 450 PHE A O 1
ATOM 3655 N N . VAL A 1 451 ? 8.943 -7.460 -7.138 1.00 95.06 451 VAL A N 1
ATOM 3656 C CA . VAL A 1 451 ? 7.548 -7.087 -6.857 1.00 95.06 451 VAL A CA 1
ATOM 3657 C C . VAL A 1 451 ? 6.725 -8.307 -6.422 1.00 95.06 451 VAL A C 1
ATOM 3659 O O . VAL A 1 451 ? 5.979 -8.226 -5.447 1.00 95.06 451 VAL A O 1
ATOM 3662 N N . VAL A 1 452 ? 6.895 -9.458 -7.085 1.00 95.88 452 VAL A N 1
ATOM 3663 C CA . VAL A 1 452 ? 6.266 -10.725 -6.665 1.00 95.88 452 VAL A CA 1
ATOM 3664 C C . VAL A 1 452 ? 6.710 -11.100 -5.254 1.00 95.88 452 VAL A C 1
ATOM 3666 O O . VAL A 1 452 ? 5.873 -11.416 -4.409 1.00 95.88 452 VAL A O 1
ATOM 3669 N N . PHE A 1 453 ? 8.014 -11.018 -4.979 1.00 94.81 453 PHE A N 1
ATOM 3670 C CA . PHE A 1 453 ? 8.553 -11.290 -3.652 1.00 94.81 453 PHE A CA 1
ATOM 3671 C C . PHE A 1 453 ? 8.024 -10.301 -2.602 1.00 94.81 453 PHE A C 1
ATOM 3673 O O . PHE A 1 453 ? 7.610 -10.736 -1.529 1.00 94.81 453 PHE A O 1
ATOM 3680 N N . TYR A 1 454 ? 7.961 -9.003 -2.920 1.00 95.38 454 TYR A N 1
ATOM 3681 C CA . TYR A 1 454 ? 7.414 -7.966 -2.042 1.00 95.38 454 TYR A CA 1
ATOM 3682 C C . TYR A 1 454 ? 5.993 -8.308 -1.588 1.00 95.38 454 TYR A C 1
ATOM 3684 O O . TYR A 1 454 ? 5.729 -8.397 -0.392 1.00 95.38 454 TYR A O 1
ATOM 3692 N N . PHE A 1 455 ? 5.073 -8.541 -2.526 1.00 95.38 455 PHE A N 1
ATOM 3693 C CA . PHE A 1 455 ? 3.681 -8.803 -2.164 1.00 95.38 455 PHE A CA 1
ATOM 3694 C C . PHE A 1 455 ? 3.481 -10.193 -1.559 1.00 95.38 455 PHE A C 1
ATOM 3696 O O . PHE A 1 455 ? 2.688 -10.333 -0.632 1.00 95.38 455 PHE A O 1
ATOM 3703 N N . GLY A 1 456 ? 4.223 -11.204 -2.023 1.00 93.62 456 GLY A N 1
ATOM 3704 C CA . GLY A 1 456 ? 4.175 -12.555 -1.463 1.00 93.62 456 GLY A CA 1
ATOM 3705 C C . GLY A 1 456 ? 4.643 -12.600 -0.008 1.00 93.62 456 GLY A C 1
ATOM 3706 O O . GLY A 1 456 ? 3.916 -13.079 0.860 1.00 93.62 456 GLY A O 1
ATOM 3707 N N . PHE A 1 457 ? 5.827 -12.055 0.282 1.00 92.44 457 PHE A N 1
ATOM 3708 C CA . PHE A 1 457 ? 6.347 -11.996 1.649 1.00 92.44 457 PHE A CA 1
ATOM 3709 C C . PHE A 1 457 ? 5.538 -11.028 2.520 1.00 92.44 457 PHE A C 1
ATOM 3711 O O . PHE A 1 457 ? 5.199 -11.357 3.656 1.00 92.44 457 PHE A O 1
ATOM 3718 N N . GLY A 1 458 ? 5.140 -9.880 1.965 1.00 92.62 458 GLY A N 1
ATOM 3719 C CA . GLY A 1 458 ? 4.289 -8.905 2.640 1.00 92.62 458 GLY A CA 1
ATOM 3720 C C . GLY A 1 458 ? 2.953 -9.488 3.094 1.00 92.62 458 GLY A C 1
ATOM 3721 O O . GLY A 1 458 ? 2.551 -9.248 4.228 1.00 92.62 458 GLY A O 1
ATOM 3722 N N . TYR A 1 459 ? 2.297 -10.311 2.271 1.00 92.94 459 TYR A N 1
ATOM 3723 C CA . TYR A 1 459 ? 1.065 -11.010 2.651 1.00 92.94 459 TYR A CA 1
ATOM 3724 C C . TYR A 1 459 ? 1.258 -11.908 3.876 1.00 92.94 459 TYR A C 1
ATOM 3726 O O . TYR A 1 459 ? 0.453 -11.858 4.803 1.00 92.94 459 TYR A O 1
ATOM 3734 N N . VAL A 1 460 ? 2.344 -12.685 3.918 1.00 91.69 460 VAL A N 1
ATOM 3735 C CA . VAL A 1 460 ? 2.647 -13.573 5.052 1.00 91.69 460 VAL A CA 1
ATOM 3736 C C . VAL A 1 460 ? 2.881 -12.767 6.330 1.00 91.69 460 VAL A C 1
ATOM 3738 O O . VAL A 1 460 ? 2.328 -13.096 7.380 1.00 91.69 460 VAL A O 1
ATOM 3741 N N . VAL A 1 461 ? 3.675 -11.696 6.241 1.00 91.75 461 VAL A N 1
ATOM 3742 C CA . VAL A 1 461 ? 3.982 -10.821 7.381 1.00 91.75 461 VAL A CA 1
ATOM 3743 C C . VAL A 1 461 ? 2.723 -10.139 7.903 1.00 91.75 461 VAL A C 1
ATOM 3745 O O . VAL A 1 461 ? 2.457 -10.183 9.101 1.00 91.75 461 VAL A O 1
ATOM 3748 N N . TRP A 1 462 ? 1.910 -9.561 7.024 1.00 90.31 462 TRP A N 1
ATOM 3749 C CA . TRP A 1 462 ? 0.693 -8.869 7.437 1.00 90.31 462 TRP A CA 1
ATOM 3750 C C . TRP A 1 462 ? -0.388 -9.810 7.959 1.00 90.31 462 TRP A C 1
ATOM 3752 O O . TRP A 1 462 ? -1.053 -9.464 8.934 1.00 90.31 462 TRP A O 1
ATOM 3762 N N . MET A 1 463 ? -0.513 -11.019 7.402 1.00 89.25 463 MET A N 1
ATOM 3763 C CA . MET A 1 463 ? -1.397 -12.036 7.972 1.00 89.25 463 MET A CA 1
ATOM 3764 C C . MET A 1 463 ? -0.969 -12.372 9.403 1.00 89.25 463 MET A C 1
ATOM 3766 O O . MET A 1 463 ? -1.787 -12.348 10.321 1.00 89.25 463 MET A O 1
ATOM 3770 N N . TYR A 1 464 ? 0.331 -12.604 9.619 1.00 87.62 464 TYR A N 1
ATOM 3771 C CA . TYR A 1 464 ? 0.874 -12.851 10.953 1.00 87.62 464 TYR A CA 1
ATOM 3772 C C . TYR A 1 464 ? 0.556 -11.704 11.923 1.00 87.62 464 TYR A C 1
ATOM 3774 O O . TYR A 1 464 ? 0.081 -11.951 13.035 1.00 87.62 464 TYR A O 1
ATOM 3782 N N . GLN A 1 465 ? 0.780 -10.455 11.504 1.00 88.75 465 GLN A N 1
ATOM 3783 C CA . GLN A 1 465 ? 0.541 -9.283 12.345 1.00 88.75 465 GLN A CA 1
ATOM 3784 C C . GLN A 1 465 ? -0.943 -9.101 12.679 1.00 88.75 465 GLN A C 1
ATOM 3786 O O . GLN A 1 465 ? -1.277 -8.856 13.837 1.00 88.75 465 GLN A O 1
ATOM 3791 N N . ILE A 1 466 ? -1.850 -9.264 11.711 1.00 86.31 466 ILE A N 1
ATOM 3792 C CA . ILE A 1 466 ? -3.298 -9.169 11.949 1.00 86.31 466 ILE A CA 1
ATOM 3793 C C . ILE A 1 466 ? -3.749 -10.251 12.928 1.00 86.31 466 ILE A C 1
ATOM 3795 O O . ILE A 1 466 ? -4.495 -9.960 13.860 1.00 86.31 466 ILE A O 1
ATOM 3799 N N . MET A 1 467 ? -3.262 -11.481 12.770 1.00 80.88 467 MET A N 1
ATOM 3800 C CA . MET A 1 467 ? -3.647 -12.591 13.641 1.00 80.88 467 MET A CA 1
ATOM 3801 C C . MET A 1 467 ? -3.079 -12.467 15.063 1.00 80.88 467 MET A C 1
ATOM 3803 O O . MET A 1 467 ? -3.758 -12.821 16.025 1.00 80.88 467 MET A O 1
ATOM 3807 N N . CYS A 1 468 ? -1.841 -11.988 15.225 1.00 80.25 468 CYS A N 1
ATOM 3808 C CA . CYS A 1 468 ? -1.132 -12.055 16.511 1.00 80.25 468 CYS A CA 1
ATOM 3809 C C . CYS A 1 468 ? -1.041 -10.719 17.263 1.00 80.25 468 CYS A C 1
ATOM 3811 O O . CYS A 1 468 ? -0.936 -10.719 18.493 1.00 80.25 468 CYS A O 1
ATOM 3813 N N . VAL A 1 469 ? -1.043 -9.587 16.556 1.00 86.00 469 VAL A N 1
ATOM 3814 C CA . VAL A 1 469 ? -0.608 -8.294 17.105 1.00 86.00 469 VAL A CA 1
ATOM 3815 C C . VAL A 1 469 ? -1.672 -7.211 16.978 1.00 86.00 469 VAL A C 1
ATOM 3817 O O . VAL A 1 469 ? -2.018 -6.602 17.988 1.00 86.00 469 VAL A O 1
ATOM 3820 N N . TYR A 1 470 ? -2.185 -6.951 15.775 1.00 86.06 470 TYR A N 1
ATOM 3821 C CA . TYR A 1 470 ? -3.065 -5.808 15.542 1.00 86.06 470 TYR A CA 1
ATOM 3822 C C . TYR A 1 470 ? -4.471 -6.036 16.085 1.00 86.06 470 TYR A C 1
ATOM 3824 O O . TYR A 1 470 ? -5.161 -6.976 15.694 1.00 86.06 470 TYR A O 1
ATOM 3832 N N . ILE A 1 471 ? -4.909 -5.114 16.941 1.00 80.75 471 ILE A N 1
ATOM 3833 C CA . ILE A 1 471 ? -6.265 -5.058 17.482 1.00 80.75 471 ILE A CA 1
ATOM 3834 C C . ILE A 1 471 ? -6.948 -3.837 16.858 1.00 80.75 471 ILE A C 1
ATOM 3836 O O . ILE A 1 471 ? -6.441 -2.723 17.023 1.00 80.75 471 ILE A O 1
ATOM 3840 N N . PRO A 1 472 ? -8.055 -4.009 16.118 1.00 74.69 472 PRO A N 1
ATOM 3841 C CA . PRO A 1 472 ? -8.775 -2.879 15.547 1.00 74.69 472 PRO A CA 1
ATOM 3842 C C . PRO A 1 472 ? -9.405 -2.042 16.670 1.00 74.69 472 PRO A C 1
ATOM 3844 O O . PRO A 1 472 ? -10.199 -2.549 17.455 1.00 74.69 472 PRO A O 1
ATOM 3847 N N . VAL A 1 473 ? -9.047 -0.756 16.748 1.00 71.50 473 VAL A N 1
ATOM 3848 C CA . VAL A 1 473 ? -9.592 0.189 17.748 1.00 71.50 473 VAL A CA 1
ATOM 3849 C C . VAL A 1 473 ? -10.955 0.736 17.311 1.00 71.50 473 VAL A C 1
ATOM 3851 O O . VAL A 1 473 ? -11.831 0.986 18.130 1.00 71.50 473 VAL A O 1
ATOM 3854 N N . TYR A 1 474 ? -11.133 0.926 16.007 1.00 77.06 474 TYR A N 1
ATOM 3855 C CA . TYR A 1 474 ? -12.378 1.330 15.359 1.00 77.06 474 TYR A CA 1
ATOM 3856 C C . TYR A 1 474 ? -12.448 0.670 13.984 1.00 77.06 474 TYR A C 1
ATOM 3858 O O . TYR A 1 474 ? -11.421 0.287 13.421 1.00 77.06 474 TYR A O 1
ATOM 3866 N N . SER A 1 475 ? -13.661 0.542 13.447 1.00 76.31 475 SER A N 1
ATOM 3867 C CA . SER A 1 475 ? -13.881 0.003 12.107 1.00 76.31 475 SER A CA 1
ATOM 3868 C C . SER A 1 475 ? -14.206 1.122 11.120 1.00 76.31 475 SER A C 1
ATOM 3870 O O . SER A 1 475 ? -15.019 2.001 11.398 1.00 76.31 475 SER A O 1
ATOM 3872 N N . CYS A 1 476 ? -13.580 1.079 9.948 1.00 77.06 476 CYS A N 1
ATOM 3873 C CA . CYS A 1 476 ? -13.896 1.932 8.805 1.00 77.06 476 CYS A CA 1
ATOM 3874 C C . CYS A 1 476 ? -15.026 1.344 7.940 1.00 77.06 476 CYS A C 1
ATOM 3876 O O . CYS A 1 476 ? -15.396 1.940 6.928 1.00 77.06 476 CYS A O 1
ATOM 3878 N N . GLY A 1 477 ? -15.551 0.165 8.290 1.00 80.69 477 GLY A N 1
ATOM 3879 C CA . GLY A 1 477 ? -16.615 -0.511 7.547 1.00 80.69 477 GLY A CA 1
ATOM 3880 C C . GLY A 1 477 ? -16.205 -0.957 6.141 1.00 80.69 477 GLY A C 1
ATOM 3881 O O . GLY A 1 477 ? -17.061 -1.118 5.275 1.00 80.69 477 GLY A O 1
ATOM 3882 N N . GLY A 1 478 ? -14.906 -1.108 5.872 1.00 83.56 478 GLY A N 1
ATOM 3883 C CA . GLY A 1 478 ? -14.378 -1.475 4.561 1.00 83.56 478 GLY A CA 1
ATOM 3884 C C . GLY A 1 478 ? -14.366 -0.331 3.541 1.00 83.56 478 GLY A C 1
ATOM 3885 O O . GLY A 1 478 ? -14.086 -0.572 2.367 1.00 83.56 478 GLY A O 1
ATOM 3886 N N . LEU A 1 479 ? -14.636 0.917 3.944 1.00 85.00 479 LEU A N 1
ATOM 3887 C CA . LEU A 1 479 ? -14.680 2.085 3.045 1.00 85.00 479 LEU A CA 1
ATOM 3888 C C . LEU A 1 479 ? -13.304 2.519 2.509 1.00 85.00 479 LEU A C 1
ATOM 3890 O O . LEU A 1 479 ? -13.212 3.368 1.620 1.00 85.00 479 LEU A O 1
ATOM 3894 N N . MET A 1 480 ? -12.225 1.907 3.000 1.00 83.62 480 MET A N 1
ATOM 3895 C CA . MET A 1 480 ? -10.879 2.127 2.476 1.00 83.62 480 MET A CA 1
ATOM 3896 C C . MET A 1 480 ? -10.750 1.655 1.016 1.00 83.62 480 MET A C 1
ATOM 3898 O O . MET A 1 480 ? -10.083 2.317 0.223 1.00 83.62 480 MET A O 1
ATOM 3902 N N . TRP A 1 481 ? -11.420 0.563 0.625 1.00 88.38 481 TRP A N 1
ATOM 3903 C CA . TRP A 1 481 ? -11.290 -0.026 -0.717 1.00 88.38 481 TRP A CA 1
ATOM 3904 C C . TRP A 1 481 ? -11.661 0.935 -1.861 1.00 88.38 481 TRP A C 1
ATOM 3906 O O . TRP A 1 481 ? -10.814 1.167 -2.731 1.00 88.38 481 TRP A O 1
ATOM 3916 N N . PRO A 1 482 ? -12.846 1.583 -1.858 1.00 87.44 482 PRO A N 1
ATOM 3917 C CA . PRO A 1 482 ? -13.176 2.599 -2.854 1.00 87.44 482 PRO A CA 1
ATOM 3918 C C . PRO A 1 482 ? -12.147 3.730 -2.958 1.00 87.44 482 PRO A C 1
ATOM 3920 O O . PRO A 1 482 ? -11.883 4.232 -4.052 1.00 87.44 482 PRO A O 1
ATOM 3923 N N . LYS A 1 483 ? -11.546 4.139 -1.832 1.00 83.56 483 LYS A N 1
ATOM 3924 C CA . LYS A 1 483 ? -10.530 5.197 -1.825 1.00 83.56 483 LYS A CA 1
ATOM 3925 C C . LYS A 1 483 ? -9.249 4.740 -2.519 1.00 83.56 483 LYS A C 1
ATOM 3927 O O . LYS A 1 483 ? -8.749 5.462 -3.376 1.00 83.56 483 LYS A O 1
ATOM 3932 N N . VAL A 1 484 ? -8.771 3.537 -2.204 1.00 82.06 484 VAL A N 1
ATOM 3933 C CA . VAL A 1 484 ? -7.595 2.921 -2.844 1.00 82.06 484 VAL A CA 1
ATOM 3934 C C . VAL A 1 484 ? -7.811 2.767 -4.348 1.00 82.06 484 VAL A C 1
ATOM 3936 O O . VAL A 1 484 ? -6.932 3.104 -5.138 1.00 82.06 484 VAL A O 1
ATOM 3939 N N . PHE A 1 485 ? -9.003 2.336 -4.759 1.00 84.50 485 PHE A N 1
ATOM 3940 C CA . PHE A 1 485 ? -9.370 2.224 -6.168 1.00 84.50 485 PHE A CA 1
ATOM 3941 C C . PHE A 1 485 ? -9.348 3.578 -6.897 1.00 84.50 485 PHE A C 1
ATOM 3943 O O . PHE A 1 485 ? -8.794 3.685 -7.993 1.00 84.50 485 PHE A O 1
ATOM 3950 N N . ASN A 1 486 ? -9.882 4.635 -6.278 1.00 80.38 486 ASN A N 1
ATOM 3951 C CA . ASN A 1 486 ? -9.811 5.989 -6.835 1.00 80.38 486 ASN A CA 1
ATOM 3952 C C . ASN A 1 486 ? -8.361 6.506 -6.922 1.00 80.38 486 ASN A C 1
ATOM 3954 O O . ASN A 1 486 ? -8.004 7.158 -7.898 1.00 80.38 486 ASN A O 1
ATOM 3958 N N . SER A 1 487 ? -7.500 6.166 -5.961 1.00 76.00 487 SER A N 1
ATOM 3959 C CA . SER A 1 487 ? -6.067 6.483 -6.028 1.00 76.00 487 SER A CA 1
ATOM 3960 C C . SER A 1 487 ? -5.352 5.765 -7.181 1.00 76.00 487 SER A C 1
ATOM 3962 O O . SER A 1 487 ? -4.482 6.350 -7.826 1.00 76.00 487 SER A O 1
ATOM 3964 N N . LEU A 1 488 ? -5.746 4.528 -7.508 1.00 73.12 488 LEU A N 1
ATOM 3965 C CA . LEU A 1 488 ? -5.246 3.836 -8.701 1.00 73.12 488 LEU A CA 1
ATOM 3966 C C . LEU A 1 488 ? -5.676 4.552 -9.989 1.00 73.12 488 LEU A C 1
ATOM 3968 O O . LEU A 1 488 ? -4.837 4.754 -10.864 1.00 73.12 488 LEU A O 1
ATOM 3972 N N . LYS A 1 489 ? -6.935 5.007 -10.089 1.00 72.94 489 LYS A N 1
ATOM 3973 C CA . LYS A 1 489 ? -7.428 5.817 -11.224 1.00 72.94 489 LYS A CA 1
ATOM 3974 C C . LYS A 1 489 ? -6.552 7.048 -11.472 1.00 72.94 489 LYS A C 1
ATOM 3976 O O . LYS A 1 489 ? -6.164 7.300 -12.612 1.00 72.94 489 LYS A O 1
ATOM 3981 N N . GLU A 1 490 ? -6.235 7.800 -10.417 1.00 64.31 490 GLU A N 1
ATOM 3982 C CA . GLU A 1 490 ? -5.407 9.013 -10.504 1.00 64.31 490 GLU A CA 1
ATOM 3983 C C . GLU A 1 490 ? -4.002 8.722 -11.057 1.00 64.31 490 GLU A C 1
ATOM 3985 O O . GLU A 1 490 ? -3.470 9.518 -11.829 1.00 64.31 490 GLU A O 1
ATOM 3990 N N . SER A 1 491 ? -3.434 7.547 -10.762 1.00 62.59 491 SER A N 1
ATOM 3991 C CA . SER A 1 491 ? -2.156 7.117 -11.342 1.00 62.59 491 SER A CA 1
ATOM 3992 C C . SER A 1 491 ? -2.226 6.944 -12.867 1.00 62.59 491 SER A C 1
ATOM 3994 O O . SER A 1 491 ? -1.308 7.367 -13.573 1.00 62.59 491 SER A O 1
ATOM 3996 N N . TYR A 1 492 ? -3.296 6.343 -13.400 1.00 61.09 492 TYR A N 1
ATOM 3997 C CA . TYR A 1 492 ? -3.430 6.073 -14.843 1.00 61.09 492 TYR A CA 1
ATOM 3998 C C . TYR A 1 492 ? -3.641 7.340 -15.688 1.00 61.09 492 TYR A C 1
ATOM 4000 O O . TYR A 1 492 ? -3.268 7.357 -16.866 1.00 61.09 492 TYR A O 1
ATOM 4008 N N . PHE A 1 493 ? -4.164 8.417 -15.086 1.00 52.62 493 PHE A N 1
ATOM 4009 C CA . PHE A 1 493 ? -4.415 9.705 -15.748 1.00 52.62 493 PHE A CA 1
ATOM 4010 C C . PHE A 1 493 ? -3.137 10.366 -16.306 1.00 52.62 493 PHE A C 1
ATOM 4012 O O . PHE A 1 493 ? -3.205 11.192 -17.211 1.00 52.62 493 PHE A O 1
ATOM 4019 N N . THR A 1 494 ? -1.955 9.960 -15.832 1.00 48.69 494 THR A N 1
ATOM 4020 C CA . THR A 1 494 ? -0.660 10.523 -16.260 1.00 48.69 494 THR A CA 1
ATOM 4021 C C . THR A 1 494 ? -0.113 9.969 -17.586 1.00 48.69 494 THR A C 1
ATOM 4023 O O . THR A 1 494 ? 0.885 10.473 -18.100 1.00 48.69 494 THR A O 1
ATOM 4026 N N . SER A 1 495 ? -0.765 8.976 -18.202 1.00 48.78 495 SER A N 1
ATOM 4027 C CA . SER A 1 495 ? -0.290 8.330 -19.440 1.00 48.78 495 SER A CA 1
ATOM 4028 C C . SER A 1 495 ? -0.850 8.972 -20.724 1.00 48.78 495 SER A C 1
ATOM 4030 O O . SER A 1 495 ? -1.584 8.363 -21.497 1.00 48.78 495 SER A O 1
ATOM 4032 N N . ALA A 1 496 ? -0.474 10.223 -20.998 1.00 41.69 496 ALA A N 1
ATOM 4033 C CA . ALA A 1 496 ? -0.996 11.009 -22.128 1.00 41.69 496 ALA A CA 1
ATOM 4034 C C . ALA A 1 496 ? -0.577 10.535 -23.548 1.00 41.69 496 ALA A C 1
ATOM 4036 O O . ALA A 1 496 ? -0.979 11.146 -24.533 1.00 41.69 496 ALA A O 1
ATOM 4037 N N . ALA A 1 497 ? 0.218 9.465 -23.695 1.00 45.62 497 ALA A N 1
ATOM 4038 C CA . ALA A 1 497 ? 0.830 9.089 -24.981 1.00 45.62 497 ALA A CA 1
ATOM 4039 C C . ALA A 1 497 ? 0.233 7.845 -25.677 1.00 45.62 497 ALA A C 1
ATOM 4041 O O . ALA A 1 497 ? 0.671 7.500 -26.771 1.00 45.62 497 ALA A O 1
ATOM 4042 N N . MET A 1 498 ? -0.764 7.168 -25.095 1.00 57.06 498 MET A N 1
ATOM 4043 C CA . MET A 1 498 ? -1.335 5.929 -25.657 1.00 57.06 498 MET A CA 1
ATOM 4044 C C . MET A 1 498 ? -2.842 6.051 -25.871 1.00 57.06 498 MET A C 1
ATOM 4046 O O . MET A 1 498 ? -3.605 5.322 -25.263 1.00 57.06 498 MET A O 1
ATOM 4050 N N . VAL A 1 499 ? -3.271 6.980 -26.722 1.00 59.81 499 VAL A N 1
ATOM 4051 C CA . VAL A 1 499 ? -4.645 7.518 -26.819 1.00 59.81 499 VAL A CA 1
ATOM 4052 C C . VAL A 1 499 ? -5.829 6.516 -26.737 1.00 59.81 499 VAL A C 1
ATOM 4054 O O . VAL A 1 499 ? -6.855 6.937 -26.218 1.00 59.81 499 VAL A O 1
ATOM 4057 N N . PRO A 1 500 ? -5.768 5.214 -27.093 1.00 69.56 500 PRO A N 1
ATOM 4058 C CA . PRO A 1 500 ? -6.892 4.309 -26.812 1.00 69.56 500 PRO A CA 1
ATOM 4059 C C . PRO A 1 500 ? -6.922 3.736 -25.377 1.00 69.56 500 PRO A C 1
ATOM 4061 O O . PRO A 1 500 ? -7.995 3.506 -24.822 1.00 69.56 500 PRO A O 1
ATOM 4064 N N . LEU A 1 501 ? -5.764 3.490 -24.758 1.00 71.38 501 LEU A N 1
ATOM 4065 C CA . LEU A 1 501 ? -5.662 2.742 -23.498 1.00 71.38 501 LEU A CA 1
ATOM 4066 C C . LEU A 1 501 ? -6.204 3.525 -22.279 1.00 71.38 501 LEU A C 1
ATOM 4068 O O . LEU A 1 501 ? -6.979 2.949 -21.514 1.00 71.38 501 LEU A O 1
ATOM 4072 N N . PRO A 1 502 ? -5.906 4.832 -22.108 1.00 74.38 502 PRO A N 1
ATOM 4073 C CA . PRO A 1 502 ? -6.530 5.667 -21.087 1.00 74.38 502 PRO A CA 1
ATOM 4074 C C . PRO A 1 502 ? -8.045 5.783 -21.254 1.00 74.38 502 PRO A C 1
ATOM 4076 O O . PRO A 1 502 ? -8.755 5.898 -20.265 1.00 74.38 502 PRO A O 1
ATOM 4079 N N . ILE A 1 503 ? -8.566 5.734 -22.486 1.00 80.62 503 ILE A N 1
ATOM 4080 C CA . ILE A 1 503 ? -10.016 5.799 -22.719 1.00 80.62 503 ILE A CA 1
ATOM 4081 C C . ILE A 1 503 ? -10.682 4.538 -22.169 1.00 80.62 503 ILE A C 1
ATOM 4083 O O . ILE A 1 503 ? -11.636 4.640 -21.401 1.00 80.62 503 ILE A O 1
ATOM 4087 N N . VAL A 1 504 ? -10.153 3.355 -22.502 1.00 82.50 504 VAL A N 1
ATOM 4088 C CA . VAL A 1 504 ? -10.677 2.073 -22.002 1.00 82.50 504 VAL A CA 1
ATOM 4089 C C . VAL A 1 504 ? -10.630 2.017 -20.475 1.00 82.50 504 VAL A C 1
ATOM 4091 O O . VAL A 1 504 ? -11.613 1.624 -19.847 1.00 82.50 504 VAL A O 1
ATOM 4094 N N . THR A 1 505 ? -9.528 2.452 -19.858 1.00 84.06 505 THR A N 1
ATOM 4095 C CA . THR A 1 505 ? -9.425 2.462 -18.393 1.00 84.06 505 THR A CA 1
ATOM 4096 C C . THR A 1 505 ? -10.379 3.470 -17.764 1.00 84.06 505 THR A C 1
ATOM 4098 O O . THR A 1 505 ? -11.052 3.123 -16.799 1.00 84.06 505 THR A O 1
ATOM 4101 N N . ILE A 1 506 ? -10.518 4.683 -18.310 1.00 83.50 506 ILE A N 1
ATOM 4102 C CA . ILE A 1 506 ? -11.476 5.681 -17.810 1.00 83.50 506 ILE A CA 1
ATOM 4103 C C . ILE A 1 506 ? -12.910 5.156 -17.904 1.00 83.50 506 ILE A C 1
ATOM 4105 O O . ILE A 1 506 ? -13.643 5.262 -16.924 1.00 83.50 506 ILE A O 1
ATOM 4109 N N . LEU A 1 507 ? -13.302 4.560 -19.034 1.00 86.88 507 LEU A N 1
ATOM 4110 C CA . LEU A 1 507 ? -14.629 3.960 -19.195 1.00 86.88 507 LEU A CA 1
ATOM 4111 C C . LEU A 1 507 ? -14.864 2.844 -18.174 1.00 86.88 507 LEU A C 1
ATOM 4113 O O . LEU A 1 507 ? -15.912 2.817 -17.534 1.00 86.88 507 LEU A O 1
ATOM 4117 N N . PHE A 1 508 ? -13.870 1.983 -17.951 1.00 89.88 508 PHE A N 1
ATOM 4118 C CA . PHE A 1 508 ? -13.919 0.970 -16.899 1.00 89.88 508 PHE A CA 1
ATOM 4119 C C . PHE A 1 508 ? -14.092 1.590 -15.503 1.00 89.88 508 PHE A C 1
ATOM 4121 O O . PHE A 1 508 ? -14.934 1.150 -14.724 1.00 89.88 508 PHE A O 1
ATOM 4128 N N . PHE A 1 509 ? -13.340 2.644 -15.179 1.00 86.62 509 PHE A N 1
ATOM 4129 C CA . PHE A 1 509 ? -13.469 3.339 -13.898 1.00 86.62 509 PHE A CA 1
ATOM 4130 C C . PHE A 1 509 ? -14.849 3.981 -13.724 1.00 86.62 509 PHE A C 1
ATOM 4132 O O . PHE A 1 509 ? -15.414 3.898 -12.636 1.00 86.62 509 PHE A O 1
ATOM 4139 N N . LEU A 1 510 ? -15.401 4.595 -14.774 1.00 87.38 510 LEU A N 1
ATOM 4140 C CA . LEU A 1 510 ? -16.751 5.160 -14.757 1.00 87.38 510 LEU A CA 1
ATOM 4141 C C . LEU A 1 510 ? -17.808 4.069 -14.559 1.00 87.38 510 LEU A C 1
ATOM 4143 O O . LEU A 1 510 ? -18.688 4.237 -13.720 1.00 87.38 510 LEU A O 1
ATOM 4147 N N . PHE A 1 511 ? -17.668 2.933 -15.246 1.00 91.06 511 PHE A N 1
ATOM 4148 C CA . PHE A 1 511 ? -18.523 1.761 -15.060 1.00 91.06 511 PHE A CA 1
ATOM 4149 C C . PHE A 1 511 ? -18.506 1.278 -13.602 1.00 91.06 511 PHE A C 1
ATOM 4151 O O . PHE A 1 511 ? -19.557 1.134 -12.979 1.00 91.06 511 PHE A O 1
ATOM 4158 N N . ILE A 1 512 ? -17.321 1.108 -13.005 1.00 89.44 512 ILE A N 1
ATOM 4159 C CA . ILE A 1 512 ? -17.212 0.696 -11.599 1.00 89.44 512 ILE A CA 1
ATOM 4160 C C . ILE A 1 512 ? -17.826 1.741 -10.657 1.00 89.44 512 ILE A C 1
ATOM 4162 O O . ILE A 1 512 ? -18.541 1.385 -9.720 1.00 89.44 512 ILE A O 1
ATOM 4166 N N . GLN A 1 513 ? -17.583 3.032 -10.902 1.00 86.44 513 GLN A N 1
ATOM 4167 C CA . GLN A 1 513 ? -18.151 4.104 -10.083 1.00 86.44 513 GLN A CA 1
ATOM 4168 C C . GLN A 1 513 ? -19.683 4.129 -10.141 1.00 86.44 513 GLN A C 1
ATOM 4170 O O . GLN A 1 513 ? -20.311 4.332 -9.106 1.00 86.44 513 GLN A O 1
ATOM 4175 N N . GLN A 1 514 ? -20.281 3.892 -11.309 1.00 87.25 514 GLN A N 1
ATOM 4176 C CA . GLN A 1 514 ? -21.735 3.880 -11.473 1.00 87.25 514 GLN A CA 1
ATOM 4177 C C . GLN A 1 514 ? -22.387 2.643 -10.842 1.00 87.25 514 GLN A C 1
ATOM 4179 O O . GLN A 1 514 ? -23.367 2.785 -10.116 1.00 87.25 514 GLN A O 1
ATOM 4184 N N . HIS A 1 515 ? -21.833 1.446 -11.063 1.00 86.94 515 HIS A N 1
ATOM 4185 C CA . HIS A 1 515 ? -22.481 0.195 -10.647 1.00 86.94 515 HIS A CA 1
ATOM 4186 C C . HIS A 1 515 ? -22.129 -0.262 -9.222 1.00 86.94 515 HIS A C 1
ATOM 4188 O O . HIS A 1 515 ? -22.974 -0.820 -8.524 1.00 86.94 515 HIS A O 1
ATOM 4194 N N . PHE A 1 516 ? -20.889 -0.052 -8.767 1.00 87.88 516 PHE A N 1
ATOM 4195 C CA . PHE A 1 516 ? -20.389 -0.670 -7.530 1.00 87.88 516 PHE A CA 1
ATOM 4196 C C . PHE A 1 516 ? -20.288 0.306 -6.353 1.00 87.88 516 PHE A C 1
ATOM 4198 O O . PHE A 1 516 ? -20.451 -0.096 -5.198 1.00 87.88 516 PHE A O 1
ATOM 4205 N N . LEU A 1 517 ? -20.025 1.593 -6.605 1.00 85.88 517 LEU A N 1
ATOM 4206 C CA . LEU A 1 517 ? -19.756 2.546 -5.525 1.00 85.88 517 LEU A CA 1
ATOM 4207 C C . LEU A 1 517 ? -20.996 2.810 -4.664 1.00 85.88 517 LEU A C 1
ATOM 4209 O O . LEU A 1 517 ? -20.898 2.790 -3.437 1.00 85.88 517 LEU A O 1
ATOM 4213 N N . THR A 1 518 ? -22.156 3.017 -5.285 1.00 83.62 518 THR A N 1
ATOM 4214 C CA . THR A 1 518 ? -23.427 3.241 -4.578 1.00 83.62 518 THR A CA 1
ATOM 4215 C C . THR A 1 518 ? -23.797 2.021 -3.736 1.00 83.62 518 THR A C 1
ATOM 4217 O O . THR A 1 518 ? -24.035 2.144 -2.536 1.00 83.62 518 THR A O 1
ATOM 4220 N N . THR A 1 519 ? -23.702 0.832 -4.327 1.00 84.56 519 THR A N 1
ATOM 4221 C CA . THR A 1 519 ? -23.957 -0.455 -3.669 1.00 84.56 519 THR A CA 1
ATOM 4222 C C . THR A 1 519 ? -22.981 -0.740 -2.525 1.00 84.56 519 THR A C 1
ATOM 4224 O O . THR A 1 519 ? -23.317 -1.432 -1.577 1.00 84.56 519 THR A O 1
ATOM 4227 N N . SER A 1 520 ? -21.760 -0.199 -2.548 1.00 86.75 520 SER A N 1
ATOM 4228 C CA . SER A 1 520 ? -20.827 -0.356 -1.420 1.00 86.75 520 SER A CA 1
ATOM 4229 C C . SER A 1 520 ? -21.166 0.512 -0.199 1.00 86.75 520 SER A C 1
ATOM 4231 O O . SER A 1 520 ? -20.744 0.207 0.923 1.00 86.75 520 SER A O 1
ATOM 4233 N N . LYS A 1 521 ? -21.891 1.617 -0.409 1.00 83.38 521 LYS A N 1
ATOM 4234 C CA . LYS A 1 521 ? -22.236 2.577 0.646 1.00 83.38 521 LYS A CA 1
ATOM 4235 C C . LYS A 1 521 ? -23.487 2.158 1.405 1.00 83.38 521 LYS A C 1
ATOM 4237 O O . LYS A 1 521 ? -23.483 2.245 2.630 1.00 83.38 521 LYS A O 1
ATOM 4242 N N . TYR A 1 522 ? -24.500 1.692 0.683 1.00 83.25 522 TYR A N 1
ATOM 4243 C CA . TYR A 1 522 ? -25.828 1.411 1.220 1.00 83.25 522 TYR A CA 1
ATOM 4244 C C . TYR A 1 522 ? -26.131 -0.089 1.227 1.00 83.25 522 TYR A C 1
ATOM 4246 O O . TYR A 1 522 ? -25.680 -0.829 0.350 1.00 83.25 522 TYR A O 1
ATOM 4254 N N . LEU A 1 523 ? -26.901 -0.533 2.222 1.00 82.62 523 LEU A N 1
ATOM 4255 C CA . LEU A 1 523 ? -27.467 -1.879 2.236 1.00 82.62 523 LEU A CA 1
ATOM 4256 C C . LEU A 1 523 ? -28.559 -1.957 1.162 1.00 82.62 523 LEU A C 1
ATOM 4258 O O . LEU A 1 523 ? -29.326 -1.012 0.984 1.00 82.62 523 LEU A O 1
ATOM 4262 N N . SER A 1 524 ? -28.609 -3.055 0.411 1.00 81.69 524 SER A N 1
ATOM 4263 C CA . SER A 1 524 ? -29.684 -3.254 -0.565 1.00 81.69 524 SER A CA 1
ATOM 4264 C C . SER A 1 524 ? -31.014 -3.578 0.129 1.00 81.69 524 SER A C 1
ATOM 4266 O O . SER A 1 524 ? -31.056 -4.415 1.028 1.00 81.69 524 SER A O 1
ATOM 4268 N N . LEU A 1 525 ? -32.110 -2.964 -0.331 1.00 78.06 525 LEU A N 1
ATOM 4269 C CA . LEU A 1 525 ? -33.458 -3.145 0.241 1.00 78.06 525 LEU A CA 1
ATOM 4270 C C . LEU A 1 525 ? -33.920 -4.614 0.233 1.00 78.06 525 LEU A C 1
ATOM 4272 O O . LEU A 1 525 ? -34.560 -5.085 1.169 1.00 78.06 525 LEU A O 1
ATOM 4276 N N . ASN A 1 526 ? -33.553 -5.371 -0.806 1.00 78.12 526 ASN A N 1
ATOM 4277 C CA . ASN A 1 526 ? -33.859 -6.802 -0.875 1.00 78.12 526 ASN A CA 1
ATOM 4278 C C . ASN A 1 526 ? -33.170 -7.578 0.254 1.00 78.12 526 ASN A C 1
ATOM 4280 O O . ASN A 1 526 ? -33.768 -8.486 0.825 1.00 78.12 526 ASN A O 1
ATOM 4284 N N . MET A 1 527 ? -31.926 -7.216 0.580 1.00 73.12 527 MET A N 1
ATOM 4285 C CA . MET A 1 527 ? -31.188 -7.844 1.671 1.00 73.12 527 MET A CA 1
ATOM 4286 C C . MET A 1 527 ? -31.796 -7.467 3.022 1.00 73.12 527 MET A C 1
ATOM 4288 O O . MET A 1 527 ? -31.962 -8.343 3.860 1.00 73.12 527 MET A O 1
ATOM 4292 N N . GLU A 1 528 ? -32.187 -6.202 3.200 1.00 73.81 528 GLU A N 1
ATOM 4293 C CA . GLU A 1 528 ? -32.832 -5.693 4.417 1.00 73.81 528 GLU A CA 1
ATOM 4294 C C . GLU A 1 528 ? -34.107 -6.464 4.772 1.00 73.81 528 GLU A C 1
ATOM 4296 O O . GLU A 1 528 ? -34.266 -6.865 5.918 1.00 73.81 528 GLU A O 1
ATOM 4301 N N . SER A 1 529 ? -34.958 -6.780 3.787 1.00 70.62 529 SER A N 1
ATOM 4302 C CA . SER A 1 529 ? -36.193 -7.551 4.019 1.00 70.62 529 SER A CA 1
ATOM 4303 C C . SER A 1 529 ? -35.972 -8.946 4.628 1.00 70.62 529 SER A C 1
ATOM 4305 O O . SER A 1 529 ? -36.895 -9.523 5.199 1.00 70.62 529 SER A O 1
ATOM 4307 N N . GLY A 1 530 ? -34.758 -9.496 4.497 1.00 68.56 530 GLY A N 1
ATOM 4308 C CA . GLY A 1 530 ? -34.360 -10.779 5.074 1.00 68.56 530 GLY A CA 1
ATOM 4309 C C . GLY A 1 530 ? -33.588 -10.670 6.392 1.00 68.56 530 GLY A C 1
ATOM 4310 O O . GLY A 1 530 ? -33.257 -11.707 6.969 1.00 68.56 530 GLY A O 1
ATOM 4311 N N . VAL A 1 531 ? -33.274 -9.459 6.864 1.00 70.62 531 VAL A N 1
ATOM 4312 C CA . VAL A 1 531 ? -32.580 -9.232 8.138 1.00 70.62 531 VAL A CA 1
ATOM 4313 C C . VAL A 1 531 ? -33.610 -9.186 9.264 1.00 70.62 531 VAL A C 1
ATOM 4315 O O . VAL A 1 531 ? -34.604 -8.472 9.179 1.00 70.62 531 VAL A O 1
ATOM 4318 N N . ALA A 1 532 ? -33.380 -9.957 10.329 1.00 68.38 532 ALA A N 1
ATOM 4319 C CA . ALA A 1 532 ? -34.219 -9.899 11.521 1.00 68.38 532 ALA A CA 1
ATOM 4320 C C . ALA A 1 532 ? -34.103 -8.520 12.188 1.00 68.38 532 ALA A C 1
ATOM 4322 O O . ALA A 1 532 ? -32.998 -7.989 12.324 1.00 68.38 532 ALA A O 1
ATOM 4323 N N . GLU A 1 533 ? -35.232 -7.962 12.626 1.00 69.81 533 GLU A N 1
ATOM 4324 C CA . GLU A 1 533 ? -35.250 -6.699 13.363 1.00 69.81 533 GLU A CA 1
ATOM 4325 C C . GLU A 1 533 ? -34.333 -6.772 14.592 1.00 69.81 533 GLU A C 1
ATOM 4327 O O . GLU A 1 533 ? -34.237 -7.795 15.280 1.00 69.81 533 GLU A O 1
ATOM 4332 N N . ALA A 1 534 ? -33.621 -5.677 14.856 1.00 66.25 534 ALA A N 1
ATOM 4333 C CA . ALA A 1 534 ? -32.715 -5.604 15.988 1.00 66.25 534 ALA A CA 1
ATOM 4334 C C . ALA A 1 534 ? -33.495 -5.731 17.305 1.00 66.25 534 ALA A C 1
ATOM 4336 O O . ALA A 1 534 ? -34.533 -5.098 17.485 1.00 66.25 534 ALA A O 1
ATOM 4337 N N . SER A 1 535 ? -32.980 -6.525 18.251 1.00 70.56 535 SER A N 1
ATOM 4338 C CA . SER A 1 535 ? -33.648 -6.685 19.548 1.00 70.56 535 SER A CA 1
ATOM 4339 C C . SER A 1 535 ? -33.811 -5.327 20.262 1.00 70.56 535 SER A C 1
ATOM 4341 O O . SER A 1 535 ? -32.867 -4.528 20.243 1.00 70.56 535 SER A O 1
ATOM 4343 N N . PRO A 1 536 ? -34.937 -5.075 20.958 1.00 68.81 536 PRO A N 1
ATOM 4344 C CA . PRO A 1 536 ? -35.152 -3.820 21.687 1.00 68.81 536 PRO A CA 1
ATOM 4345 C C . PRO A 1 536 ? -34.034 -3.519 22.696 1.00 68.81 536 PRO A C 1
ATOM 4347 O O . PRO A 1 536 ? -33.574 -2.388 22.818 1.00 68.81 536 PRO A O 1
ATOM 4350 N N . HIS A 1 537 ? -33.512 -4.558 23.355 1.00 71.31 537 HIS A N 1
ATOM 4351 C CA . HIS A 1 537 ? -32.376 -4.437 24.269 1.00 71.31 537 HIS A CA 1
ATOM 4352 C C . HIS A 1 537 ? -31.108 -3.923 23.566 1.00 71.31 537 HIS A C 1
ATOM 4354 O O . HIS A 1 537 ? -30.419 -3.046 24.082 1.00 71.31 537 HIS A O 1
ATOM 4360 N N . PHE A 1 538 ? -30.804 -4.431 22.367 1.00 70.00 538 PHE A N 1
ATOM 4361 C CA . PHE A 1 538 ? -29.665 -3.961 21.576 1.00 70.00 538 PHE A CA 1
ATOM 4362 C C . PHE A 1 538 ? -29.819 -2.494 21.161 1.00 70.00 538 PHE A C 1
ATOM 4364 O O . PHE A 1 538 ? -28.849 -1.741 21.231 1.00 70.00 538 PHE A O 1
ATOM 4371 N N . LEU A 1 539 ? -31.024 -2.077 20.762 1.00 65.12 539 LEU A N 1
ATOM 4372 C CA . LEU A 1 539 ? -31.313 -0.684 20.406 1.00 65.12 539 LEU A CA 1
ATOM 4373 C C . LEU A 1 539 ? -31.150 0.250 21.609 1.00 65.12 539 LEU A C 1
ATOM 4375 O O . LEU A 1 539 ? -30.517 1.300 21.491 1.00 65.12 539 LEU A O 1
ATOM 4379 N N . GLN A 1 540 ? -31.624 -0.168 22.783 1.00 67.06 540 GLN A N 1
ATOM 4380 C CA . GLN A 1 540 ? -31.451 0.586 24.020 1.00 67.06 540 GLN A CA 1
ATOM 4381 C C . GLN A 1 540 ? -29.972 0.705 24.417 1.00 67.06 540 GLN A C 1
ATOM 4383 O O . GLN A 1 540 ? -29.518 1.777 24.813 1.00 67.06 540 GLN A O 1
ATOM 4388 N N . GLU A 1 541 ? -29.196 -0.369 24.278 1.00 67.06 541 GLU A N 1
ATOM 4389 C CA . GLU A 1 541 ? -27.757 -0.367 24.555 1.00 67.06 541 GLU A CA 1
ATOM 4390 C C . GLU A 1 541 ? -26.987 0.535 23.579 1.00 67.06 541 GLU A C 1
ATOM 4392 O O . GLU A 1 541 ? -26.095 1.292 23.965 1.00 67.06 541 GLU A O 1
ATOM 4397 N N . VAL A 1 542 ? -27.376 0.513 22.305 1.00 64.38 542 VAL A N 1
ATOM 4398 C CA . VAL A 1 542 ? -26.886 1.438 21.283 1.00 64.38 542 VAL A CA 1
ATOM 4399 C C . VAL A 1 542 ? -27.173 2.887 21.673 1.00 64.38 542 VAL A C 1
ATOM 4401 O O . VAL A 1 542 ? -26.245 3.695 21.666 1.00 64.38 542 VAL A O 1
ATOM 4404 N N . ALA A 1 543 ? -28.414 3.215 22.042 1.00 63.38 543 ALA A N 1
ATOM 4405 C CA . ALA A 1 543 ? -28.794 4.561 22.461 1.00 63.38 543 ALA A CA 1
ATOM 4406 C C . ALA A 1 543 ? -27.986 5.001 23.694 1.00 63.38 543 ALA A C 1
ATOM 4408 O O . ALA A 1 543 ? -27.412 6.090 23.712 1.00 63.38 543 ALA A O 1
ATOM 4409 N N . ARG A 1 544 ? -27.815 4.109 24.680 1.00 64.25 544 ARG A N 1
ATOM 4410 C CA . ARG A 1 544 ? -26.988 4.359 25.873 1.00 64.25 544 ARG A CA 1
ATOM 4411 C C . ARG A 1 544 ? -25.526 4.658 25.548 1.00 64.25 544 ARG A C 1
ATOM 4413 O O . ARG A 1 544 ? -24.936 5.486 26.232 1.00 64.25 544 ARG A O 1
ATOM 4420 N N . ARG A 1 545 ? -24.931 4.063 24.506 1.00 63.31 545 ARG A N 1
ATOM 4421 C CA . ARG A 1 545 ? -23.533 4.355 24.105 1.00 63.31 545 ARG A CA 1
ATOM 4422 C C . ARG A 1 545 ? -23.321 5.783 23.614 1.00 63.31 545 ARG A C 1
ATOM 4424 O O . ARG A 1 545 ? -22.206 6.293 23.701 1.00 63.31 545 ARG A O 1
ATOM 4431 N N . TYR A 1 546 ? -24.370 6.427 23.116 1.00 60.28 546 TYR A N 1
ATOM 4432 C CA . TYR A 1 546 ? -24.340 7.845 22.763 1.00 60.28 546 TYR A CA 1
ATOM 4433 C C . TYR A 1 546 ? -24.544 8.759 23.982 1.00 60.28 546 TYR A C 1
ATOM 4435 O O . TYR A 1 546 ? -24.242 9.951 23.911 1.00 60.28 546 TYR A O 1
ATOM 4443 N N . VAL A 1 547 ? -24.979 8.210 25.123 1.00 58.34 547 VAL A N 1
ATOM 4444 C CA . VAL A 1 547 ? -25.128 8.926 26.394 1.00 58.34 547 VAL A CA 1
ATOM 4445 C C . VAL A 1 547 ? -23.831 8.827 27.205 1.00 58.34 547 VAL A C 1
ATOM 4447 O O . VAL A 1 547 ? -23.456 7.798 27.764 1.00 58.34 547 VAL A O 1
ATOM 4450 N N . ARG A 1 548 ? -23.129 9.956 27.292 1.00 52.16 548 ARG A N 1
ATOM 4451 C CA . ARG A 1 548 ? -21.746 10.081 27.781 1.00 52.16 548 ARG A CA 1
ATOM 4452 C C . ARG A 1 548 ? -21.469 9.583 29.213 1.00 52.16 548 ARG A C 1
ATOM 4454 O O . ARG A 1 548 ? -20.323 9.266 29.522 1.00 52.16 548 ARG A O 1
ATOM 4461 N N . ASN A 1 549 ? -22.473 9.492 30.086 1.00 49.62 549 ASN A N 1
ATOM 4462 C CA . ASN A 1 549 ? -22.269 9.106 31.492 1.00 49.62 549 ASN A CA 1
ATOM 4463 C C . ASN A 1 549 ? -21.952 7.614 31.698 1.00 49.62 549 ASN A C 1
ATOM 4465 O O . ASN A 1 549 ? -21.584 7.227 32.801 1.00 49.62 549 ASN A O 1
ATOM 4469 N N . HIS A 1 550 ? -22.055 6.778 30.662 1.00 43.94 550 HIS A N 1
ATOM 4470 C CA . HIS A 1 550 ? -21.840 5.335 30.784 1.00 43.94 550 HIS A CA 1
ATOM 4471 C C . HIS A 1 550 ? -20.359 4.929 30.956 1.00 43.94 550 HIS A C 1
ATOM 4473 O O . HIS A 1 550 ? -20.069 3.882 31.524 1.00 43.94 550 HIS A O 1
ATOM 4479 N N . SER A 1 551 ? -19.405 5.752 30.501 1.00 40.69 551 SER A N 1
ATOM 4480 C CA . SER A 1 551 ? -17.964 5.445 30.569 1.00 40.69 551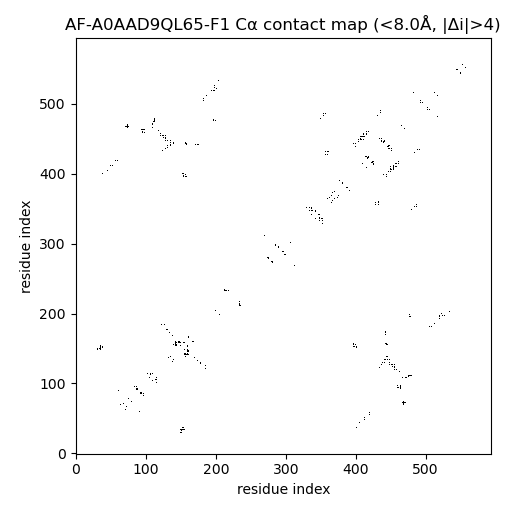 SER A CA 1
ATOM 4481 C C . SER A 1 551 ? -17.249 5.984 31.815 1.00 40.69 551 SER A C 1
ATOM 4483 O O . SER A 1 551 ? -16.036 5.818 31.939 1.00 40.69 551 SER A O 1
ATOM 4485 N N . LEU A 1 552 ? -17.960 6.665 32.717 1.00 38.22 552 LEU A N 1
ATOM 4486 C CA . LEU A 1 552 ? -17.399 7.112 33.991 1.00 38.22 552 LEU A CA 1
ATOM 4487 C C . LEU A 1 552 ? -17.571 5.992 35.029 1.00 38.22 552 LEU A C 1
ATOM 4489 O O . LEU A 1 552 ? -18.677 5.469 35.165 1.00 38.22 552 LEU A O 1
ATOM 4493 N N . PRO A 1 553 ? -16.516 5.616 35.778 1.00 34.28 553 PRO A N 1
ATOM 4494 C CA . PRO A 1 553 ? -16.659 4.706 36.905 1.00 34.28 553 PRO A CA 1
ATOM 4495 C C . PRO A 1 553 ? -17.771 5.202 37.846 1.00 34.28 553 PRO A C 1
ATOM 4497 O O . PRO A 1 553 ? -17.819 6.404 38.135 1.00 34.28 553 PRO A O 1
ATOM 4500 N N . PRO A 1 554 ? -18.630 4.314 38.381 1.00 42.44 554 PRO A N 1
ATOM 4501 C CA . PRO A 1 554 ? -19.749 4.698 39.251 1.00 42.44 554 PRO A CA 1
ATOM 4502 C C . PRO A 1 554 ? -19.315 5.419 40.540 1.00 42.44 554 PRO A C 1
ATOM 4504 O O . PRO A 1 554 ? -20.143 5.943 41.278 1.00 42.44 554 PRO A O 1
ATOM 4507 N N . THR A 1 555 ? -18.015 5.479 40.826 1.00 40.62 555 THR A N 1
ATOM 4508 C CA . THR A 1 555 ? -17.438 6.127 42.003 1.00 40.62 555 THR A CA 1
ATOM 4509 C C . THR A 1 555 ? -17.403 7.657 41.948 1.00 40.62 555 THR A C 1
ATOM 4511 O O . THR A 1 555 ? -17.186 8.268 42.991 1.00 40.62 555 THR A O 1
ATOM 4514 N N . TYR A 1 556 ? -17.658 8.297 40.799 1.00 39.12 556 TYR A N 1
ATOM 4515 C CA . TYR A 1 556 ? -17.584 9.765 40.669 1.00 39.12 556 TYR A CA 1
ATOM 4516 C C . TYR A 1 556 ? -18.829 10.414 40.046 1.00 39.12 556 TYR A C 1
ATOM 4518 O O . TYR A 1 556 ? -18.730 11.374 39.284 1.00 39.12 556 TYR A O 1
ATOM 4526 N N . GLY A 1 557 ? -20.019 9.931 40.406 1.00 32.81 557 GLY A N 1
ATOM 4527 C CA . GLY A 1 557 ? -21.278 10.576 40.038 1.00 32.81 557 GLY A CA 1
ATOM 4528 C C . GLY A 1 557 ? -22.388 10.269 41.033 1.00 32.81 557 GLY A C 1
ATOM 4529 O O . GLY A 1 557 ? -22.973 9.192 41.009 1.00 32.81 557 GLY A O 1
ATOM 4530 N N . TYR A 1 558 ? -22.706 11.230 41.900 1.00 35.34 558 TYR A N 1
ATOM 4531 C CA . TYR A 1 558 ? -23.967 11.226 42.637 1.00 35.34 558 TYR A CA 1
ATOM 4532 C C . TYR A 1 558 ? -25.127 11.370 41.641 1.00 35.34 558 TYR A C 1
ATOM 4534 O O . TYR A 1 558 ? -25.492 12.479 41.265 1.00 35.34 558 TYR A O 1
ATOM 4542 N N . SER A 1 559 ? -25.740 10.256 41.256 1.00 29.59 559 SER A N 1
ATOM 4543 C CA . SER A 1 559 ? -27.191 10.182 41.091 1.00 29.59 559 SER A CA 1
ATOM 4544 C C . SER A 1 559 ? -27.637 8.738 41.267 1.00 29.59 559 SER A C 1
ATOM 4546 O O . SER A 1 559 ? -27.374 7.869 40.441 1.00 29.59 559 SER A O 1
ATOM 4548 N N . SER A 1 560 ? -28.308 8.515 42.388 1.00 32.69 560 SER A N 1
ATOM 4549 C CA . SER A 1 560 ? -29.106 7.343 42.706 1.00 32.69 560 SER A CA 1
ATOM 4550 C C . SER A 1 560 ? -30.019 6.940 41.548 1.00 32.69 560 SER A C 1
ATOM 4552 O O . SER A 1 560 ? -30.919 7.704 41.212 1.00 32.69 560 SER A O 1
ATOM 4554 N N . LEU A 1 561 ? -29.838 5.732 41.019 1.00 29.67 561 LEU A N 1
ATOM 4555 C CA . LEU A 1 561 ? -30.911 4.816 40.632 1.00 29.67 561 LEU A CA 1
ATOM 4556 C C . LEU A 1 561 ? -30.345 3.387 40.695 1.00 29.67 561 LEU A C 1
ATOM 4558 O O . LEU A 1 561 ? -29.175 3.150 40.412 1.00 29.67 561 LEU A O 1
ATOM 4562 N N . CYS A 1 562 ? -31.163 2.494 41.234 1.00 27.38 562 CYS A N 1
ATOM 4563 C CA . CYS A 1 562 ? -30.819 1.223 41.862 1.00 27.38 562 CYS A CA 1
ATOM 4564 C C . CYS A 1 562 ? -30.159 0.169 40.949 1.00 27.38 562 CYS A C 1
ATOM 4566 O O . CYS A 1 562 ? -30.460 0.122 39.764 1.00 27.38 562 CYS A O 1
ATOM 4568 N N . TYR A 1 563 ? -29.317 -0.676 41.576 1.00 27.80 563 TYR A N 1
ATOM 4569 C CA . TYR A 1 563 ? -29.089 -2.126 41.364 1.00 27.80 563 TYR A CA 1
ATOM 4570 C C . TYR A 1 563 ? -29.506 -2.699 39.989 1.00 27.80 563 TYR A C 1
ATOM 4572 O O . TYR A 1 563 ? -30.680 -2.682 39.648 1.00 27.80 563 TYR A O 1
ATOM 4580 N N . ASP A 1 564 ? -28.595 -3.242 39.177 1.00 25.84 564 ASP A N 1
ATOM 4581 C CA . ASP A 1 564 ? -27.957 -4.537 39.454 1.00 25.84 564 ASP A CA 1
ATOM 4582 C C . ASP A 1 564 ? -26.432 -4.551 39.271 1.00 25.84 564 ASP A C 1
ATOM 4584 O O . ASP A 1 564 ? -25.873 -4.148 38.250 1.00 25.84 564 ASP A O 1
ATOM 4588 N N . ALA A 1 565 ? -25.757 -5.070 40.294 1.00 30.42 565 ALA A N 1
ATOM 4589 C CA . ALA A 1 565 ? -24.336 -5.363 40.290 1.00 30.42 565 ALA A CA 1
ATOM 4590 C C . ALA A 1 565 ? -24.133 -6.810 39.828 1.00 30.42 565 ALA A C 1
ATOM 4592 O O . ALA A 1 565 ? -24.390 -7.738 40.592 1.00 30.42 565 ALA A O 1
ATOM 4593 N N . GLY A 1 566 ? -23.641 -6.998 38.601 1.00 27.72 566 GLY A N 1
ATOM 4594 C CA . GLY A 1 566 ? -23.220 -8.323 38.152 1.00 27.72 566 GLY A CA 1
ATOM 4595 C C . GLY A 1 566 ? -23.101 -8.524 36.647 1.00 27.72 566 GLY A C 1
ATOM 4596 O O . GLY A 1 566 ? -23.700 -9.462 36.164 1.00 27.72 566 GLY A O 1
ATOM 4597 N N . HIS A 1 567 ? -22.317 -7.717 35.925 1.00 24.66 567 HIS A N 1
ATOM 4598 C CA . HIS A 1 567 ? -21.731 -8.146 34.643 1.00 24.66 567 HIS A CA 1
ATOM 4599 C C . HIS A 1 567 ? -20.322 -7.558 34.504 1.00 24.66 567 HIS A C 1
ATOM 4601 O O . HIS A 1 567 ? -20.094 -6.458 34.001 1.00 24.66 567 HIS A O 1
ATOM 4607 N N . VAL A 1 568 ? -19.360 -8.308 35.037 1.00 26.02 568 VAL A N 1
ATOM 4608 C CA . VAL A 1 568 ? -17.977 -8.307 34.555 1.00 26.02 568 VAL A CA 1
ATOM 4609 C C . VAL A 1 568 ? -18.052 -8.801 33.116 1.00 26.02 568 VAL A C 1
ATOM 4611 O O . VAL A 1 568 ? -18.654 -9.841 32.924 1.00 26.02 568 VAL A O 1
ATOM 4614 N N . TYR A 1 569 ? -17.509 -8.054 32.148 1.00 27.53 569 TYR A N 1
ATOM 4615 C CA . TYR A 1 569 ? -17.358 -8.420 30.729 1.00 27.53 569 TYR A CA 1
ATOM 4616 C C . TYR A 1 569 ? -17.714 -9.880 30.381 1.00 27.53 569 TYR A C 1
ATOM 4618 O O . TYR A 1 569 ? -16.822 -10.721 30.278 1.00 27.53 569 TYR A O 1
ATOM 4626 N N . ASP A 1 570 ? -18.999 -10.158 30.154 1.00 23.28 570 ASP A N 1
ATOM 4627 C CA . ASP A 1 570 ? -19.415 -11.411 29.542 1.00 23.28 570 ASP A CA 1
ATOM 4628 C C . ASP A 1 570 ? -19.210 -11.257 28.037 1.00 23.28 570 ASP A C 1
ATOM 4630 O O . ASP A 1 570 ? -19.934 -10.560 27.325 1.00 23.28 570 ASP A O 1
ATOM 4634 N N . PHE A 1 571 ? -18.152 -11.900 27.558 1.00 33.16 571 PHE A N 1
ATOM 4635 C CA . PHE A 1 571 ? -18.018 -12.325 26.172 1.00 33.16 571 PHE A CA 1
ATOM 4636 C C . PHE A 1 571 ? -18.821 -13.631 25.963 1.00 33.16 571 PHE A C 1
ATOM 4638 O O . PHE A 1 571 ? -18.321 -14.581 25.382 1.00 33.16 571 PHE A O 1
ATOM 4645 N N . GLU A 1 572 ? -20.062 -13.692 26.442 1.00 27.77 572 GLU A N 1
ATOM 4646 C CA . GLU A 1 572 ? -21.038 -14.780 26.258 1.00 27.77 572 GLU A CA 1
ATOM 4647 C C . GLU A 1 572 ? -22.407 -14.067 26.221 1.00 27.77 572 GLU A C 1
ATOM 4649 O O . GLU A 1 572 ? -22.693 -13.253 27.086 1.00 27.77 572 GLU A O 1
ATOM 4654 N N . ASP A 1 573 ? -23.280 -14.123 25.220 1.00 27.09 573 ASP A N 1
ATOM 4655 C CA . ASP A 1 573 ? -23.545 -15.104 24.186 1.00 27.09 573 ASP A CA 1
ATOM 4656 C C . ASP A 1 573 ? -23.856 -14.382 22.863 1.00 27.09 573 ASP A C 1
ATOM 4658 O O . ASP A 1 573 ? -24.899 -13.747 22.694 1.00 27.09 573 ASP A O 1
ATOM 4662 N N . ILE A 1 574 ? -23.006 -14.561 21.849 1.00 30.08 574 ILE A N 1
ATOM 4663 C CA . ILE A 1 574 ? -23.588 -14.840 20.536 1.00 30.08 574 ILE A CA 1
ATOM 4664 C C . ILE A 1 574 ? -24.128 -16.244 20.725 1.00 30.08 574 ILE A C 1
ATOM 4666 O O . ILE A 1 574 ? -23.329 -17.178 20.820 1.00 30.08 574 ILE A O 1
ATOM 4670 N N . SER A 1 575 ? -25.450 -16.380 20.843 1.00 28.28 575 SER A N 1
ATOM 4671 C CA . SER A 1 575 ? -26.107 -17.673 20.748 1.00 28.28 575 SER A CA 1
ATOM 4672 C C . SER A 1 575 ? -25.665 -18.290 19.430 1.00 28.28 575 SER A C 1
ATOM 4674 O O . SER A 1 575 ? -26.125 -17.993 18.328 1.00 28.28 575 SER A O 1
ATOM 4676 N N . THR A 1 576 ? -24.655 -19.129 19.573 1.00 30.20 576 THR A N 1
ATOM 4677 C CA . THR A 1 576 ? -24.202 -20.067 18.586 1.00 30.20 576 THR A CA 1
ATOM 4678 C C . THR A 1 576 ? -25.281 -21.125 18.555 1.00 30.20 576 THR A C 1
ATOM 4680 O O . THR A 1 576 ? -25.124 -22.219 19.082 1.00 30.20 576 THR A O 1
ATOM 4683 N N . ASP A 1 577 ? -26.376 -20.826 17.859 1.00 26.81 577 ASP A N 1
ATOM 4684 C CA . ASP A 1 577 ? -27.156 -21.888 17.244 1.00 26.81 577 ASP A CA 1
ATOM 4685 C C . ASP A 1 577 ? -26.388 -22.387 16.005 1.00 26.81 577 ASP A C 1
ATOM 4687 O O . ASP A 1 577 ? -26.805 -22.331 14.850 1.00 26.81 577 ASP A O 1
ATOM 4691 N N . THR A 1 578 ? -25.165 -22.855 16.265 1.00 31.02 578 THR A N 1
ATOM 4692 C CA . THR A 1 578 ? -24.273 -23.543 15.330 1.00 31.02 578 THR A CA 1
ATOM 4693 C C . THR A 1 578 ? -24.692 -25.003 15.147 1.00 31.02 578 THR A C 1
ATOM 4695 O O . THR A 1 578 ? -24.027 -25.756 14.438 1.00 31.02 578 THR A O 1
ATOM 4698 N N . SER A 1 579 ? -25.833 -25.404 15.718 1.00 28.75 579 SER A N 1
ATOM 4699 C CA . SER A 1 579 ? -26.377 -26.756 15.616 1.00 28.75 579 SER A CA 1
ATOM 4700 C C . SER A 1 579 ? -27.192 -27.012 14.335 1.00 28.75 579 SER A C 1
ATOM 4702 O O . SER A 1 579 ? -27.451 -28.170 14.009 1.00 28.75 579 SER A O 1
ATOM 4704 N N . THR A 1 580 ? -27.522 -25.979 13.540 1.00 30.03 580 THR A N 1
ATOM 4705 C CA . THR A 1 580 ? -28.294 -26.143 12.283 1.00 30.03 580 THR A CA 1
ATOM 4706 C C . THR A 1 580 ? -27.702 -25.486 11.028 1.00 30.03 580 THR A C 1
ATOM 4708 O O . THR A 1 580 ? -28.161 -25.775 9.925 1.00 30.03 580 THR A O 1
ATOM 4711 N N . LEU A 1 581 ? -26.618 -24.707 11.123 1.00 32.91 581 LEU A N 1
ATOM 4712 C CA . LEU A 1 581 ? -25.948 -24.109 9.946 1.00 32.91 581 LEU A CA 1
ATOM 4713 C C . LEU A 1 581 ? -24.824 -24.974 9.346 1.00 32.91 581 LEU A C 1
ATOM 4715 O O . LEU A 1 581 ? -24.206 -24.621 8.342 1.00 32.91 581 LEU A O 1
ATOM 4719 N N . GLY A 1 582 ? -24.605 -26.160 9.910 1.00 29.86 582 GLY A N 1
ATOM 4720 C CA . GLY A 1 582 ? -23.625 -27.142 9.460 1.00 29.86 582 GLY A CA 1
ATOM 4721 C C . GLY A 1 582 ? -24.147 -28.135 8.420 1.00 29.86 582 GLY A C 1
ATOM 4722 O O . GLY A 1 582 ? -23.887 -29.321 8.573 1.00 29.86 582 GLY A O 1
ATOM 4723 N N . ARG A 1 583 ? -24.896 -27.712 7.390 1.00 31.66 583 ARG A N 1
ATOM 4724 C CA . ARG A 1 583 ? -25.021 -28.421 6.092 1.00 31.66 583 ARG A CA 1
ATOM 4725 C C . ARG A 1 583 ? -25.996 -27.701 5.158 1.00 31.66 583 ARG A C 1
ATOM 4727 O O . ARG A 1 583 ? -27.164 -27.535 5.466 1.00 31.66 583 ARG A O 1
ATOM 4734 N N . SER A 1 584 ? -25.515 -27.425 3.944 1.00 32.75 584 SER A N 1
ATOM 4735 C CA . SER A 1 584 ? -26.313 -27.129 2.745 1.00 32.75 584 SER A CA 1
ATOM 4736 C C . SER A 1 584 ? -26.966 -25.742 2.637 1.00 32.75 584 SER A C 1
ATOM 4738 O O . SER A 1 584 ? -28.186 -25.627 2.635 1.00 32.75 584 SER A O 1
ATOM 4740 N N . ARG A 1 585 ? -26.168 -24.718 2.308 1.00 31.44 585 ARG A N 1
ATOM 4741 C CA . ARG A 1 585 ? -26.550 -23.734 1.270 1.00 31.44 585 ARG A CA 1
ATOM 4742 C C . ARG A 1 585 ? -25.351 -23.368 0.400 1.00 31.44 585 ARG A C 1
ATOM 4744 O O . ARG A 1 585 ? -24.885 -22.238 0.362 1.00 31.44 585 ARG A O 1
ATOM 4751 N N . ARG A 1 586 ? -24.880 -24.351 -0.370 1.00 31.73 586 ARG A N 1
ATOM 4752 C CA . ARG A 1 586 ? -24.222 -24.071 -1.649 1.00 31.73 586 ARG A CA 1
ATOM 4753 C C . ARG A 1 586 ? -25.346 -23.770 -2.647 1.00 31.73 586 ARG A C 1
ATOM 4755 O O . ARG A 1 586 ? -25.716 -24.632 -3.434 1.00 31.73 586 ARG A O 1
ATOM 4762 N N . ALA A 1 587 ? -25.972 -22.599 -2.523 1.00 28.55 587 ALA A N 1
ATOM 4763 C CA . ALA A 1 587 ? -26.847 -22.105 -3.577 1.00 28.55 587 ALA A CA 1
ATOM 4764 C C . ALA A 1 587 ? -25.948 -21.759 -4.767 1.00 28.55 587 ALA A C 1
ATOM 4766 O O . ALA A 1 587 ? -24.919 -21.101 -4.615 1.00 28.55 587 ALA A O 1
ATOM 4767 N N . SER A 1 588 ? -26.285 -22.311 -5.923 1.00 28.92 588 SER A N 1
ATOM 4768 C CA . SER A 1 588 ? -25.642 -22.062 -7.203 1.00 28.92 588 SER A CA 1
ATOM 4769 C C . SER A 1 588 ? -25.635 -20.565 -7.504 1.00 28.92 588 SER A C 1
ATOM 4771 O O . SER A 1 588 ? -26.647 -20.009 -7.917 1.00 28.92 588 SER A O 1
ATOM 4773 N N . TRP A 1 589 ? -24.487 -19.921 -7.318 1.00 33.09 589 TRP A N 1
ATOM 4774 C CA . TRP A 1 589 ? -24.222 -18.580 -7.828 1.00 33.09 589 TRP A CA 1
ATOM 4775 C C . TRP A 1 589 ? -23.878 -18.678 -9.315 1.00 33.09 589 TRP A C 1
ATOM 4777 O O . TRP A 1 589 ? -22.734 -18.467 -9.709 1.00 33.09 589 TRP A O 1
ATOM 4787 N N . ASN A 1 590 ? -24.864 -19.060 -10.124 1.00 32.31 590 ASN A N 1
ATOM 4788 C CA . ASN A 1 590 ? -24.821 -18.876 -11.564 1.00 32.31 590 ASN A CA 1
ATOM 4789 C C . ASN A 1 590 ? -25.924 -17.892 -11.946 1.00 32.31 590 ASN A C 1
ATOM 4791 O O . ASN A 1 590 ? -27.091 -18.136 -11.665 1.00 32.31 590 ASN A O 1
ATOM 4795 N N . GLU A 1 591 ? -25.464 -16.837 -12.614 1.00 37.41 591 GLU A N 1
ATOM 4796 C CA . GLU A 1 591 ? -26.204 -15.922 -13.479 1.00 37.41 591 GLU A CA 1
ATOM 4797 C C . GLU A 1 591 ? -27.138 -14.893 -12.812 1.00 37.41 591 GLU A C 1
ATOM 4799 O O . GLU A 1 591 ? -27.932 -15.178 -11.928 1.00 37.41 591 GLU A O 1
ATOM 4804 N N . GLU A 1 592 ? -26.963 -13.660 -13.302 1.00 31.86 592 GLU A N 1
ATOM 4805 C CA . GLU A 1 592 ? -27.852 -12.498 -13.188 1.00 31.86 592 GLU A CA 1
ATOM 4806 C C . GLU A 1 592 ? -27.867 -11.742 -11.845 1.00 31.86 592 GLU A C 1
ATOM 4808 O O . GLU A 1 592 ? -28.712 -11.912 -10.973 1.00 31.86 592 GLU A O 1
ATOM 4813 N N . LEU A 1 593 ? -26.927 -10.795 -11.732 1.00 33.44 593 LEU A N 1
ATOM 4814 C CA . LEU A 1 593 ? -27.197 -9.521 -11.057 1.00 33.44 593 LEU A CA 1
ATOM 4815 C C . LEU A 1 593 ? -27.717 -8.542 -12.130 1.00 33.44 593 LEU A C 1
ATOM 4817 O O . LEU A 1 593 ? -27.118 -8.531 -13.211 1.00 33.44 593 LEU A O 1
ATOM 4821 N N . PRO A 1 594 ? -28.785 -7.767 -11.862 1.00 35.75 594 PRO A N 1
ATOM 4822 C CA . PRO A 1 594 ? -29.333 -6.791 -12.806 1.00 35.75 594 PRO A CA 1
ATOM 4823 C C . PRO A 1 594 ? -28.379 -5.633 -13.124 1.00 35.75 594 PRO A C 1
ATOM 4825 O O . PRO A 1 594 ? -27.533 -5.283 -12.262 1.00 35.75 594 PRO A O 1
#

Sequence (594 aa):
MGTHFGFKNVSMALFERDKIESIANPRNMNSSDNGTESTHTFISSLVINLSLSLLMITLFSILRPRLKRIYAPRQILLEMIFPLGKLPHSFFAWIIPAFVANDDDVFYYAGIDALVYMRFLKLCIKISFLIFPYGIAVLLPLNCYGTADLSGLDKLSISNLGQRSERLWAHLVAAWVYTLIICYLLYLEWKIYIMYRQEYLSNGKNHQYAFQNEQSMKSYIEDLFPNQIEDVIVIEDLSIWQRLIEKHDSLELQQQLDVDINREHLPLPCAFVIFRSLRMATTAMQVNWSNCALGLNVTPAPEVSNLIWANLSKGLWKSVTLWVFFAILPWILRKLTQQEGITSRSEVDISVLGKLFIFMVINKFLFLTAGSAALTMLKEILKHPREIPRYLAQSLPGQSTFFICYIMLRSFVGFSMELLRIVDLIFTDHLFVLIVGMSYSVIAPIITPFVVFYFGFGYVVWMYQIMCVYIPVYSCGGLMWPKVFNSLKESYFTSAAMVPLPIVTILFFLFIQQHFLTTSKYLSLNMESGVAEASPHFLQEVARRYVRNHSLPPTYGYSSLCYDAGHVYDFEDISTDTSTLGRSRRASWNEELP

Radius of gyration: 31.74 Å; Cα contacts (8 Å, |Δi|>4): 415; chains: 1; bounding box: 123×60×77 Å

pLDDT: mean 72.85, std 18.72, range [23.28, 95.88]

Secondary structure (DSSP, 8-state):
-----SHHHHHHHHHHHHHHHHHH-HHHHHHHHHHHHHHHHHHHHHHHHHHHHHHHHHHHHHHHHH-HHHH-HHHHHH----SS-S--SSTTTTHHHHHH--HHHIIIII-HHHHHHHHHHHHHHHHHHHHHHHIIIIIHHHHHT-TT---GGGGGSGGGSPTT-TTHHHHHHHHHHHHHHHHHHHHHHHHHHHHHHHHHHHTTTT--------THHHHHHHHHSTTT-S---PPP--HHHHHHHHHHHHHHHHHHHHHHTTS-PPPPS------SSHHHHHHHHHS-GGGSTT-----PPPPGGG--GGGTTTTTHHHHHHHHHHHHHHHHHHHHHHHTT---HHHHHHHHHHHHHHHHHHHIIIIIS-SHHHHHHHHHHHH-GGGHHHHHHHHHHHTHHHHHHHHHHIIIIIHHHHHTTSS---HHHHHHHHHHHHHHHHH-TTHHHHHHHHHHHHHHHHHHHHHHT---SS--TTTHHHHHHHHHHHHHTT-TT-TTHHHHHHHHHHHHHHHTHHHHHS--HHHHTTSPPPPHHHHHHHHHHHSGGGGS-GGG-----------S---------TTSSSS-------S---

Organism: Acropora cervicornis (NCBI:txid6130)

Nearest PDB structures (foldseek):
  8xw0-assembly1_A  TM=7.474E-01  e=4.735E-15  Arabidopsis thaliana
  8xvy-assembly1_B  TM=7.538E-01  e=6.442E-14  Arabidopsis thaliana
  8xvy-assembly1_A  TM=7.370E-01  e=2.513E-14  Arabidopsis thaliana
  8gso-assembly1_B  TM=7.202E-01  e=3.724E-13  Arabidopsis thaliana
  8xng-assembly1_B  TM=6.552E-01  e=6.111E-10  Arabidopsis thaliana

Solvent-accessible surface area (backbone atoms only — not comparable to full-atom values): 35222 Å² total; per-residue (Å²): 142,90,88,88,87,73,75,70,63,58,59,51,52,50,54,51,47,55,53,49,53,53,66,74,43,66,75,64,59,60,48,51,54,53,11,48,50,52,37,51,51,49,54,51,49,50,54,52,29,50,53,51,19,51,54,38,45,53,48,34,46,60,44,44,81,74,41,40,75,76,58,27,38,38,55,66,73,59,74,65,87,58,88,76,61,82,73,54,91,53,77,66,45,64,54,58,58,44,75,69,64,50,68,65,58,37,33,76,74,60,28,51,48,52,32,50,52,53,49,50,38,52,48,51,33,56,53,29,62,60,53,30,57,53,16,57,71,51,51,28,58,59,17,60,72,28,79,55,75,49,36,55,57,53,15,40,14,54,70,6,48,45,93,89,45,77,69,55,52,60,45,52,51,46,56,51,54,50,50,56,50,50,53,51,53,51,52,56,50,50,55,54,49,41,54,57,42,45,54,56,49,64,69,55,85,74,85,75,81,89,78,95,69,63,78,71,46,50,59,50,50,47,70,74,40,70,94,74,69,91,80,79,82,78,85,73,90,53,69,65,59,52,54,50,49,55,50,50,55,52,49,55,50,49,60,48,48,67,56,55,73,76,50,92,75,82,82,67,102,68,80,89,82,85,60,99,41,71,71,57,45,55,53,60,61,71,52,82,39,68,84,43,100,78,58,50,84,79,72,87,81,73,58,76,91,76,53,60,74,90,50,72,70,47,79,60,40,77,78,40,48,65,58,51,50,64,67,46,44,64,56,53,44,43,54,56,42,55,71,72,66,60,87,46,72,52,57,38,50,52,50,34,51,53,53,49,37,55,49,46,50,50,47,47,59,53,50,64,67,19,58,82,59,34,64,53,49,52,56,48,36,73,74,40,66,90,48,43,69,60,53,52,66,57,51,56,53,74,34,43,67,58,52,42,50,50,48,43,39,46,41,34,37,43,51,27,34,38,72,61,66,77,47,86,82,55,74,58,57,59,57,49,52,49,54,51,44,61,61,37,28,65,39,29,17,80,40,26,65,51,46,32,48,29,34,50,54,45,44,39,53,51,42,42,38,52,70,22,43,58,71,80,91,72,78,56,77,39,58,58,56,65,53,55,52,52,54,52,54,62,61,57,70,73,57,85,84,48,79,67,58,53,50,56,52,50,52,51,51,50,49,45,53,68,68,47,50,59,59,62,74,47,73,54,69,76,59,53,76,72,47,78,79,79,54,69,67,57,53,52,54,55,55,46,71,75,42,76,74,73,82,53,67,82,88,79,59,99,69,94,74,82,86,85,90,85,79,75,88,68,94,66,74,82,82,73,72,67,85,70,76,81,69,87,82,84,69,80,90,69,83,85,80,136

Foldseek 3Di:
DDDDDDPPPVVVVVVVVVVVVCVVCVPPVVQAVLQVVLQVLLVVLLVVLQVLLVVLLQVLLVVCVVCLVAQFVVCVVPVDDDVPDDQDNDSCSLLVVLVVDDLVNCCVPLHLQLSLLLLVLVLLLVLLVVLQPLLVVPQQVLLLPAPQPGHHQLSRFPNSHDDPDPSVVSLVVSLQVSLVVSLVSVVVSLVVSLVSLLVLVLVPPPPDDDDDDDPVVQVVVCVVDPPPDPDDDHDDPCPVVVVVVVVVVVVVVVVVVVVCVPDDDDDDPDDDDDDPDPVVVVVVQPDDCCPPPVRDDDDDDDDPVPDPVVCRNVVVCVVCVVVVCVVCLLVVQLVVLVVVVDDDPLVSVLNSLLVVLVVCCCCCVQPVLDPPNNVVVVVVCVVPVVCVVVVCVVSVLVSLSSLLSVLSSCLRVVLSCVSVVVDPDDPSVLLVLSLCLSVCCSGRVVSSVSSSSRSVSVSSSSSSCSNRPDDDPDDSSSVSNVSSVVSVLVSLVPPPPPVPSNVVVVVSVVVCCVPRVVSSVDNDPVSNVVRDDDDPVVVVVVVVVVVPPPPDDPPPDDDDDDDDDDDDDPPDDPPCPVVPPPDDDPPDPDDDDD

InterPro domains:
  IPR003864 CSC1/OSCA1-like, 7TM region [PF02714] (311-427)
  IPR003864 CSC1/OSCA1-like, 7TM region [PF02714] (430-488)
  IPR032880 CSC1/OSCA1-like, N-terminal transmembrane domain [PF13967] (42-188)
  IPR045122 Calcium permeable stress-gated cation channel 1-like [PTHR13018] (41-205)

Mean predicted aligned error: 15.18 Å